Protein AF-A0A452YEU3-F1 (afdb_monomer_lite)

Radius of gyration: 34.48 Å; chains: 1; bounding box: 95×101×88 Å

Structure (mmCIF, N/CA/C/O backbone):
data_AF-A0A452YEU3-F1
#
_entry.id   AF-A0A452YEU3-F1
#
loop_
_atom_site.group_PDB
_atom_site.id
_atom_site.type_symbol
_atom_site.label_atom_id
_atom_site.label_alt_id
_atom_site.label_comp_id
_atom_site.label_asym_id
_atom_site.label_entity_id
_atom_site.label_seq_id
_atom_site.pdbx_PDB_ins_code
_atom_site.Cartn_x
_atom_site.Cartn_y
_atom_site.Cartn_z
_atom_site.occupancy
_atom_site.B_iso_or_equiv
_atom_site.auth_seq_id
_atom_site.auth_comp_id
_atom_site.auth_asym_id
_atom_site.auth_atom_id
_atom_site.pdbx_PDB_model_num
ATOM 1 N N . HIS A 1 1 ? 14.125 38.445 1.413 1.00 53.03 1 HIS A N 1
ATOM 2 C CA . HIS A 1 1 ? 13.675 37.470 0.400 1.00 53.03 1 HIS A CA 1
ATOM 3 C C . HIS A 1 1 ? 14.322 36.136 0.718 1.00 53.03 1 HIS A C 1
ATOM 5 O O . HIS A 1 1 ? 15.502 36.141 1.028 1.00 53.03 1 HIS A O 1
ATOM 11 N N . PHE A 1 2 ? 13.572 35.034 0.709 1.00 53.19 2 PHE A N 1
ATOM 12 C CA . PHE A 1 2 ? 14.141 33.696 0.893 1.00 53.19 2 PHE A CA 1
ATOM 13 C C . PHE A 1 2 ? 14.262 33.024 -0.472 1.00 53.19 2 PHE A C 1
ATOM 15 O O . PHE A 1 2 ? 13.335 33.096 -1.279 1.00 53.19 2 PHE A O 1
ATOM 22 N N . SER A 1 3 ? 15.411 32.411 -0.727 1.00 61.41 3 SER A N 1
ATOM 23 C CA . SER A 1 3 ? 15.682 31.605 -1.915 1.00 61.41 3 SER A CA 1
ATOM 24 C C . SER A 1 3 ? 15.672 30.135 -1.499 1.00 61.41 3 SER A C 1
ATOM 26 O O . SER A 1 3 ? 16.240 29.791 -0.464 1.00 61.41 3 SER A O 1
ATOM 28 N N . LEU A 1 4 ? 15.011 29.283 -2.285 1.00 70.69 4 LEU A N 1
ATOM 29 C CA . LEU A 1 4 ? 15.023 27.834 -2.099 1.00 70.69 4 LEU A CA 1
ATOM 30 C C . LEU A 1 4 ? 15.821 27.200 -3.233 1.00 70.69 4 LEU A C 1
ATOM 32 O O . LEU A 1 4 ? 15.446 27.319 -4.398 1.00 70.69 4 LEU A O 1
ATOM 36 N N . ALA A 1 5 ? 16.907 26.533 -2.861 1.00 74.69 5 ALA A N 1
ATOM 37 C CA . ALA A 1 5 ? 17.730 25.717 -3.736 1.00 74.69 5 ALA A CA 1
ATOM 38 C C . ALA A 1 5 ? 17.734 24.283 -3.198 1.00 74.69 5 ALA A C 1
ATOM 40 O O . ALA A 1 5 ? 17.730 24.075 -1.984 1.00 74.69 5 ALA A O 1
ATOM 41 N N . ASP A 1 6 ? 17.717 23.310 -4.102 1.00 79.56 6 ASP A N 1
ATOM 42 C CA . ASP A 1 6 ? 17.811 21.889 -3.779 1.00 79.56 6 ASP A CA 1
ATOM 43 C C . ASP A 1 6 ? 18.659 21.200 -4.849 1.00 79.56 6 ASP A C 1
ATOM 45 O O . ASP A 1 6 ? 18.725 21.666 -5.992 1.00 79.56 6 ASP A O 1
ATOM 49 N N . ILE A 1 7 ? 19.296 20.093 -4.487 1.00 75.38 7 ILE A N 1
ATOM 50 C CA . ILE A 1 7 ? 20.047 19.281 -5.442 1.00 75.38 7 ILE A CA 1
ATOM 51 C C . ILE A 1 7 ? 19.129 18.198 -5.975 1.00 75.38 7 ILE A C 1
ATOM 53 O O . ILE A 1 7 ? 18.423 17.520 -5.231 1.00 75.38 7 ILE A O 1
ATOM 57 N N . SER A 1 8 ? 19.176 17.999 -7.288 1.00 71.06 8 SER A N 1
ATOM 58 C CA . SER A 1 8 ? 18.501 16.883 -7.933 1.00 71.06 8 SER A CA 1
ATOM 59 C C . SER A 1 8 ? 19.501 16.060 -8.727 1.00 71.06 8 SER A C 1
ATOM 61 O O . SER A 1 8 ? 20.398 16.595 -9.376 1.00 71.06 8 SER A O 1
ATOM 63 N N . CYS A 1 9 ? 19.339 14.743 -8.671 1.00 63.69 9 CYS A N 1
ATOM 64 C CA . CYS A 1 9 ? 20.076 13.821 -9.516 1.00 63.69 9 CYS A CA 1
ATOM 65 C C . CYS A 1 9 ? 19.128 13.305 -10.591 1.00 63.69 9 CYS A C 1
ATOM 67 O O . CYS A 1 9 ? 18.026 12.835 -10.296 1.00 63.69 9 CYS A O 1
ATOM 69 N N . LYS A 1 10 ? 19.574 13.358 -11.840 1.00 62.25 10 LYS A N 1
ATOM 70 C CA . LYS A 1 10 ? 18.887 12.746 -12.970 1.00 62.25 10 LYS A CA 1
ATOM 71 C C . LYS A 1 10 ? 19.874 11.790 -13.641 1.00 62.25 10 LYS A C 1
ATOM 73 O O . LYS A 1 10 ? 21.039 12.153 -13.771 1.00 62.25 10 LYS A O 1
ATOM 78 N N . PRO A 1 11 ? 19.462 10.564 -14.000 1.00 56.72 11 PRO A N 1
ATOM 79 C CA . PRO A 1 11 ? 20.342 9.660 -14.721 1.00 56.72 11 PRO A CA 1
ATOM 80 C C . PRO A 1 11 ? 20.528 10.179 -16.152 1.00 56.72 11 PRO A C 1
ATOM 82 O O . PRO A 1 11 ? 19.540 10.496 -16.816 1.00 56.72 11 PRO A O 1
ATOM 85 N N . PHE A 1 12 ? 21.781 10.217 -16.592 1.00 54.34 12 PHE A N 1
ATOM 86 C CA . PHE A 1 12 ? 22.221 10.463 -17.968 1.00 54.34 12 PHE A CA 1
ATOM 87 C C . PHE A 1 12 ? 23.059 9.247 -18.407 1.00 54.34 12 PHE A C 1
ATOM 89 O O . PHE A 1 12 ? 23.631 8.580 -17.533 1.00 54.34 12 PHE A O 1
ATOM 96 N N . ILE A 1 13 ? 23.144 8.918 -19.705 1.00 55.84 13 ILE A N 1
ATOM 97 C CA . ILE A 1 13 ? 24.201 7.972 -20.133 1.00 55.84 13 ILE A CA 1
ATOM 98 C C . ILE A 1 13 ? 25.461 8.774 -20.329 1.00 55.84 13 ILE A C 1
ATOM 100 O O . ILE A 1 13 ? 25.432 9.911 -20.792 1.00 55.84 13 ILE A O 1
ATOM 104 N N . ASN A 1 14 ? 26.576 8.095 -20.139 1.00 51.72 14 ASN A N 1
ATOM 105 C CA . ASN A 1 14 ? 27.763 8.450 -20.884 1.00 51.72 14 ASN A CA 1
ATOM 106 C C . ASN A 1 14 ? 27.505 8.259 -22.392 1.00 51.72 14 ASN A C 1
ATOM 108 O O . ASN A 1 14 ? 26.907 7.245 -22.764 1.00 51.72 14 ASN A O 1
ATOM 112 N N . PRO A 1 15 ? 27.969 9.177 -23.252 1.00 63.06 15 PRO A N 1
ATOM 113 C CA . PRO A 1 15 ? 27.963 8.981 -24.696 1.00 63.06 15 PRO A CA 1
ATOM 114 C C . PRO A 1 15 ? 28.495 7.579 -25.035 1.00 63.06 15 PRO A C 1
ATOM 116 O O . PRO A 1 15 ? 29.583 7.188 -24.605 1.00 63.06 15 PRO A O 1
ATOM 119 N N . LEU A 1 16 ? 27.648 6.762 -25.667 1.00 70.44 16 LEU A N 1
ATOM 120 C CA . LEU A 1 16 ? 27.940 5.368 -26.000 1.00 70.44 16 LEU A CA 1
ATOM 121 C C . LEU A 1 16 ? 27.541 5.112 -27.455 1.00 70.44 16 LEU A C 1
ATOM 123 O O . LEU A 1 16 ? 26.416 5.456 -27.842 1.00 70.44 16 LEU A O 1
ATOM 127 N N . PRO A 1 17 ? 28.407 4.462 -28.256 1.00 82.31 17 PRO A N 1
ATOM 128 C CA . PRO A 1 17 ? 28.042 4.007 -29.589 1.00 82.31 17 PRO A CA 1
ATOM 129 C C . PRO A 1 17 ? 26.778 3.144 -29.536 1.00 82.31 17 PRO A C 1
ATOM 131 O O . PRO A 1 17 ? 26.684 2.228 -28.712 1.00 82.31 17 PRO A O 1
ATOM 134 N N . VAL A 1 18 ? 25.817 3.404 -30.426 1.00 82.38 18 VAL A N 1
ATOM 135 C CA . VAL A 1 18 ? 24.531 2.684 -30.466 1.00 82.38 18 VAL A CA 1
ATOM 136 C C . VAL A 1 18 ? 24.756 1.176 -30.559 1.00 82.38 18 VAL A C 1
ATOM 138 O O . VAL A 1 18 ? 24.079 0.416 -29.872 1.00 82.38 18 VAL A O 1
ATOM 141 N N . ILE A 1 19 ? 25.747 0.741 -31.342 1.00 84.06 19 ILE A N 1
ATOM 142 C CA . ILE A 1 19 ? 26.100 -0.676 -31.490 1.00 84.06 19 ILE A CA 1
ATOM 143 C C . ILE A 1 19 ? 26.448 -1.339 -30.141 1.00 84.06 19 ILE A C 1
ATOM 145 O O . ILE A 1 19 ? 25.968 -2.430 -29.840 1.00 84.06 19 ILE A O 1
ATOM 149 N N . ASN A 1 20 ? 27.166 -0.639 -29.260 1.00 77.38 20 ASN A N 1
ATOM 150 C CA . ASN A 1 20 ? 27.521 -1.159 -27.939 1.00 77.38 20 ASN A CA 1
ATOM 151 C C . ASN A 1 20 ? 26.295 -1.236 -27.022 1.00 77.38 20 ASN A C 1
ATOM 153 O O . ASN A 1 20 ? 26.144 -2.206 -26.280 1.00 77.38 20 ASN A O 1
ATOM 157 N N . LEU A 1 21 ? 25.389 -0.249 -27.086 1.00 76.75 21 LEU A N 1
ATOM 158 C CA . LEU A 1 21 ? 24.142 -0.322 -26.321 1.00 76.75 21 LEU A CA 1
ATOM 159 C C . LEU A 1 21 ? 23.282 -1.502 -26.785 1.00 76.75 21 LEU A C 1
ATOM 161 O O . LEU A 1 21 ? 22.717 -2.210 -25.954 1.00 76.75 21 LEU A O 1
ATOM 165 N N . VAL A 1 22 ? 23.177 -1.731 -28.092 1.00 79.06 22 VAL A N 1
ATOM 166 C CA . VAL A 1 22 ? 22.362 -2.828 -28.623 1.00 79.06 22 VAL A CA 1
ATOM 167 C C . VAL A 1 22 ? 22.943 -4.190 -28.236 1.00 79.06 22 VAL A C 1
ATOM 169 O O . VAL A 1 22 ? 22.181 -5.066 -27.824 1.00 79.06 22 VAL A O 1
ATOM 172 N N . ALA A 1 23 ? 24.270 -4.342 -28.247 1.00 77.88 23 ALA A N 1
ATOM 173 C CA . ALA A 1 23 ? 24.941 -5.533 -27.724 1.00 77.88 23 ALA A CA 1
ATOM 174 C C . ALA A 1 23 ? 24.610 -5.774 -26.237 1.00 77.88 23 ALA A C 1
ATOM 176 O O . ALA A 1 23 ? 24.282 -6.894 -25.843 1.00 77.88 23 ALA A O 1
ATOM 177 N N . LEU A 1 24 ? 24.595 -4.714 -25.415 1.00 73.06 24 LEU A N 1
ATOM 178 C CA . LEU A 1 24 ? 24.190 -4.788 -24.003 1.00 73.06 24 LEU A CA 1
ATOM 179 C C . LEU A 1 24 ? 22.703 -5.146 -23.826 1.00 73.06 24 LEU A C 1
ATOM 181 O O . LEU A 1 24 ? 22.364 -5.945 -22.954 1.00 73.06 24 LEU A O 1
ATOM 185 N N . LEU A 1 25 ? 21.805 -4.584 -24.643 1.00 73.31 25 LEU A N 1
ATOM 186 C CA . LEU A 1 25 ? 20.360 -4.858 -24.584 1.00 73.31 25 LEU A CA 1
ATOM 187 C C . LEU A 1 25 ? 20.018 -6.304 -24.975 1.00 73.31 25 LEU A C 1
ATOM 189 O O . LEU A 1 25 ? 19.072 -6.892 -24.430 1.00 73.31 25 LEU A O 1
ATOM 193 N N . LEU A 1 26 ? 20.764 -6.868 -25.925 1.00 75.12 26 LEU A N 1
ATOM 194 C CA . LEU A 1 26 ? 20.606 -8.247 -26.393 1.00 75.12 26 LEU A CA 1
ATOM 195 C C . LEU A 1 26 ? 21.458 -9.250 -25.602 1.00 75.12 26 LEU A C 1
ATOM 197 O O . LEU A 1 26 ? 21.183 -10.444 -25.662 1.00 75.12 26 LEU A O 1
ATOM 201 N N . ASN A 1 27 ? 22.421 -8.770 -24.808 1.00 76.00 27 ASN A N 1
ATOM 202 C CA . ASN A 1 27 ? 23.373 -9.582 -24.048 1.00 76.00 27 ASN A CA 1
ATOM 203 C C . ASN A 1 27 ? 24.136 -10.587 -24.937 1.00 76.00 27 ASN A C 1
ATOM 205 O O . ASN A 1 27 ? 24.348 -11.736 -24.546 1.00 76.00 27 ASN A O 1
ATOM 209 N N . ARG A 1 28 ? 24.513 -10.152 -26.145 1.00 77.75 28 ARG A N 1
ATOM 210 C CA . ARG A 1 28 ? 25.320 -10.908 -27.113 1.00 77.75 28 ARG A CA 1
ATOM 211 C C . ARG A 1 28 ? 26.141 -9.965 -27.986 1.00 77.75 28 ARG A C 1
ATOM 213 O O . ARG A 1 28 ? 25.798 -8.791 -28.113 1.00 77.75 28 ARG A O 1
ATOM 220 N N . ASP A 1 29 ? 27.190 -10.493 -28.606 1.00 73.00 29 ASP A N 1
ATOM 221 C CA . ASP A 1 29 ? 27.878 -9.789 -29.685 1.00 73.00 29 ASP A CA 1
ATOM 222 C C . ASP A 1 29 ? 26.963 -9.735 -30.921 1.00 73.00 29 ASP A C 1
ATOM 224 O O . ASP A 1 29 ? 26.294 -10.712 -31.272 1.00 73.00 29 ASP A O 1
ATOM 228 N N . ILE A 1 30 ? 26.880 -8.561 -31.538 1.00 73.94 30 ILE A N 1
ATOM 229 C CA . ILE A 1 30 ? 26.002 -8.272 -32.679 1.00 73.94 30 ILE A CA 1
ATOM 230 C C . ILE A 1 30 ? 26.789 -8.031 -33.970 1.00 73.94 30 ILE A C 1
ATOM 232 O O . ILE A 1 30 ? 26.214 -7.612 -34.973 1.00 73.94 30 ILE A O 1
ATOM 236 N N . SER A 1 31 ? 28.102 -8.263 -33.940 1.00 64.31 31 SER A N 1
ATOM 237 C CA . SER A 1 31 ? 29.005 -8.002 -35.062 1.00 64.31 31 SER A CA 1
ATOM 238 C C . SER A 1 31 ? 28.698 -8.870 -36.291 1.00 64.31 31 SER A C 1
ATOM 240 O O . SER A 1 31 ? 28.809 -8.369 -37.411 1.00 64.31 31 SER A O 1
ATOM 242 N N . ASP A 1 32 ? 28.223 -10.109 -36.095 1.00 58.00 32 ASP A N 1
ATOM 243 C CA . ASP A 1 32 ? 28.173 -11.115 -37.169 1.00 58.00 32 ASP A CA 1
ATOM 244 C C . ASP A 1 32 ? 26.767 -11.623 -37.554 1.00 58.00 32 ASP A C 1
ATOM 246 O O . ASP A 1 32 ? 26.547 -11.950 -38.724 1.00 58.00 32 ASP A O 1
ATOM 250 N N . ASP A 1 33 ? 25.787 -11.608 -36.639 1.00 66.88 33 ASP A N 1
ATOM 251 C CA . ASP A 1 33 ? 24.457 -12.200 -36.872 1.00 66.88 33 ASP A CA 1
ATOM 252 C C . ASP A 1 33 ? 23.332 -11.156 -37.031 1.00 66.88 33 ASP A C 1
ATOM 254 O O . ASP A 1 33 ? 23.208 -10.250 -36.196 1.00 66.88 33 ASP A O 1
ATOM 258 N N . PRO A 1 34 ? 22.443 -11.292 -38.041 1.00 71.19 34 PRO A N 1
ATOM 259 C CA . PRO A 1 34 ? 21.270 -10.432 -38.184 1.00 71.19 34 PRO A CA 1
ATOM 260 C C . PRO A 1 34 ? 20.310 -10.588 -36.995 1.00 71.19 34 PRO A C 1
ATOM 262 O O . PRO A 1 34 ? 20.288 -11.612 -36.314 1.00 71.19 34 PRO A O 1
ATOM 265 N N . PHE A 1 35 ? 19.496 -9.562 -36.739 1.00 79.50 35 PHE A N 1
ATOM 266 C CA . PHE A 1 35 ? 18.497 -9.620 -35.668 1.00 79.50 35 PHE A CA 1
ATOM 267 C C . PHE A 1 35 ? 17.328 -10.506 -36.073 1.00 79.50 35 PHE A C 1
ATOM 269 O O . PHE A 1 35 ? 16.772 -10.341 -37.165 1.00 79.50 35 PHE A O 1
ATOM 276 N N . ASP A 1 36 ? 16.896 -11.378 -35.165 1.00 81.12 36 ASP A N 1
ATOM 277 C CA . ASP A 1 36 ? 15.622 -12.064 -35.334 1.00 81.12 36 ASP A CA 1
ATOM 278 C C . ASP A 1 36 ? 14.433 -11.088 -35.168 1.00 81.12 36 ASP A C 1
ATOM 280 O O . ASP A 1 36 ? 14.569 -9.911 -34.802 1.00 81.12 36 ASP A O 1
ATOM 284 N N . PHE A 1 37 ? 13.222 -11.564 -35.470 1.00 77.25 37 PHE A N 1
ATOM 285 C CA . PHE A 1 37 ? 12.018 -10.736 -35.395 1.00 77.25 37 PHE A CA 1
ATOM 286 C C . PHE A 1 37 ? 11.761 -10.171 -33.983 1.00 77.25 37 PHE A C 1
ATOM 288 O O . PHE A 1 37 ? 11.363 -9.009 -33.850 1.00 77.25 37 PHE A O 1
ATOM 295 N N . CYS A 1 38 ? 12.001 -10.967 -32.941 1.00 77.31 38 CYS A N 1
ATOM 296 C CA . CYS A 1 38 ? 11.777 -10.609 -31.542 1.00 77.31 38 CYS A CA 1
ATOM 297 C C . CYS A 1 38 ? 12.837 -9.623 -31.033 1.00 77.31 38 CYS A C 1
ATOM 299 O O . CYS A 1 38 ? 12.494 -8.631 -30.384 1.00 77.31 38 CYS A O 1
ATOM 301 N N . GLU A 1 39 ? 14.105 -9.851 -31.365 1.00 81.31 39 GLU A N 1
ATOM 302 C CA . GLU A 1 39 ? 15.236 -8.976 -31.059 1.00 81.31 39 GLU A CA 1
ATOM 303 C C . GLU A 1 39 ? 15.044 -7.601 -31.690 1.00 81.31 39 GLU A C 1
ATOM 305 O O . GLU A 1 39 ? 15.139 -6.583 -31.002 1.00 81.31 39 GLU A O 1
ATOM 310 N N . ARG A 1 40 ? 14.665 -7.553 -32.973 1.00 83.56 40 ARG A N 1
ATOM 311 C CA . ARG A 1 40 ? 14.383 -6.293 -33.667 1.00 83.56 40 ARG A CA 1
ATOM 312 C C . ARG A 1 40 ? 13.240 -5.524 -33.007 1.00 83.56 40 ARG A C 1
ATOM 314 O O . ARG A 1 40 ? 13.344 -4.308 -32.860 1.00 83.56 40 ARG A O 1
ATOM 321 N N . LEU A 1 41 ? 12.158 -6.194 -32.599 1.00 78.75 41 LEU A N 1
ATOM 322 C CA . LEU A 1 41 ? 11.049 -5.536 -31.896 1.00 78.75 41 LEU A CA 1
ATOM 323 C C . LEU A 1 41 ? 11.473 -4.998 -30.526 1.00 78.75 41 LEU A C 1
ATOM 325 O O . LEU A 1 41 ? 11.094 -3.882 -30.171 1.00 78.75 41 LEU A O 1
ATOM 329 N N . LYS A 1 42 ? 12.274 -5.763 -29.778 1.00 76.25 42 LYS A N 1
ATOM 330 C CA . LYS A 1 42 ? 12.808 -5.352 -28.476 1.00 76.25 42 LYS A CA 1
ATOM 331 C C . LYS A 1 42 ? 13.702 -4.118 -28.614 1.00 76.25 42 LYS A C 1
ATOM 333 O O . LYS A 1 42 ? 13.419 -3.097 -27.997 1.00 76.25 42 LYS A O 1
ATOM 338 N N . VAL A 1 43 ? 14.700 -4.168 -29.499 1.00 80.12 43 VAL A N 1
ATOM 339 C CA . VAL A 1 43 ? 15.624 -3.046 -29.736 1.00 80.12 43 VAL A CA 1
ATOM 340 C C . VAL A 1 43 ? 14.888 -1.837 -30.314 1.00 80.12 43 VAL A C 1
ATOM 342 O O . VAL A 1 43 ? 15.116 -0.714 -29.876 1.00 80.12 43 VAL A O 1
ATOM 345 N N . SER A 1 44 ? 13.950 -2.040 -31.246 1.00 81.25 44 SER A N 1
ATOM 346 C CA . SER A 1 44 ? 13.150 -0.941 -31.797 1.00 81.25 44 SER A CA 1
ATOM 347 C C . SER A 1 44 ? 12.277 -0.272 -30.740 1.00 81.25 44 SER A C 1
ATOM 349 O O . SER A 1 44 ? 12.055 0.929 -30.842 1.00 81.25 44 SER A O 1
ATOM 351 N N . LYS A 1 45 ? 11.761 -1.019 -29.757 1.00 75.50 45 LYS A N 1
ATOM 352 C CA . LYS A 1 45 ? 10.983 -0.462 -28.645 1.00 75.50 45 LYS A CA 1
ATOM 353 C C . LYS A 1 45 ? 11.874 0.314 -27.676 1.00 75.50 45 LYS A C 1
ATOM 355 O O . LYS A 1 45 ? 11.483 1.395 -27.251 1.00 75.50 45 LYS A O 1
ATOM 360 N N . ASP A 1 46 ? 13.048 -0.227 -27.360 1.00 72.06 46 ASP A N 1
ATOM 361 C CA . ASP A 1 46 ? 13.970 0.351 -26.377 1.00 72.06 46 ASP A CA 1
ATOM 362 C C . ASP A 1 46 ? 14.708 1.592 -26.913 1.00 72.06 46 ASP A C 1
ATOM 364 O O . ASP A 1 46 ? 15.015 2.498 -26.140 1.00 72.06 46 ASP A O 1
ATOM 368 N N . LEU A 1 47 ? 14.953 1.666 -28.227 1.00 76.81 47 LEU A N 1
ATOM 369 C CA . LEU A 1 47 ? 15.589 2.815 -28.888 1.00 76.81 47 LEU A CA 1
ATOM 370 C C . LEU A 1 47 ? 14.597 3.840 -29.457 1.00 76.81 47 LEU A C 1
ATOM 372 O O . LEU A 1 47 ? 15.022 4.895 -29.926 1.00 76.81 47 LEU A O 1
ATOM 376 N N . CYS A 1 48 ? 13.291 3.559 -29.463 1.00 77.69 48 CYS A N 1
ATOM 377 C CA . CYS A 1 48 ? 12.302 4.513 -29.965 1.00 77.69 48 CYS A CA 1
ATOM 378 C C . CYS A 1 48 ? 12.349 5.809 -29.144 1.00 77.69 48 CYS A C 1
ATOM 380 O O . CYS A 1 48 ? 12.384 5.768 -27.917 1.00 77.69 48 CYS A O 1
ATOM 382 N N . ASP A 1 49 ? 12.304 6.956 -29.823 1.00 71.81 49 ASP A N 1
ATOM 383 C CA . ASP A 1 49 ? 12.384 8.298 -29.237 1.00 71.81 49 ASP A CA 1
ATOM 384 C C . ASP A 1 49 ? 13.714 8.660 -28.553 1.00 71.81 49 ASP A C 1
ATOM 386 O O . ASP A 1 49 ? 13.815 9.737 -27.965 1.00 71.81 49 ASP A O 1
ATOM 390 N N . VAL A 1 50 ? 14.746 7.822 -28.675 1.00 77.50 50 VAL A N 1
ATOM 391 C CA . VAL A 1 50 ? 16.108 8.165 -28.247 1.00 77.50 50 VAL A CA 1
ATOM 392 C C . VAL A 1 50 ? 16.742 9.118 -29.266 1.00 77.50 50 VAL A C 1
ATOM 394 O O . VAL A 1 50 ? 16.604 8.932 -30.480 1.00 77.50 50 VAL A O 1
ATOM 397 N N . GLU A 1 51 ? 17.423 10.152 -28.772 1.00 81.38 51 GLU A N 1
ATOM 398 C CA . GLU A 1 51 ? 18.227 11.062 -29.590 1.00 81.38 51 GLU A CA 1
ATOM 399 C C . GLU A 1 51 ? 19.640 10.507 -29.768 1.00 81.38 51 GLU A C 1
ATOM 401 O O . GLU A 1 51 ? 20.265 10.027 -28.816 1.00 81.38 51 GLU A O 1
ATOM 406 N N . VAL A 1 52 ? 20.132 10.571 -31.002 1.00 81.00 52 VAL A N 1
ATOM 407 C CA . VAL A 1 52 ? 21.483 10.159 -31.368 1.00 81.00 52 VAL A CA 1
ATOM 408 C C . VAL A 1 52 ? 22.205 11.261 -32.126 1.00 81.00 52 VAL A C 1
ATOM 410 O O . VAL A 1 52 ? 21.614 11.965 -32.948 1.00 81.00 52 VAL A O 1
ATOM 413 N N . ASN A 1 53 ? 23.506 11.352 -31.886 1.00 83.44 53 ASN A N 1
ATOM 414 C CA . ASN A 1 53 ? 24.430 12.155 -32.667 1.00 83.44 53 ASN A CA 1
ATOM 415 C C . ASN A 1 53 ? 24.982 11.309 -33.815 1.00 83.44 53 ASN A C 1
ATOM 417 O O . ASN A 1 53 ? 25.326 10.137 -33.629 1.00 83.44 53 ASN A O 1
ATOM 421 N N . PHE A 1 54 ? 25.087 11.907 -34.999 1.00 83.81 54 PHE A N 1
ATOM 422 C CA . PHE A 1 54 ? 25.752 11.290 -36.141 1.00 83.81 54 PHE A CA 1
ATOM 423 C C . PHE A 1 54 ? 27.235 11.678 -36.137 1.00 83.81 54 PHE A C 1
ATOM 425 O O . PHE A 1 54 ? 27.586 12.842 -36.304 1.00 83.81 54 PHE A O 1
ATOM 432 N N . THR A 1 55 ? 28.119 10.702 -35.936 1.00 77.75 55 THR A N 1
ATOM 433 C CA . THR A 1 55 ? 29.530 10.962 -35.596 1.00 77.75 55 THR A CA 1
ATOM 434 C C . THR A 1 55 ? 30.400 11.408 -36.774 1.00 77.75 55 THR A C 1
ATOM 436 O O . THR A 1 55 ? 31.538 11.818 -36.567 1.00 77.75 55 THR A O 1
ATOM 439 N N . LEU A 1 56 ? 29.894 11.334 -38.011 1.00 75.25 56 LEU A N 1
ATOM 440 C CA . LEU A 1 56 ? 30.635 11.701 -39.227 1.00 75.25 56 LEU A CA 1
ATOM 441 C C . 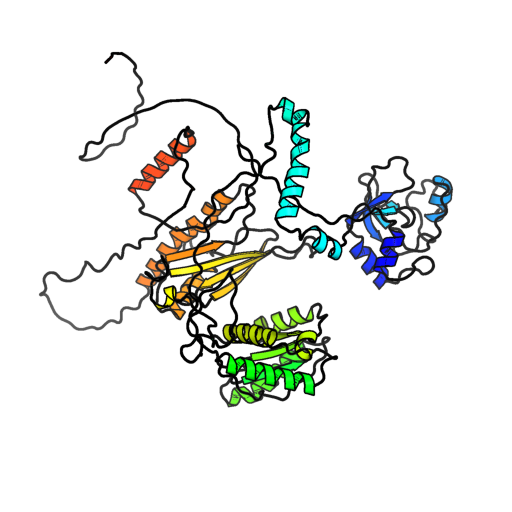LEU A 1 56 ? 30.240 13.076 -39.797 1.00 75.25 56 LEU A C 1
ATOM 443 O O . LEU A 1 56 ? 30.811 13.504 -40.802 1.00 75.25 56 LEU A O 1
ATOM 447 N N . GLU A 1 57 ? 29.270 13.772 -39.197 1.00 69.31 57 GLU A N 1
ATOM 448 C CA . GLU A 1 57 ? 28.860 15.113 -39.628 1.00 69.31 57 GLU A CA 1
ATOM 449 C C . GLU A 1 57 ? 29.784 16.182 -39.027 1.00 69.31 57 GLU A C 1
ATOM 451 O O . GLU A 1 57 ? 30.164 16.113 -37.862 1.00 69.31 57 GLU A O 1
ATOM 456 N N . LYS A 1 58 ? 30.143 17.209 -39.811 1.00 57.97 58 LYS A N 1
ATOM 457 C CA . LYS A 1 58 ? 31.010 18.310 -39.339 1.00 57.97 58 LYS A CA 1
ATOM 458 C C . LYS A 1 58 ? 30.332 19.215 -38.299 1.00 57.97 58 LYS A C 1
ATOM 460 O O . LYS A 1 58 ? 31.015 20.010 -37.661 1.00 57.97 58 LYS A O 1
ATOM 465 N N . ASN A 1 59 ? 29.009 19.119 -38.154 1.00 58.28 59 ASN A N 1
ATOM 466 C CA . ASN A 1 59 ? 28.226 19.890 -37.198 1.00 58.28 59 ASN A CA 1
ATOM 467 C C . ASN A 1 59 ? 27.881 19.010 -35.986 1.00 58.28 59 ASN A C 1
ATOM 469 O O . ASN A 1 59 ? 26.928 18.234 -36.032 1.00 58.28 59 ASN A O 1
ATOM 473 N N . ALA A 1 60 ? 28.676 19.124 -34.920 1.00 56.41 60 ALA A N 1
ATOM 474 C CA . ALA A 1 60 ? 28.591 18.268 -33.733 1.00 56.41 60 ALA A CA 1
ATOM 475 C C . ALA A 1 60 ? 27.272 18.406 -32.939 1.00 56.41 60 ALA A C 1
ATOM 477 O O . ALA A 1 60 ? 26.973 17.549 -32.110 1.00 56.41 60 ALA A O 1
ATOM 478 N N . ASP A 1 61 ? 26.472 19.442 -33.214 1.00 60.00 61 ASP A N 1
ATOM 479 C CA . ASP A 1 61 ? 25.231 19.737 -32.487 1.00 60.00 61 ASP A CA 1
ATOM 480 C C . ASP A 1 61 ? 23.962 19.163 -33.144 1.00 60.00 61 ASP A C 1
ATOM 482 O O . ASP A 1 61 ? 22.869 19.263 -32.574 1.00 60.00 61 ASP A O 1
ATOM 486 N N . LYS A 1 62 ? 24.056 18.550 -34.336 1.00 72.12 62 LYS A N 1
ATOM 487 C CA . LYS A 1 62 ? 22.873 18.011 -35.026 1.00 72.12 62 LYS A CA 1
ATOM 488 C C . LYS A 1 62 ? 22.456 16.656 -34.436 1.00 72.12 62 LYS A C 1
ATOM 490 O O . LYS A 1 62 ? 23.145 15.647 -34.587 1.00 72.12 62 LYS A O 1
ATOM 495 N N . LYS A 1 63 ? 21.283 16.639 -33.794 1.00 78.81 63 LYS A N 1
ATOM 496 C CA . LYS A 1 63 ? 20.676 15.458 -33.159 1.00 78.81 63 LYS A CA 1
ATOM 497 C C . LYS A 1 63 ? 19.566 14.864 -34.016 1.00 78.81 63 LYS A C 1
ATOM 499 O O . LYS A 1 63 ? 18.714 15.585 -34.531 1.00 78.81 63 LYS A O 1
ATOM 504 N N . TYR A 1 64 ? 19.528 13.540 -34.092 1.00 81.88 64 TYR A N 1
ATOM 505 C CA . TYR A 1 64 ? 18.506 12.788 -34.812 1.00 81.88 64 TYR A CA 1
ATOM 506 C C . TYR A 1 64 ? 17.680 11.950 -33.840 1.00 81.88 64 TYR A C 1
ATOM 508 O O . TYR A 1 64 ? 18.226 11.229 -33.008 1.00 81.88 64 TYR A O 1
ATOM 516 N N . ARG A 1 65 ? 16.350 12.000 -33.956 1.00 82.88 65 ARG A N 1
ATOM 517 C CA . ARG A 1 65 ? 15.452 11.187 -33.122 1.00 82.88 65 ARG A CA 1
ATOM 518 C C . ARG A 1 65 ? 15.102 9.877 -33.816 1.00 82.88 65 ARG A C 1
ATOM 520 O O . ARG A 1 65 ? 14.586 9.882 -34.940 1.00 82.88 65 ARG A O 1
ATOM 527 N N . ILE A 1 66 ? 15.345 8.760 -33.134 1.00 83.62 66 ILE A N 1
ATOM 528 C CA . ILE A 1 66 ? 15.047 7.418 -33.638 1.00 83.62 66 ILE A CA 1
ATOM 529 C C . ILE A 1 66 ? 13.534 7.179 -33.616 1.00 83.62 66 ILE A C 1
ATOM 531 O O . ILE A 1 66 ? 12.859 7.364 -32.606 1.00 83.62 66 ILE A O 1
ATOM 535 N N . THR A 1 67 ? 13.002 6.716 -34.741 1.00 82.81 67 THR A N 1
ATOM 536 C CA . THR A 1 67 ? 11.586 6.350 -34.921 1.00 82.81 67 THR A CA 1
ATOM 537 C C . THR A 1 67 ? 11.367 4.845 -35.049 1.00 82.81 67 THR A C 1
ATOM 539 O O . THR A 1 67 ? 10.241 4.373 -34.917 1.00 82.81 67 THR A O 1
ATOM 542 N N . GLY A 1 68 ? 12.430 4.079 -35.298 1.00 84.12 68 GLY A N 1
ATOM 543 C CA . GLY A 1 68 ? 12.383 2.623 -35.364 1.00 84.12 68 GLY A CA 1
ATOM 544 C C . GLY A 1 68 ? 13.598 2.036 -36.069 1.00 84.12 68 GLY A C 1
ATOM 545 O O . GLY A 1 68 ? 14.583 2.730 -36.319 1.00 84.12 68 GLY A O 1
ATOM 546 N N . LEU A 1 69 ? 13.510 0.754 -36.418 1.00 86.44 69 LEU A N 1
ATOM 547 C CA . LEU A 1 69 ? 14.549 0.025 -37.145 1.00 86.44 69 LEU A CA 1
ATOM 548 C C . LEU A 1 69 ? 14.091 -0.376 -38.552 1.00 86.44 69 LEU A C 1
ATOM 550 O O . LEU A 1 69 ? 12.897 -0.475 -38.861 1.00 86.44 69 LEU A O 1
ATOM 554 N N . THR A 1 70 ? 15.060 -0.609 -39.426 1.00 84.25 70 THR A N 1
ATOM 555 C CA . THR A 1 70 ? 14.844 -1.207 -40.751 1.00 84.25 70 THR A CA 1
ATOM 556 C C . THR A 1 70 ? 14.574 -2.711 -40.647 1.00 84.25 70 THR A C 1
ATOM 558 O O . THR A 1 70 ? 14.825 -3.346 -39.624 1.00 84.25 70 THR A O 1
ATOM 561 N N . SER A 1 71 ? 13.917 -3.278 -41.662 1.00 78.19 71 SER A N 1
ATOM 562 C CA . SER A 1 71 ? 13.603 -4.715 -41.729 1.00 78.19 71 SER A CA 1
ATOM 563 C C . SER A 1 71 ? 14.742 -5.552 -42.292 1.00 78.19 71 SER A C 1
ATOM 565 O O . SER A 1 71 ? 14.790 -6.744 -42.019 1.00 78.19 71 SER A O 1
ATOM 567 N N . GLN A 1 72 ? 15.630 -4.929 -43.059 1.00 77.62 72 GLN A N 1
ATOM 568 C CA . GLN A 1 72 ? 16.805 -5.538 -43.667 1.00 77.62 72 GLN A CA 1
ATOM 569 C C . GLN A 1 72 ? 18.069 -4.979 -43.007 1.00 77.62 72 GLN A C 1
ATOM 571 O O . GLN A 1 72 ? 18.050 -3.876 -42.458 1.00 77.62 72 GLN A O 1
ATOM 576 N N . GLY A 1 73 ? 19.156 -5.747 -43.056 1.00 77.56 73 GLY A N 1
ATOM 577 C CA . GLY A 1 73 ? 20.472 -5.290 -42.616 1.00 77.56 73 GLY A CA 1
ATOM 578 C C . GLY A 1 73 ? 21.023 -4.173 -43.504 1.00 77.56 73 GLY A C 1
ATOM 579 O O . GLY A 1 73 ? 20.633 -4.043 -44.666 1.00 77.56 73 GLY A O 1
ATOM 580 N N . SER A 1 74 ? 21.962 -3.396 -42.966 1.00 74.69 74 SER A N 1
ATOM 581 C CA . SER A 1 74 ? 22.632 -2.279 -43.654 1.00 74.69 74 SER A CA 1
ATOM 582 C C . SER A 1 74 ? 23.136 -2.631 -45.066 1.00 74.69 74 SER A C 1
ATOM 584 O O . SER A 1 74 ? 23.026 -1.815 -45.979 1.00 74.69 74 SER A O 1
ATOM 586 N N . SER A 1 75 ? 23.636 -3.857 -45.260 1.00 71.31 75 SER A N 1
ATOM 587 C CA . SER A 1 75 ? 24.253 -4.343 -46.502 1.00 71.31 75 SER A CA 1
ATOM 588 C C . SER A 1 75 ? 23.265 -4.593 -47.642 1.00 71.31 75 SER A C 1
ATOM 590 O O . SER A 1 75 ? 23.673 -4.626 -48.795 1.00 71.31 75 SER A O 1
ATOM 592 N N . GLN A 1 76 ? 21.984 -4.798 -47.329 1.00 71.12 76 GLN A N 1
ATOM 593 C CA . GLN A 1 76 ? 20.931 -5.111 -48.306 1.00 71.12 76 GLN A CA 1
ATOM 594 C C . GLN A 1 76 ? 19.915 -3.971 -48.447 1.00 71.12 76 GLN A C 1
ATOM 596 O O . GLN A 1 76 ? 18.928 -4.110 -49.164 1.00 71.12 76 GLN A O 1
ATOM 601 N N . LEU A 1 77 ? 20.127 -2.859 -47.736 1.00 75.00 77 LEU A N 1
ATOM 602 C CA . LEU A 1 77 ? 19.183 -1.755 -47.673 1.00 75.00 77 LEU A CA 1
ATOM 603 C C . LEU A 1 77 ? 19.464 -0.744 -48.801 1.00 75.00 77 LEU A C 1
ATOM 605 O O . LEU A 1 77 ? 20.547 -0.149 -48.804 1.00 75.00 77 LEU A O 1
ATOM 609 N N . PRO A 1 78 ? 18.520 -0.506 -49.731 1.00 74.56 78 PRO A N 1
ATOM 610 C CA . PRO A 1 78 ? 18.665 0.533 -50.748 1.00 74.56 78 PRO A CA 1
ATOM 611 C C . PRO A 1 78 ? 18.619 1.933 -50.117 1.00 74.56 78 PRO A C 1
ATOM 613 O O . PRO A 1 78 ? 17.840 2.193 -49.195 1.00 74.56 78 PRO A O 1
ATOM 616 N N . CYS A 1 79 ? 19.471 2.838 -50.601 1.00 67.94 79 CYS A N 1
ATOM 617 C CA . CYS A 1 79 ? 19.558 4.215 -50.132 1.00 67.94 79 CYS A CA 1
ATOM 618 C C . CYS A 1 79 ? 18.437 5.066 -50.765 1.00 67.94 79 CYS A C 1
ATOM 620 O O . CYS A 1 79 ? 18.388 5.178 -51.988 1.00 67.94 79 CYS A O 1
ATOM 622 N N . PRO A 1 80 ? 17.553 5.710 -49.976 1.00 60.25 80 PRO A N 1
ATOM 623 C CA . PRO A 1 80 ? 16.458 6.529 -50.512 1.00 60.25 80 PRO A CA 1
ATOM 624 C C . PRO A 1 80 ? 16.904 7.802 -51.240 1.00 60.25 80 PRO A C 1
ATOM 626 O O . PRO A 1 80 ? 16.097 8.414 -51.928 1.00 60.25 80 PRO A O 1
ATOM 629 N N . CYS A 1 81 ? 18.154 8.228 -51.044 1.00 56.50 81 CYS A N 1
ATOM 630 C CA . CYS A 1 81 ? 18.687 9.506 -51.518 1.00 56.50 81 CYS A CA 1
ATOM 631 C C . CYS A 1 81 ? 19.497 9.376 -52.820 1.00 56.50 81 CYS A C 1
ATOM 633 O O . CYS A 1 81 ? 20.341 10.226 -53.097 1.00 56.50 81 CYS A O 1
ATOM 635 N N . ASP A 1 82 ? 19.327 8.287 -53.574 1.00 56.56 82 ASP A N 1
ATOM 636 C CA . ASP A 1 82 ? 20.057 8.076 -54.825 1.00 56.56 82 ASP A CA 1
ATOM 637 C C . ASP A 1 82 ? 19.425 8.896 -55.965 1.00 56.56 82 ASP A C 1
ATOM 639 O O . ASP A 1 82 ? 18.641 8.379 -56.762 1.00 56.56 82 ASP A O 1
ATOM 643 N N . ASP A 1 83 ? 19.780 10.183 -56.048 1.00 53.06 83 ASP A N 1
ATOM 644 C CA . ASP A 1 83 ? 19.362 11.090 -57.132 1.00 53.06 83 ASP A CA 1
ATOM 645 C C . ASP A 1 83 ? 19.832 10.600 -58.524 1.00 53.06 83 ASP A C 1
ATOM 647 O O . ASP A 1 83 ? 19.312 11.040 -59.549 1.00 53.06 83 ASP A O 1
ATOM 651 N N . SER A 1 84 ? 20.790 9.660 -58.577 1.00 54.81 84 SER A N 1
ATOM 652 C CA . SER A 1 84 ? 21.298 9.030 -59.807 1.00 54.81 84 SER A CA 1
ATOM 653 C C . SER A 1 84 ? 20.471 7.844 -60.327 1.00 54.81 84 SER A C 1
ATOM 655 O O . SER A 1 84 ? 20.775 7.334 -61.405 1.00 54.81 84 SER A O 1
ATOM 657 N N . GLY A 1 85 ? 19.443 7.377 -59.604 1.00 54.81 85 GLY A N 1
ATOM 658 C CA . GLY A 1 85 ? 18.607 6.242 -60.035 1.00 54.81 85 GLY A CA 1
ATOM 659 C C . GLY A 1 85 ? 19.335 4.888 -60.103 1.00 54.81 85 GLY A C 1
ATOM 660 O O . GLY A 1 85 ? 18.803 3.926 -60.653 1.00 54.81 85 GLY A O 1
ATOM 661 N N . THR A 1 86 ? 20.544 4.798 -59.546 1.00 57.50 86 THR A N 1
ATOM 662 C CA . THR A 1 86 ? 21.453 3.640 -59.625 1.00 57.50 86 THR A CA 1
ATOM 663 C C . THR A 1 86 ? 21.151 2.505 -58.643 1.00 57.50 86 THR A C 1
ATOM 665 O O . THR A 1 86 ? 21.776 1.451 -58.734 1.00 57.50 86 THR A O 1
ATOM 668 N N . GLY A 1 87 ? 20.201 2.671 -57.720 1.00 63.03 87 GLY A N 1
ATOM 669 C CA . GLY A 1 87 ? 19.840 1.633 -56.750 1.00 63.03 87 GLY A CA 1
ATOM 670 C C . GLY A 1 87 ? 20.945 1.332 -55.731 1.00 63.03 87 GLY A C 1
ATOM 671 O O . GLY A 1 87 ? 21.050 0.196 -55.270 1.00 63.03 87 GLY A O 1
ATOM 672 N N . LYS A 1 88 ? 21.772 2.327 -55.383 1.00 73.38 88 LYS A N 1
ATOM 673 C CA . LYS A 1 88 ? 22.888 2.161 -54.437 1.00 73.38 88 LYS A CA 1
ATOM 674 C C . LYS A 1 88 ? 22.411 1.730 -53.051 1.00 73.38 88 LYS A C 1
ATOM 676 O O . LYS A 1 88 ? 21.399 2.214 -52.539 1.00 73.38 88 LYS A O 1
ATOM 681 N N . THR A 1 89 ? 23.177 0.864 -52.399 1.00 79.62 89 THR A N 1
ATOM 682 C CA . THR A 1 89 ? 22.933 0.458 -51.009 1.00 79.62 89 THR A CA 1
ATOM 683 C C . THR A 1 89 ? 23.445 1.502 -50.013 1.00 79.62 89 THR A C 1
ATOM 685 O O . THR A 1 89 ? 24.306 2.331 -50.319 1.00 79.62 89 THR A O 1
ATOM 688 N N . VAL A 1 90 ? 22.953 1.452 -48.771 1.00 79.75 90 VAL A N 1
ATOM 689 C CA . VAL A 1 90 ? 23.440 2.325 -47.689 1.00 79.75 90 VAL A CA 1
ATOM 690 C C . VAL A 1 90 ? 24.946 2.139 -47.449 1.00 79.75 90 VAL A C 1
ATOM 692 O O . VAL A 1 90 ? 25.650 3.116 -47.211 1.00 79.75 90 VAL A O 1
ATOM 695 N N . VAL A 1 91 ? 25.480 0.919 -47.555 1.00 81.75 91 VAL A N 1
ATOM 696 C CA . VAL A 1 91 ? 26.923 0.669 -47.370 1.00 81.75 91 VAL A CA 1
ATOM 697 C C . VAL A 1 91 ? 27.762 1.347 -48.458 1.00 81.75 91 VAL A C 1
ATOM 699 O O . VAL A 1 91 ? 28.786 1.959 -48.144 1.00 81.75 91 VAL A O 1
ATOM 702 N N . GLU A 1 92 ? 27.329 1.274 -49.717 1.00 82.00 92 GLU A N 1
ATOM 703 C CA . GLU A 1 92 ? 28.015 1.913 -50.849 1.00 82.00 92 GLU A CA 1
ATOM 704 C C . GLU A 1 92 ? 28.001 3.435 -50.717 1.00 82.00 92 GLU A C 1
ATOM 706 O O . GLU A 1 92 ? 29.050 4.069 -50.835 1.00 82.00 92 GLU A O 1
ATOM 711 N N . TYR A 1 93 ? 26.852 4.009 -50.348 1.00 83.44 93 TYR A N 1
ATOM 712 C CA . TYR A 1 93 ? 26.720 5.443 -50.097 1.00 83.44 93 TYR A CA 1
ATOM 713 C C . TYR A 1 93 ? 27.707 5.939 -49.026 1.00 83.44 93 TYR A C 1
ATOM 715 O O . TYR A 1 93 ? 28.447 6.897 -49.245 1.00 83.44 93 TYR A O 1
ATOM 723 N N . PHE A 1 94 ? 27.799 5.258 -47.878 1.00 84.31 94 PHE A N 1
ATOM 724 C CA . PHE A 1 94 ? 28.717 5.668 -46.806 1.00 84.31 94 PHE A CA 1
ATOM 725 C C . PHE A 1 94 ? 30.200 5.505 -47.178 1.00 84.31 94 PHE A C 1
ATOM 727 O O . PHE A 1 94 ? 31.042 6.302 -46.740 1.00 84.31 94 PHE A O 1
ATOM 734 N N . LYS A 1 95 ? 30.525 4.517 -48.018 1.00 84.19 95 LYS A N 1
ATOM 735 C CA . LYS A 1 95 ? 31.883 4.308 -48.530 1.00 84.19 95 LYS A CA 1
ATOM 736 C C . LYS A 1 95 ? 32.288 5.394 -49.528 1.00 84.19 95 LYS A C 1
ATOM 738 O O . LYS A 1 95 ? 33.412 5.881 -49.445 1.00 84.19 95 LYS A O 1
ATOM 743 N N . GLU A 1 96 ? 31.394 5.790 -50.430 1.00 82.75 96 GLU A N 1
ATOM 744 C CA . GLU A 1 96 ? 31.655 6.825 -51.440 1.00 82.75 96 GLU A CA 1
ATOM 745 C C . GLU A 1 96 ? 31.652 8.238 -50.838 1.00 82.75 96 GLU A C 1
ATOM 747 O O . GLU A 1 96 ? 32.602 8.996 -51.036 1.00 82.75 96 GLU A O 1
ATOM 752 N N . THR A 1 97 ? 30.619 8.589 -50.066 1.00 81.50 97 THR A N 1
ATOM 753 C CA . THR A 1 97 ? 30.408 9.957 -49.563 1.00 81.50 97 THR A CA 1
ATOM 754 C C . THR A 1 97 ? 31.271 10.281 -48.345 1.00 81.50 97 THR A C 1
ATOM 756 O O . THR A 1 97 ? 31.882 11.348 -48.288 1.00 81.50 97 THR A O 1
ATOM 759 N N . TYR A 1 98 ? 31.357 9.367 -47.373 1.00 79.69 98 TYR A N 1
ATOM 760 C CA . TYR A 1 98 ? 32.044 9.609 -46.095 1.00 79.69 98 TYR A CA 1
ATOM 761 C C . TYR A 1 98 ? 33.381 8.871 -45.967 1.00 79.69 98 TYR A C 1
ATOM 763 O O . TYR A 1 98 ? 34.041 8.980 -44.933 1.00 79.69 98 TYR A O 1
ATOM 771 N N . ARG A 1 99 ? 33.790 8.098 -46.987 1.00 82.44 99 ARG A N 1
ATOM 772 C CA . ARG A 1 99 ? 34.981 7.224 -46.947 1.00 82.44 99 ARG A CA 1
ATOM 773 C C . ARG A 1 99 ? 34.981 6.273 -45.741 1.00 82.44 99 ARG A C 1
ATOM 775 O O . ARG A 1 99 ? 36.040 5.870 -45.258 1.00 82.44 99 ARG A O 1
ATOM 782 N N . ARG A 1 100 ? 33.795 5.893 -45.244 1.00 82.19 100 ARG A N 1
ATOM 783 C CA . ARG A 1 100 ? 33.625 5.005 -44.086 1.00 82.19 100 ARG A CA 1
ATOM 784 C C . ARG A 1 100 ? 33.092 3.652 -44.538 1.00 82.19 100 ARG A C 1
ATOM 786 O O . ARG A 1 100 ? 32.028 3.562 -45.135 1.00 82.19 100 ARG A O 1
ATOM 793 N N . THR A 1 101 ? 33.822 2.587 -44.209 1.00 83.38 101 THR A N 1
ATOM 794 C CA . THR A 1 101 ? 33.347 1.213 -44.433 1.00 83.38 101 THR A CA 1
ATOM 795 C C . THR A 1 101 ? 32.498 0.775 -43.245 1.00 83.38 101 THR A C 1
ATOM 797 O O . THR A 1 101 ? 33.032 0.632 -42.146 1.00 83.38 101 THR A O 1
ATOM 800 N N . ILE A 1 102 ? 31.200 0.579 -43.473 1.00 82.25 102 ILE A N 1
ATOM 801 C CA . ILE A 1 102 ? 30.272 0.006 -42.491 1.00 82.25 102 ILE A CA 1
ATOM 802 C C . ILE A 1 102 ? 30.469 -1.513 -42.480 1.00 82.25 102 ILE A C 1
ATOM 804 O O . ILE A 1 102 ? 30.378 -2.142 -43.536 1.00 82.25 102 ILE A O 1
ATOM 808 N N . ARG A 1 103 ? 30.791 -2.096 -41.323 1.00 74.94 103 ARG A N 1
ATOM 809 C CA . ARG A 1 103 ? 31.127 -3.532 -41.206 1.00 74.94 103 ARG A CA 1
ATOM 810 C C . ARG A 1 103 ? 29.934 -4.372 -40.764 1.00 74.94 103 ARG A C 1
ATOM 812 O O . ARG A 1 103 ? 29.764 -5.497 -41.225 1.00 74.94 103 ARG A O 1
ATOM 819 N N . SER A 1 104 ? 29.107 -3.812 -39.895 1.00 71.06 104 SER A N 1
ATOM 820 C CA . SER A 1 104 ? 27.992 -4.490 -39.258 1.00 71.06 104 SER A CA 1
ATOM 821 C C . SER A 1 104 ? 26.853 -4.737 -40.237 1.00 71.06 104 SER A C 1
ATOM 823 O O . SER A 1 104 ? 26.426 -3.833 -40.957 1.00 71.06 104 SER A O 1
ATOM 825 N N . ARG A 1 105 ? 26.322 -5.963 -40.204 1.00 76.12 105 ARG A N 1
ATOM 826 C CA . ARG A 1 105 ? 25.170 -6.423 -40.998 1.00 76.12 105 ARG A CA 1
ATOM 827 C C . ARG A 1 105 ? 23.825 -6.183 -40.304 1.00 76.12 105 ARG A C 1
ATOM 829 O O . ARG A 1 105 ? 22.787 -6.619 -40.800 1.00 76.12 105 ARG A O 1
ATOM 836 N N . VAL A 1 106 ? 23.827 -5.502 -39.158 1.00 82.88 106 VAL A N 1
ATOM 837 C CA . VAL A 1 106 ? 22.617 -5.217 -38.375 1.00 82.88 106 VAL A CA 1
ATOM 838 C C . VAL A 1 106 ? 21.714 -4.185 -39.071 1.00 82.88 106 VAL A C 1
ATOM 840 O O . VAL A 1 106 ? 22.164 -3.466 -39.972 1.00 82.88 106 VAL A O 1
ATOM 843 N N . PRO A 1 107 ? 20.429 -4.088 -38.683 1.00 86.81 107 PRO A N 1
ATOM 844 C CA . PRO A 1 107 ? 19.521 -3.077 -39.217 1.00 86.81 107 PRO A CA 1
ATOM 845 C C . PRO A 1 107 ? 20.018 -1.642 -38.992 1.00 86.81 107 PRO A C 1
ATOM 847 O O . PRO A 1 107 ? 20.563 -1.310 -37.942 1.00 86.81 107 PRO A O 1
ATOM 850 N N . CYS A 1 108 ? 19.750 -0.749 -39.943 1.00 88.25 108 CYS A N 1
ATOM 851 C CA . CYS A 1 108 ? 19.920 0.694 -39.758 1.00 88.25 108 CYS A CA 1
ATOM 852 C C . CYS A 1 108 ? 18.803 1.300 -38.890 1.00 88.25 108 CYS A C 1
ATOM 854 O O . CYS A 1 108 ? 17.658 0.821 -38.892 1.00 88.25 108 CYS A O 1
ATOM 856 N N . LEU A 1 109 ? 19.128 2.400 -38.207 1.00 87.88 109 LEU A N 1
ATOM 857 C CA . LEU A 1 109 ? 18.190 3.265 -37.496 1.00 87.88 109 LEU A CA 1
ATOM 858 C C . LEU A 1 109 ? 17.354 4.061 -38.499 1.00 87.88 109 LEU A C 1
ATOM 860 O O . LEU A 1 109 ? 17.897 4.676 -39.414 1.00 87.88 109 LEU A O 1
ATOM 864 N N . LYS A 1 110 ? 16.037 4.098 -38.296 1.00 86.56 110 LYS A N 1
ATOM 865 C CA . LYS A 1 110 ? 15.142 5.039 -38.974 1.00 86.56 110 LYS A CA 1
ATOM 866 C C . LYS A 1 110 ? 15.057 6.299 -38.139 1.00 86.56 110 LYS A C 1
ATOM 868 O O . LYS A 1 110 ? 14.514 6.257 -37.031 1.00 86.56 110 LYS A O 1
ATOM 873 N N . VAL A 1 111 ? 15.540 7.415 -38.662 1.00 83.69 111 VAL A N 1
ATOM 874 C CA . VAL A 1 111 ? 15.505 8.696 -37.956 1.00 83.69 111 VAL A CA 1
ATOM 875 C C . VAL A 1 111 ? 14.604 9.696 -38.668 1.00 83.69 111 VAL A C 1
ATOM 877 O O . VAL A 1 111 ? 14.400 9.634 -39.883 1.00 83.69 111 VAL A O 1
ATOM 880 N N . ARG A 1 112 ? 14.020 10.602 -37.885 1.00 74.12 112 ARG A N 1
ATOM 881 C CA . ARG A 1 112 ? 13.244 11.729 -38.405 1.00 74.12 112 ARG A CA 1
ATOM 882 C C . ARG A 1 112 ? 14.165 12.936 -38.542 1.00 74.12 112 ARG A C 1
ATOM 884 O O . ARG A 1 112 ? 14.691 13.396 -37.532 1.00 74.12 112 ARG A O 1
ATOM 891 N N . ASP A 1 113 ? 14.315 13.439 -39.762 1.00 65.31 113 ASP A N 1
ATOM 892 C CA . ASP A 1 113 ? 14.823 14.789 -40.012 1.00 65.31 113 ASP A CA 1
ATOM 893 C C . ASP A 1 113 ? 13.615 15.746 -40.101 1.00 65.31 113 ASP A C 1
ATOM 895 O O . ASP A 1 113 ? 12.529 15.330 -40.512 1.00 65.31 113 ASP A O 1
ATOM 899 N N . GLN A 1 114 ? 13.756 16.996 -39.656 1.00 56.41 114 GLN A N 1
ATOM 900 C CA . GLN A 1 114 ? 12.664 17.980 -39.698 1.00 56.41 114 GLN A CA 1
ATOM 901 C C . GLN A 1 114 ? 12.351 18.426 -41.136 1.00 56.41 114 GLN A C 1
ATOM 903 O O . GLN A 1 114 ? 11.236 18.872 -41.400 1.00 56.41 114 GLN A O 1
ATOM 908 N N . GLU A 1 115 ? 13.301 18.254 -42.062 1.00 56.28 115 GLU A N 1
ATOM 909 C CA . GLU A 1 115 ? 13.229 18.797 -43.424 1.00 56.28 115 GLU A CA 1
ATOM 910 C C . GLU A 1 115 ? 13.081 17.737 -44.535 1.00 56.28 115 GLU A C 1
ATOM 912 O O . GLU A 1 115 ? 12.727 18.085 -45.660 1.00 56.28 115 GLU A O 1
ATOM 917 N N . LYS A 1 116 ? 13.329 16.445 -44.262 1.00 57.69 116 LYS A N 1
ATOM 918 C CA . LYS A 1 116 ? 13.356 15.377 -45.288 1.00 57.69 116 LYS A CA 1
ATOM 919 C C . LYS A 1 116 ? 12.597 14.107 -44.870 1.00 57.69 116 LYS A C 1
ATOM 921 O O . LYS A 1 116 ? 12.512 13.810 -43.675 1.00 57.69 116 LYS A O 1
ATOM 926 N N . PRO A 1 117 ? 12.054 13.326 -45.832 1.00 56.38 117 PRO A N 1
ATOM 927 C CA . PRO A 1 117 ? 11.480 12.013 -45.546 1.00 56.38 117 PRO A CA 1
ATOM 928 C C . PRO A 1 117 ? 12.539 11.054 -44.975 1.00 56.38 117 PRO A C 1
ATOM 930 O O . PRO A 1 117 ? 13.733 11.230 -45.182 1.00 56.38 117 PRO A O 1
ATOM 933 N N . THR A 1 118 ? 12.066 10.064 -44.211 1.00 63.97 118 THR A N 1
ATOM 934 C CA . THR A 1 118 ? 12.819 9.151 -43.329 1.00 63.97 118 THR A CA 1
ATOM 935 C C . THR A 1 118 ? 14.262 8.846 -43.758 1.00 63.97 118 THR A C 1
ATOM 937 O O . THR A 1 118 ? 14.487 8.133 -44.732 1.00 63.97 118 THR A O 1
ATOM 940 N N . THR A 1 119 ? 15.229 9.287 -42.949 1.00 78.50 119 THR A N 1
ATOM 941 C CA . THR A 1 119 ? 16.665 9.020 -43.138 1.00 78.50 119 THR A CA 1
ATOM 942 C C . THR A 1 119 ? 17.063 7.704 -42.464 1.00 78.50 119 THR A C 1
ATOM 944 O O . THR A 1 119 ? 16.571 7.376 -41.377 1.00 78.50 119 THR A O 1
ATOM 947 N N . TYR A 1 120 ? 17.976 6.949 -43.082 1.00 86.00 120 TYR A N 1
ATOM 948 C CA . TYR A 1 120 ? 18.541 5.725 -42.509 1.00 86.00 120 TYR A CA 1
ATOM 949 C C . TYR A 1 120 ? 19.991 5.938 -42.077 1.00 86.00 120 TYR A C 1
ATOM 951 O O . TYR A 1 120 ? 20.828 6.314 -42.893 1.00 86.00 120 TYR A O 1
ATOM 959 N N . LEU A 1 121 ? 20.295 5.660 -40.808 1.00 87.56 121 LEU A N 1
ATOM 960 C CA . LEU A 1 121 ? 21.647 5.770 -40.256 1.00 87.56 121 LEU A CA 1
ATOM 961 C C . LEU A 1 121 ? 22.148 4.398 -39.774 1.00 87.56 121 LEU A C 1
ATOM 963 O O . LEU A 1 121 ? 21.454 3.743 -38.989 1.00 87.56 121 LEU A O 1
ATOM 967 N N . PRO A 1 122 ? 23.328 3.925 -40.213 1.00 89.06 122 PRO A N 1
ATOM 968 C CA . PRO A 1 122 ? 23.943 2.730 -39.643 1.00 89.06 122 PRO A CA 1
ATOM 969 C C . PRO A 1 122 ? 24.245 2.911 -38.146 1.00 89.06 122 PRO A C 1
ATOM 971 O O . PRO A 1 122 ? 24.736 3.955 -37.728 1.00 89.06 122 PRO A O 1
ATOM 974 N N . MET A 1 123 ? 24.005 1.882 -37.327 1.00 86.81 123 MET A N 1
ATOM 975 C CA . MET A 1 123 ? 24.237 1.958 -35.872 1.00 86.81 123 MET A CA 1
ATOM 976 C C . MET A 1 123 ? 25.709 2.211 -35.498 1.00 86.81 123 MET A C 1
ATOM 978 O O . MET A 1 123 ? 25.983 2.769 -34.440 1.00 86.81 123 MET A O 1
ATOM 982 N N . GLU A 1 124 ? 26.657 1.824 -36.359 1.00 86.81 124 GLU A N 1
ATOM 983 C CA . GLU A 1 124 ? 28.105 2.013 -36.152 1.00 86.81 124 GLU A CA 1
ATOM 984 C C . GLU A 1 124 ? 28.557 3.476 -36.127 1.00 86.81 124 GLU A C 1
ATOM 986 O O . GLU A 1 124 ? 29.648 3.778 -35.647 1.00 86.81 124 GLU A O 1
ATOM 991 N N . VAL A 1 125 ? 27.751 4.376 -36.687 1.00 85.56 125 VAL A N 1
ATOM 992 C CA . VAL A 1 125 ? 28.084 5.799 -36.853 1.00 85.56 125 VAL A CA 1
ATOM 993 C C . VAL A 1 125 ? 27.166 6.696 -36.023 1.00 85.56 125 VAL A C 1
ATOM 995 O O . VAL A 1 125 ? 27.111 7.905 -36.234 1.00 85.56 125 VAL A O 1
ATOM 998 N N . CYS A 1 126 ? 26.444 6.107 -35.070 1.00 86.06 126 CYS A N 1
ATOM 999 C CA . CYS A 1 126 ? 25.557 6.820 -34.165 1.00 86.06 126 CYS A CA 1
ATOM 1000 C C . CYS A 1 126 ? 26.012 6.649 -32.719 1.00 86.06 126 CYS A C 1
ATOM 1002 O O . CYS A 1 126 ? 26.336 5.545 -32.275 1.00 86.06 126 CYS A O 1
ATOM 1004 N N . GLU A 1 127 ? 25.971 7.743 -31.972 1.00 84.25 127 GLU A N 1
ATOM 1005 C CA . GLU A 1 127 ? 26.244 7.780 -30.540 1.00 84.25 127 GLU A CA 1
ATOM 1006 C C . GLU A 1 127 ? 25.016 8.298 -29.800 1.00 84.25 127 GLU A C 1
ATOM 1008 O O . GLU A 1 127 ? 24.346 9.221 -30.260 1.00 84.25 127 GLU A O 1
ATOM 1013 N N . ILE A 1 128 ? 24.682 7.676 -28.675 1.00 75.38 128 ILE A N 1
ATOM 1014 C CA . ILE A 1 128 ? 23.468 8.008 -27.936 1.00 75.38 128 ILE A CA 1
ATOM 1015 C C . ILE A 1 128 ? 23.697 9.236 -27.075 1.00 75.38 128 ILE A C 1
ATOM 1017 O O . ILE A 1 128 ? 24.658 9.298 -26.310 1.00 75.38 128 ILE A O 1
ATOM 1021 N N . SER A 1 129 ? 22.768 10.183 -27.171 1.00 63.16 129 SER A N 1
ATOM 1022 C CA . SER A 1 129 ? 22.835 11.440 -26.438 1.00 63.16 129 SER A CA 1
ATOM 1023 C C . SER A 1 129 ? 22.222 11.362 -25.032 1.00 63.16 129 SER A C 1
ATOM 1025 O O . SER A 1 129 ? 22.459 12.282 -24.261 1.00 63.16 129 SER A O 1
ATOM 1027 N N . ASP A 1 130 ? 21.443 10.316 -24.688 1.00 55.38 130 ASP A N 1
ATOM 1028 C CA . ASP A 1 130 ? 20.908 10.064 -23.331 1.00 55.38 130 ASP A CA 1
ATOM 1029 C C . ASP A 1 130 ? 20.116 8.730 -23.184 1.00 55.38 130 ASP A C 1
ATOM 1031 O O . ASP A 1 130 ? 19.607 8.199 -24.162 1.00 55.38 130 ASP A O 1
ATOM 1035 N N . ALA A 1 131 ? 19.953 8.190 -21.960 1.00 52.88 131 ALA A N 1
ATOM 1036 C CA . ALA A 1 131 ? 19.719 6.758 -21.614 1.00 52.88 131 ALA A CA 1
ATOM 1037 C C . ALA A 1 131 ? 20.013 6.514 -20.112 1.00 52.88 131 ALA A C 1
ATOM 1039 O O . ALA A 1 131 ? 20.681 7.306 -19.455 1.00 52.88 131 ALA A O 1
ATOM 1040 N N . LYS A 1 132 ? 19.517 5.425 -19.521 1.00 46.41 132 LYS A N 1
ATOM 1041 C CA . LYS A 1 132 ? 19.286 5.355 -18.070 1.00 46.41 132 LYS A CA 1
ATOM 1042 C C . LYS A 1 132 ? 20.026 4.193 -17.407 1.00 46.41 132 LYS A C 1
ATOM 1044 O O . LYS A 1 132 ? 19.743 3.041 -17.717 1.00 46.41 132 LYS A O 1
ATOM 1049 N N . GLN A 1 133 ? 20.840 4.479 -16.388 1.00 49.19 133 GLN A N 1
ATOM 1050 C CA . GLN A 1 133 ? 21.205 3.509 -15.345 1.00 49.19 133 GLN A CA 1
ATOM 1051 C C . GLN A 1 133 ? 20.559 3.905 -14.009 1.00 49.19 133 GLN A C 1
ATOM 1053 O O . GLN A 1 133 ? 20.829 4.962 -13.446 1.00 49.19 133 GLN A O 1
ATOM 1058 N N . ILE A 1 134 ? 19.663 3.049 -13.511 1.00 45.53 134 ILE A N 1
ATOM 1059 C CA . ILE A 1 134 ? 18.796 3.319 -12.348 1.00 45.53 134 ILE A CA 1
ATOM 1060 C C . ILE A 1 134 ? 19.460 2.903 -11.020 1.00 45.53 134 ILE A C 1
ATOM 1062 O O . ILE A 1 134 ? 19.171 3.487 -9.979 1.00 45.53 134 ILE A O 1
ATOM 1066 N N . SER A 1 135 ? 20.372 1.926 -11.028 1.00 42.31 135 SER A N 1
ATOM 1067 C CA . SER A 1 135 ? 20.992 1.395 -9.803 1.00 42.31 135 SER A CA 1
ATOM 1068 C C . SER A 1 135 ? 22.053 2.325 -9.202 1.00 42.31 135 SER A C 1
ATOM 1070 O O . SER A 1 135 ? 22.067 2.503 -7.987 1.00 42.31 135 SER A O 1
ATOM 1072 N N . TYR A 1 136 ? 22.879 2.974 -10.031 1.00 52.00 136 TYR A N 1
ATOM 1073 C CA . TYR A 1 136 ? 23.863 3.978 -9.592 1.00 52.00 136 TYR A CA 1
ATOM 1074 C C . TYR A 1 136 ? 23.197 5.260 -9.057 1.00 52.00 136 TYR A C 1
ATOM 1076 O O . TYR A 1 136 ? 23.680 5.885 -8.114 1.00 52.00 136 TYR A O 1
ATOM 1084 N N . LEU A 1 137 ? 22.030 5.619 -9.604 1.00 52.31 137 LEU A N 1
ATOM 1085 C CA . LEU A 1 137 ? 21.278 6.803 -9.189 1.00 52.31 137 LEU A CA 1
ATOM 1086 C C . LEU A 1 137 ? 20.872 6.747 -7.710 1.00 52.31 137 LEU A C 1
ATOM 1088 O O . LEU A 1 137 ? 20.934 7.763 -7.027 1.00 52.31 137 LEU A O 1
ATOM 1092 N N . LEU A 1 138 ? 20.489 5.569 -7.204 1.00 48.97 138 LEU A N 1
ATOM 1093 C CA . LEU A 1 138 ? 20.091 5.410 -5.803 1.00 48.97 138 LEU A CA 1
ATOM 1094 C C . LEU A 1 138 ? 21.264 5.640 -4.845 1.00 48.97 138 LEU A C 1
ATOM 1096 O O . LEU A 1 138 ? 21.080 6.284 -3.818 1.00 48.97 138 LEU A O 1
ATOM 1100 N N . SER A 1 139 ? 22.472 5.182 -5.185 1.00 56.00 139 SER A N 1
ATOM 1101 C CA . SER A 1 139 ? 23.656 5.434 -4.353 1.00 56.00 139 SER A CA 1
ATOM 1102 C C . SER A 1 139 ? 24.095 6.899 -4.359 1.00 56.00 139 SER A C 1
ATOM 1104 O O . SER A 1 139 ? 24.599 7.374 -3.349 1.00 56.00 139 SER A O 1
ATOM 1106 N N . VAL A 1 140 ? 23.882 7.625 -5.462 1.00 57.59 140 VAL A N 1
ATOM 1107 C CA . VAL A 1 140 ? 24.260 9.047 -5.577 1.00 57.59 140 VAL A CA 1
ATOM 1108 C C . VAL A 1 140 ? 23.204 9.973 -4.967 1.00 57.59 140 VAL A C 1
ATOM 1110 O O . VAL A 1 140 ? 23.553 10.978 -4.354 1.00 57.59 140 VAL A O 1
ATOM 1113 N N . ALA A 1 141 ? 21.919 9.636 -5.098 1.00 60.12 141 ALA A N 1
ATOM 1114 C CA . ALA A 1 141 ? 20.817 10.446 -4.580 1.00 60.12 141 ALA A CA 1
ATOM 1115 C C . ALA A 1 141 ? 20.591 10.272 -3.065 1.00 60.12 141 ALA A C 1
ATOM 1117 O O . ALA A 1 141 ? 20.047 11.166 -2.417 1.00 60.12 141 ALA A O 1
ATOM 1118 N N . CYS A 1 142 ? 20.992 9.141 -2.476 1.00 64.25 142 CYS A N 1
ATOM 1119 C CA . CYS A 1 142 ? 20.853 8.885 -1.04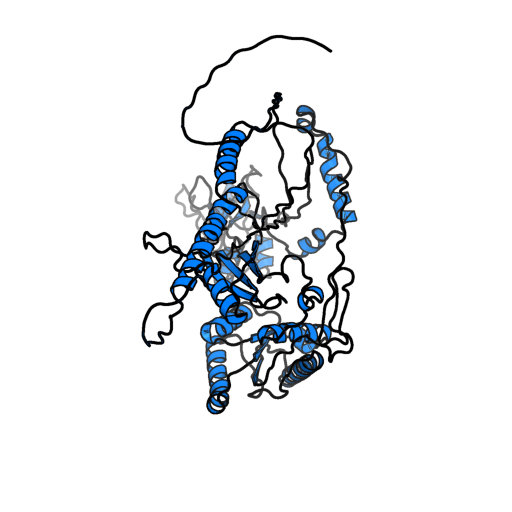1 1.00 64.25 142 CYS A CA 1
ATOM 1120 C C . CYS A 1 142 ? 22.053 9.426 -0.246 1.00 64.25 142 CYS A C 1
ATOM 1122 O O . CYS A 1 142 ? 22.876 8.662 0.252 1.00 64.25 142 CYS A O 1
ATOM 1124 N N . GLN A 1 143 ? 22.133 10.750 -0.109 1.00 69.94 143 GLN A N 1
ATOM 1125 C CA . GLN A 1 143 ? 23.163 11.423 0.690 1.00 69.94 143 GLN A CA 1
ATOM 1126 C C . GLN A 1 143 ? 22.739 11.594 2.155 1.00 69.94 143 GLN A C 1
ATOM 1128 O O . GLN A 1 143 ? 21.558 11.779 2.462 1.00 69.94 143 GLN A O 1
ATOM 1133 N N . HIS A 1 144 ? 23.708 11.565 3.076 1.00 79.88 144 HIS A N 1
ATOM 1134 C CA . HIS A 1 144 ? 23.466 11.939 4.468 1.00 79.88 144 HIS A CA 1
ATOM 1135 C C . HIS A 1 144 ? 23.162 13.451 4.555 1.00 79.88 144 HIS A C 1
ATOM 1137 O O . HIS A 1 144 ? 23.776 14.221 3.816 1.00 79.88 144 HIS A O 1
ATOM 1143 N N . PRO A 1 145 ? 22.268 13.921 5.454 1.00 84.81 145 PRO A N 1
ATOM 1144 C CA . PRO A 1 145 ? 21.857 15.328 5.496 1.00 84.81 145 PRO A CA 1
ATOM 1145 C C . PRO A 1 145 ? 23.004 16.347 5.564 1.00 84.81 145 PRO A C 1
ATOM 1147 O O . PRO A 1 145 ? 22.931 17.373 4.900 1.00 84.81 145 PRO A O 1
ATOM 1150 N N . MET A 1 146 ? 24.075 16.047 6.311 1.00 85.88 146 MET A N 1
ATOM 1151 C CA . MET A 1 146 ? 25.253 16.929 6.412 1.00 85.88 146 MET A CA 1
ATOM 1152 C C . MET A 1 146 ? 26.021 17.044 5.086 1.00 85.88 146 MET A C 1
ATOM 1154 O O . MET A 1 146 ? 26.442 18.135 4.706 1.00 85.88 146 MET A O 1
ATOM 1158 N N . ASP A 1 147 ? 26.171 15.935 4.356 1.00 85.50 147 ASP A N 1
ATOM 1159 C CA . ASP A 1 147 ? 26.835 15.931 3.047 1.00 85.50 147 ASP A CA 1
ATOM 1160 C C . ASP A 1 147 ? 25.980 16.659 2.007 1.00 85.50 147 ASP A C 1
ATOM 1162 O O . ASP A 1 147 ? 26.489 17.422 1.183 1.00 85.50 147 ASP A O 1
ATOM 1166 N N . HIS A 1 148 ? 24.663 16.476 2.092 1.00 84.12 148 HIS A N 1
ATOM 1167 C CA . HIS A 1 148 ? 23.704 17.148 1.230 1.00 84.12 148 HIS A CA 1
ATOM 1168 C C . HIS A 1 148 ? 23.715 18.671 1.438 1.00 84.12 148 HIS A C 1
ATOM 1170 O O . HIS A 1 148 ? 23.831 19.420 0.471 1.00 84.12 148 HIS A O 1
ATOM 1176 N N . GLU A 1 149 ? 23.692 19.139 2.692 1.00 86.69 149 GLU A N 1
ATOM 1177 C CA . GLU A 1 149 ? 23.816 20.562 3.042 1.00 86.69 149 GLU A CA 1
ATOM 1178 C C . GLU A 1 149 ? 25.105 21.179 2.486 1.00 86.69 149 GLU A C 1
ATOM 1180 O O . GLU A 1 149 ? 25.065 22.228 1.836 1.00 86.69 149 GLU A O 1
ATOM 1185 N N . LYS A 1 150 ? 26.243 20.502 2.678 1.00 87.25 150 LYS A N 1
ATOM 1186 C CA . LYS A 1 150 ? 27.531 20.956 2.144 1.00 87.25 150 LYS A CA 1
ATOM 1187 C C . LYS A 1 150 ? 27.493 21.083 0.623 1.00 87.25 150 LYS A C 1
ATOM 1189 O O . LYS A 1 150 ? 27.967 22.082 0.081 1.00 87.25 150 LYS A O 1
ATOM 1194 N N . THR A 1 151 ? 26.906 20.100 -0.056 1.00 85.31 151 THR A N 1
ATOM 1195 C CA . THR A 1 151 ? 26.809 20.098 -1.519 1.00 85.31 151 THR A CA 1
ATOM 1196 C C . THR A 1 151 ? 25.919 21.247 -2.011 1.00 85.31 151 THR A C 1
ATOM 1198 O O . THR A 1 151 ? 26.258 21.901 -2.999 1.00 85.31 151 THR A O 1
ATOM 1201 N N . ILE A 1 152 ? 24.814 21.555 -1.312 1.00 86.56 152 ILE A N 1
ATOM 1202 C CA . ILE A 1 152 ? 23.932 22.685 -1.660 1.00 86.56 152 ILE A CA 1
ATOM 1203 C C . ILE A 1 152 ? 24.720 23.993 -1.595 1.00 86.56 152 ILE A C 1
ATOM 1205 O O . ILE A 1 152 ? 24.723 24.756 -2.560 1.00 86.56 152 ILE A O 1
ATOM 1209 N N . LEU A 1 153 ? 25.432 24.238 -0.492 1.00 86.88 153 LEU A N 1
ATOM 1210 C CA . LEU A 1 153 ? 26.216 25.463 -0.316 1.00 86.88 153 LEU A CA 1
ATOM 1211 C C . LEU A 1 153 ? 27.320 25.588 -1.374 1.00 86.88 153 LEU A C 1
ATOM 1213 O O . LEU A 1 153 ? 27.465 26.643 -1.986 1.00 86.88 153 LEU A O 1
ATOM 1217 N N . GLN A 1 154 ? 28.044 24.502 -1.661 1.00 86.38 154 GLN A N 1
ATOM 1218 C CA . GLN A 1 154 ? 29.054 24.476 -2.728 1.00 86.38 154 GLN A CA 1
ATOM 1219 C C . GLN A 1 154 ? 28.472 24.805 -4.110 1.00 86.38 154 GLN A C 1
ATOM 1221 O O . GLN A 1 154 ? 29.146 25.444 -4.910 1.00 86.38 154 GLN A O 1
ATOM 1226 N N . THR A 1 155 ? 27.225 24.409 -4.375 1.00 83.56 155 THR A N 1
ATOM 1227 C CA . THR A 1 155 ? 26.545 24.660 -5.656 1.00 83.56 155 THR A CA 1
ATOM 1228 C C . THR A 1 155 ? 26.013 26.092 -5.764 1.00 83.56 155 THR A C 1
ATOM 1230 O O . THR A 1 155 ? 26.006 26.665 -6.849 1.00 83.56 155 THR A O 1
ATOM 1233 N N . VAL A 1 156 ? 25.556 26.685 -4.656 1.00 83.94 156 VAL A N 1
ATOM 1234 C CA . VAL A 1 156 ? 24.942 28.026 -4.645 1.00 83.94 156 VAL A CA 1
ATOM 1235 C C . VAL A 1 156 ? 25.985 29.145 -4.566 1.00 83.94 156 VAL A C 1
ATOM 1237 O O . VAL A 1 156 ? 25.792 30.195 -5.171 1.00 83.94 156 VAL A O 1
ATOM 1240 N N . ASN A 1 157 ? 27.105 28.939 -3.868 1.00 82.31 157 ASN A N 1
ATOM 1241 C CA . ASN A 1 157 ? 28.115 29.984 -3.653 1.00 82.31 157 ASN A CA 1
ATOM 1242 C C . ASN A 1 157 ? 28.671 30.643 -4.932 1.00 82.31 157 ASN A C 1
ATOM 1244 O O . ASN A 1 157 ? 28.799 31.870 -4.928 1.00 82.31 157 ASN A O 1
ATOM 1248 N N . PRO A 1 158 ? 28.951 29.907 -6.028 1.00 85.12 158 PRO A N 1
ATOM 1249 C CA . PRO A 1 158 ? 29.446 30.506 -7.270 1.00 85.12 158 PRO A CA 1
ATOM 1250 C C . PRO A 1 158 ? 28.481 31.515 -7.914 1.00 85.12 158 PRO A C 1
ATOM 1252 O O . PRO A 1 158 ? 28.923 32.400 -8.638 1.00 85.12 158 PRO A O 1
ATOM 1255 N N . TYR A 1 159 ? 27.174 31.461 -7.617 1.00 82.12 159 TYR A N 1
ATOM 1256 C CA . TYR A 1 159 ? 26.201 32.423 -8.157 1.00 82.12 159 TYR A CA 1
ATOM 1257 C C . TYR A 1 159 ? 26.409 33.856 -7.646 1.00 82.12 159 TYR A C 1
ATOM 1259 O O . TYR A 1 159 ? 25.877 34.791 -8.235 1.00 82.12 159 TYR A O 1
ATOM 1267 N N . ASN A 1 160 ? 27.195 34.058 -6.582 1.00 82.69 160 ASN A N 1
ATOM 1268 C CA . ASN A 1 160 ? 27.612 35.399 -6.159 1.00 82.69 160 ASN A CA 1
ATOM 1269 C C . ASN A 1 160 ? 28.593 36.057 -7.134 1.00 82.69 160 ASN A C 1
ATOM 1271 O O . ASN A 1 160 ? 28.748 37.279 -7.126 1.00 82.69 160 ASN A O 1
ATOM 1275 N N . GLU A 1 161 ? 29.278 35.264 -7.954 1.00 86.75 161 GLU A N 1
ATOM 1276 C CA . GLU A 1 161 ? 30.222 35.767 -8.945 1.00 86.75 161 GLU A CA 1
ATOM 1277 C C . GLU A 1 161 ? 29.549 36.073 -10.289 1.00 86.75 161 GLU A C 1
ATOM 1279 O O . GLU A 1 161 ? 30.128 36.823 -11.080 1.00 86.75 161 GLU A O 1
ATOM 1284 N N . ASP A 1 162 ? 28.321 35.582 -10.491 1.00 87.12 162 ASP A N 1
ATOM 1285 C CA . ASP A 1 162 ? 27.540 35.698 -11.722 1.00 87.12 162 ASP A CA 1
ATOM 1286 C C . ASP A 1 162 ? 27.295 37.173 -12.125 1.00 87.12 162 ASP A C 1
ATOM 1288 O O . ASP A 1 162 ? 26.788 37.965 -11.316 1.00 87.12 162 ASP A O 1
ATOM 1292 N N . PRO A 1 163 ? 27.643 37.573 -13.367 1.00 90.44 163 PRO A N 1
ATOM 1293 C CA . PRO A 1 163 ? 27.480 38.947 -13.839 1.00 90.44 163 PRO A CA 1
ATOM 1294 C C . PRO A 1 163 ? 26.033 39.444 -13.794 1.00 90.44 163 PRO A C 1
ATOM 1296 O O . PRO A 1 163 ? 25.805 40.602 -13.445 1.00 90.44 163 PRO A O 1
ATOM 1299 N N . HIS A 1 164 ? 25.056 38.578 -14.082 1.00 90.69 164 HIS A N 1
ATOM 1300 C CA . HIS A 1 164 ? 23.644 38.951 -14.060 1.00 90.69 164 HIS A CA 1
ATOM 1301 C C . HIS A 1 164 ? 23.148 39.112 -12.622 1.00 90.69 164 HIS A C 1
ATOM 1303 O O . HIS A 1 164 ? 22.473 40.089 -12.307 1.00 90.69 164 HIS A O 1
ATOM 1309 N N . ALA A 1 165 ? 23.513 38.213 -11.706 1.00 86.12 165 ALA A N 1
ATOM 1310 C CA . ALA A 1 165 ? 23.180 38.375 -10.292 1.00 86.12 165 ALA A CA 1
ATOM 1311 C C . ALA A 1 165 ? 23.700 39.717 -9.745 1.00 86.12 165 ALA A C 1
ATOM 1313 O O . ALA A 1 165 ? 22.949 40.432 -9.078 1.00 86.12 165 ALA A O 1
ATOM 1314 N N . LYS A 1 166 ? 24.933 40.102 -10.103 1.00 87.50 166 LYS A N 1
ATOM 1315 C CA . LYS A 1 166 ? 25.526 41.400 -9.743 1.00 87.50 166 LYS A CA 1
ATOM 1316 C C . LYS A 1 166 ? 24.792 42.585 -10.369 1.00 87.50 166 LYS A C 1
ATOM 1318 O O . LYS A 1 166 ? 24.522 43.551 -9.660 1.00 87.50 166 LYS A O 1
ATOM 1323 N N . GLU A 1 167 ? 24.434 42.503 -11.650 1.00 92.69 167 GLU A N 1
ATOM 1324 C CA . GLU A 1 167 ? 23.664 43.537 -12.360 1.00 92.69 167 GLU A CA 1
ATOM 1325 C C . GLU A 1 167 ? 22.317 43.817 -11.674 1.00 92.69 167 GLU A C 1
ATOM 1327 O O . GLU A 1 167 ? 21.941 44.970 -11.468 1.00 92.69 167 GLU A O 1
ATOM 1332 N N . PHE A 1 168 ? 21.623 42.765 -11.231 1.00 90.25 168 PHE A N 1
ATOM 1333 C CA . PHE A 1 168 ? 20.357 42.876 -10.499 1.00 90.25 168 PHE A CA 1
ATOM 1334 C C . PHE A 1 168 ? 20.528 43.138 -8.988 1.00 90.25 168 PHE A C 1
ATOM 1336 O O . PHE A 1 168 ? 19.532 43.172 -8.260 1.00 90.25 168 PHE A O 1
ATOM 1343 N N . GLY A 1 169 ? 21.760 43.312 -8.492 1.00 87.62 169 GLY A N 1
ATOM 1344 C CA . GLY A 1 169 ? 22.050 43.550 -7.072 1.00 87.62 169 GLY A CA 1
ATOM 1345 C C . GLY A 1 169 ? 21.669 42.381 -6.152 1.00 87.62 169 GLY A C 1
ATOM 1346 O O . GLY A 1 169 ? 21.334 42.593 -4.985 1.00 87.62 169 GLY A O 1
ATOM 1347 N N . ILE A 1 170 ? 21.669 41.153 -6.673 1.00 85.00 170 ILE A N 1
ATOM 1348 C CA . ILE A 1 170 ? 21.324 39.929 -5.946 1.00 85.00 170 ILE A CA 1
ATOM 1349 C C . ILE A 1 170 ? 22.594 39.332 -5.340 1.00 85.00 170 ILE A C 1
ATOM 1351 O O . ILE A 1 170 ? 23.554 39.039 -6.046 1.00 85.00 170 ILE A O 1
ATOM 1355 N N . THR A 1 17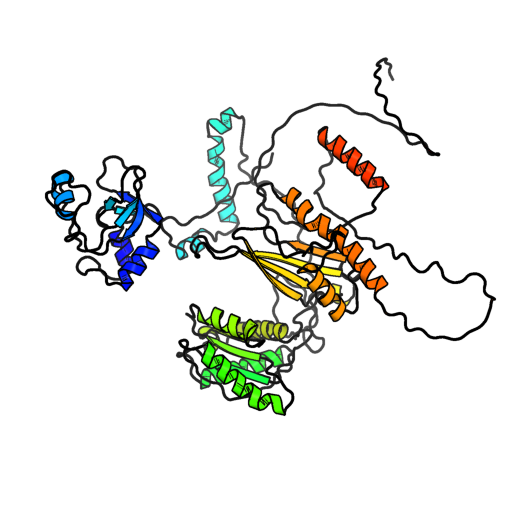1 ? 22.567 39.089 -4.032 1.00 80.75 171 THR A N 1
ATOM 1356 C CA . THR A 1 171 ? 23.625 38.378 -3.306 1.00 80.75 171 THR A CA 1
ATOM 1357 C C . THR A 1 171 ? 23.035 37.217 -2.506 1.00 80.75 171 THR A C 1
ATOM 1359 O O . THR A 1 171 ? 21.919 37.290 -1.983 1.00 80.75 171 THR A O 1
ATOM 1362 N N . PHE A 1 172 ? 23.783 36.121 -2.429 1.00 81.94 172 PHE A N 1
ATOM 1363 C CA . PHE A 1 172 ? 23.444 34.898 -1.714 1.00 81.94 172 PHE A CA 1
ATOM 1364 C C . PHE A 1 172 ? 24.316 34.768 -0.466 1.00 81.94 172 PHE A C 1
ATOM 1366 O O . PHE A 1 172 ? 25.544 34.851 -0.527 1.00 81.94 172 PHE A O 1
ATOM 1373 N N . GLU A 1 173 ? 23.684 34.529 0.678 1.00 82.50 173 GLU A N 1
ATOM 1374 C CA . GLU A 1 173 ? 24.398 34.221 1.914 1.00 82.50 173 GLU A CA 1
ATOM 1375 C C . GLU A 1 173 ? 24.915 32.774 1.876 1.00 82.50 173 GLU A C 1
ATOM 1377 O O . GLU A 1 173 ? 24.167 31.852 1.555 1.00 82.50 173 GLU A O 1
ATOM 1382 N N . ASN A 1 174 ? 26.178 32.552 2.254 1.00 83.00 174 ASN A N 1
ATOM 1383 C CA . ASN A 1 174 ? 26.784 31.213 2.346 1.00 83.00 174 ASN A CA 1
ATOM 1384 C C . ASN A 1 174 ? 26.369 30.478 3.639 1.00 83.00 174 ASN A C 1
ATOM 1386 O O . ASN A 1 174 ? 27.198 29.931 4.369 1.00 83.00 174 ASN A O 1
ATOM 1390 N N . LYS A 1 175 ? 25.084 30.557 3.991 1.00 85.81 175 LYS A N 1
ATOM 1391 C CA . LYS A 1 175 ? 24.487 29.906 5.161 1.00 85.81 175 LYS A CA 1
ATOM 1392 C C . LYS A 1 175 ? 23.043 29.547 4.853 1.00 85.81 175 LYS A C 1
ATOM 1394 O O . LYS A 1 175 ? 22.304 30.336 4.266 1.00 85.81 175 LYS A O 1
ATOM 1399 N N . LEU A 1 176 ? 22.620 28.366 5.292 1.00 86.81 176 LEU A N 1
ATOM 1400 C CA . LEU A 1 176 ? 21.211 28.002 5.235 1.00 86.81 176 LEU A CA 1
ATOM 1401 C C . LEU A 1 176 ? 20.403 28.850 6.221 1.00 86.81 176 LEU A C 1
ATOM 1403 O O . LEU A 1 176 ? 20.851 29.179 7.321 1.00 86.81 176 LEU A O 1
ATOM 1407 N N . THR A 1 177 ? 19.174 29.184 5.832 1.00 88.69 177 THR A N 1
ATOM 1408 C CA . THR A 1 177 ? 18.250 29.903 6.712 1.00 88.69 177 THR A CA 1
ATOM 1409 C C . THR A 1 177 ? 17.903 29.037 7.922 1.00 88.69 177 THR A C 1
ATOM 1411 O O . THR A 1 177 ? 17.301 27.972 7.785 1.00 88.69 177 THR A O 1
ATOM 1414 N N . ILE A 1 178 ? 18.231 29.521 9.122 1.00 89.12 178 ILE A N 1
ATOM 1415 C CA . ILE A 1 178 ? 17.897 28.840 10.374 1.00 89.12 178 ILE A CA 1
ATOM 1416 C C . ILE A 1 178 ? 16.415 29.050 10.684 1.00 89.12 178 ILE A C 1
ATOM 1418 O O . ILE A 1 178 ? 15.946 30.176 10.860 1.00 89.12 178 ILE A O 1
ATOM 1422 N N . VAL A 1 179 ? 15.679 27.947 10.808 1.00 91.00 179 VAL A N 1
ATOM 1423 C CA . VAL A 1 179 ? 14.256 27.950 11.158 1.00 91.00 179 VAL A CA 1
ATOM 1424 C C . VAL A 1 179 ? 14.056 27.210 12.476 1.00 91.00 179 VAL A C 1
ATOM 1426 O O . VAL A 1 179 ? 14.572 26.112 12.678 1.00 91.00 179 VAL A O 1
ATOM 1429 N N . LYS A 1 180 ? 13.270 27.796 13.385 1.00 93.94 180 LYS A N 1
ATOM 1430 C CA . LYS A 1 180 ? 12.891 27.133 14.638 1.00 93.94 180 LYS A CA 1
ATOM 1431 C C . LYS A 1 180 ? 11.829 26.068 14.361 1.00 93.94 180 LYS A C 1
ATOM 1433 O O . LYS A 1 180 ? 10.658 26.385 14.159 1.00 93.94 180 LYS A O 1
ATOM 1438 N N . GLY A 1 181 ? 12.248 24.806 14.361 1.00 93.75 181 GLY A N 1
ATOM 1439 C CA . GLY A 1 181 ? 11.351 23.652 14.323 1.00 93.75 181 GLY A CA 1
ATOM 1440 C C . GLY A 1 181 ? 10.758 23.321 15.696 1.00 93.75 181 GLY A C 1
ATOM 1441 O O . GLY A 1 181 ? 11.262 23.751 16.733 1.00 93.75 181 GLY A O 1
ATOM 1442 N N . ARG A 1 182 ? 9.685 22.524 15.709 1.00 94.81 182 ARG A N 1
ATOM 1443 C CA . ARG A 1 182 ? 9.132 21.907 16.925 1.00 94.81 182 ARG A CA 1
ATOM 1444 C C . ARG A 1 182 ? 9.023 20.404 16.714 1.00 94.81 182 ARG A C 1
ATOM 1446 O O . ARG A 1 182 ? 8.492 19.973 15.694 1.00 94.81 182 ARG A O 1
ATOM 1453 N N . VAL A 1 183 ? 9.480 19.626 17.692 1.00 92.69 183 VAL A N 1
ATOM 1454 C CA . VAL A 1 183 ? 9.276 18.174 17.729 1.00 92.69 183 VAL A CA 1
ATOM 1455 C C . VAL A 1 183 ? 8.011 17.910 18.532 1.00 92.69 183 VAL A C 1
ATOM 1457 O O . VAL A 1 183 ? 7.961 18.197 19.726 1.00 92.69 183 VAL A O 1
ATOM 1460 N N . LEU A 1 184 ? 6.962 17.428 17.866 1.00 92.19 184 LEU A N 1
ATOM 1461 C CA . LEU A 1 184 ? 5.714 17.080 18.540 1.00 92.19 184 LEU A CA 1
ATOM 1462 C C . LEU A 1 184 ? 5.890 15.773 19.329 1.00 92.19 184 LEU A C 1
ATOM 1464 O O . LEU A 1 184 ? 6.575 14.869 18.839 1.00 92.19 184 LEU A O 1
ATOM 1468 N N . PRO A 1 185 ? 5.277 15.647 20.522 1.00 92.12 185 PRO A N 1
ATOM 1469 C CA . PRO A 1 185 ? 5.278 14.383 21.242 1.00 92.12 185 PRO A CA 1
ATOM 1470 C C . PRO A 1 185 ? 4.561 13.308 20.405 1.00 92.12 185 PRO A C 1
ATOM 1472 O O . PRO A 1 185 ? 3.533 13.602 19.786 1.00 92.12 185 PRO A O 1
ATOM 1475 N N . PRO A 1 186 ? 5.089 12.074 20.346 1.00 94.38 186 PRO A N 1
ATOM 1476 C CA . PRO A 1 186 ? 4.419 10.991 19.642 1.00 94.38 186 PRO A CA 1
ATOM 1477 C C . PRO A 1 186 ? 3.151 10.570 20.403 1.00 94.38 186 PRO A C 1
ATOM 1479 O O . PRO A 1 186 ? 3.144 10.613 21.635 1.00 94.38 186 PRO A O 1
ATOM 1482 N N . PRO A 1 187 ? 2.091 10.128 19.706 1.00 93.94 187 PRO A N 1
ATOM 1483 C CA . PRO A 1 187 ? 0.894 9.636 20.371 1.00 93.94 187 PRO A CA 1
ATOM 1484 C C . PRO A 1 187 ? 1.152 8.270 21.018 1.00 93.94 187 PRO A C 1
ATOM 1486 O O . PRO A 1 187 ? 1.941 7.466 20.509 1.00 93.94 187 PRO A O 1
ATOM 1489 N N . VAL A 1 188 ? 0.456 7.983 22.118 1.00 95.75 188 VAL A N 1
ATOM 1490 C CA . VAL A 1 188 ? 0.496 6.663 22.759 1.00 95.75 188 VAL A CA 1
ATOM 1491 C C . VAL A 1 188 ? -0.341 5.680 21.943 1.00 95.75 188 VAL A C 1
ATOM 1493 O O . VAL A 1 188 ? -1.504 5.938 21.625 1.00 95.75 188 VAL A O 1
ATOM 1496 N N . LEU A 1 189 ? 0.255 4.538 21.607 1.00 96.00 189 LEU A N 1
ATOM 1497 C CA . LEU A 1 189 ? -0.424 3.441 20.928 1.00 96.00 189 LEU A CA 1
ATOM 1498 C C . LEU A 1 189 ? -1.019 2.489 21.961 1.00 96.00 189 LEU A C 1
ATOM 1500 O O . LEU A 1 189 ? -0.301 2.024 22.847 1.00 96.00 189 LEU A O 1
ATOM 1504 N N . LYS A 1 190 ? -2.298 2.155 21.805 1.00 95.56 190 LYS A N 1
ATOM 1505 C CA . LYS A 1 190 ? -2.993 1.136 22.591 1.00 95.56 190 LYS A CA 1
ATOM 1506 C C . LYS A 1 190 ? -3.089 -0.166 21.789 1.00 95.56 190 LYS A C 1
ATOM 1508 O O . LYS A 1 190 ? -3.356 -0.160 20.585 1.00 95.56 190 LYS A O 1
ATOM 1513 N N . PHE A 1 191 ? -2.858 -1.267 22.492 1.00 96.06 191 PHE A N 1
ATOM 1514 C CA . PHE A 1 191 ? -2.895 -2.664 22.057 1.00 96.06 191 PHE A CA 1
ATOM 1515 C C . PHE A 1 191 ? -3.947 -3.437 22.870 1.00 96.06 191 PHE A C 1
ATOM 1517 O O . PHE A 1 191 ? -4.608 -2.867 23.743 1.00 96.06 191 PHE A O 1
ATOM 1524 N N . ASN A 1 192 ? -4.118 -4.727 22.587 1.00 94.88 192 ASN A N 1
ATOM 1525 C CA . ASN A 1 192 ? -5.052 -5.583 23.323 1.00 94.88 192 ASN A CA 1
ATOM 1526 C C . ASN A 1 192 ? -4.674 -5.701 24.811 1.00 94.88 192 ASN A C 1
ATOM 1528 O O . ASN A 1 192 ? -3.494 -5.796 25.152 1.00 94.88 192 ASN A O 1
ATOM 1532 N N . ASP A 1 193 ? -5.676 -5.740 25.689 1.00 91.75 193 ASP A N 1
ATOM 1533 C CA . ASP A 1 193 ? -5.501 -5.907 27.136 1.00 91.75 193 ASP A CA 1
ATOM 1534 C C . ASP A 1 193 ? -5.046 -7.306 27.557 1.00 91.75 193 ASP A C 1
ATOM 1536 O O . ASP A 1 193 ? -4.492 -7.454 28.648 1.00 91.75 193 ASP A O 1
ATOM 1540 N N . GLN A 1 194 ? -5.235 -8.307 26.695 1.00 87.69 194 GLN A N 1
ATOM 1541 C CA . GLN A 1 194 ? -4.721 -9.667 26.881 1.00 87.69 194 GLN A CA 1
ATOM 1542 C C . GLN A 1 194 ? -3.212 -9.769 26.598 1.00 87.69 194 GLN A C 1
ATOM 1544 O O . GLN A 1 194 ? -2.542 -10.683 27.080 1.00 87.69 194 GLN A O 1
ATOM 1549 N N . GLY A 1 195 ? -2.653 -8.816 25.843 1.00 86.56 195 GLY A N 1
ATOM 1550 C CA . GLY A 1 195 ? -1.224 -8.758 25.560 1.00 86.56 195 GLY A CA 1
ATOM 1551 C C . GLY A 1 195 ? -0.403 -8.324 26.779 1.00 86.56 195 GLY A C 1
ATOM 1552 O O . GLY A 1 195 ? -0.870 -7.576 27.637 1.00 86.56 195 GLY A O 1
ATOM 1553 N N . LYS A 1 196 ? 0.875 -8.732 26.831 1.00 90.88 196 LYS A N 1
ATOM 1554 C CA . LYS A 1 196 ? 1.789 -8.320 27.916 1.00 90.88 196 LYS A CA 1
ATOM 1555 C C . LYS A 1 196 ? 2.059 -6.814 27.908 1.00 90.88 196 LYS A C 1
ATOM 1557 O O . LYS A 1 196 ? 2.218 -6.212 28.964 1.00 90.88 196 LYS A O 1
ATOM 1562 N N . VAL A 1 197 ? 2.132 -6.208 26.723 1.00 94.06 197 VAL A N 1
ATOM 1563 C CA . VAL A 1 197 ? 2.294 -4.760 26.551 1.00 94.06 197 VAL A CA 1
ATOM 1564 C C . VAL A 1 197 ? 1.013 -4.181 25.962 1.00 94.06 197 VAL A C 1
ATOM 1566 O O . VAL A 1 197 ? 0.676 -4.456 24.810 1.00 94.06 197 VAL A O 1
ATOM 1569 N N . LYS A 1 198 ? 0.326 -3.365 26.764 1.00 94.62 198 LYS A N 1
ATOM 1570 C CA . LYS A 1 198 ? -0.987 -2.783 26.443 1.00 94.62 198 LYS A CA 1
ATOM 1571 C C . LYS A 1 198 ? -0.879 -1.397 25.833 1.00 94.62 198 LYS A C 1
ATOM 1573 O O . LYS A 1 198 ? -1.676 -1.040 24.977 1.00 94.62 198 LYS A O 1
ATOM 1578 N N . GLU A 1 199 ? 0.114 -0.630 26.257 1.00 95.69 199 GLU A N 1
ATOM 1579 C CA . GLU A 1 199 ? 0.354 0.734 25.805 1.00 95.69 199 GLU A CA 1
ATOM 1580 C C . GLU A 1 199 ? 1.824 0.894 25.441 1.00 95.69 199 GLU A C 1
ATOM 1582 O O . GLU A 1 199 ? 2.708 0.292 26.058 1.00 95.69 199 GLU A O 1
ATOM 1587 N N . PHE A 1 200 ? 2.097 1.675 24.402 1.00 95.44 200 PHE A N 1
ATOM 1588 C CA . PHE A 1 200 ? 3.456 1.907 23.941 1.00 95.44 200 PHE A CA 1
ATOM 1589 C C . PHE A 1 200 ? 3.616 3.329 23.421 1.00 95.44 200 PHE A C 1
ATOM 1591 O O . PHE A 1 200 ? 2.889 3.751 22.523 1.00 95.44 200 PHE A O 1
ATOM 1598 N N . LEU A 1 201 ? 4.617 4.040 23.940 1.00 95.88 201 LEU A N 1
ATOM 1599 C CA . LEU A 1 201 ? 5.037 5.339 23.427 1.00 95.88 201 LEU A CA 1
ATOM 1600 C C . LEU A 1 201 ? 6.131 5.136 22.358 1.00 95.88 201 LEU A C 1
ATOM 1602 O O . LEU A 1 201 ? 7.230 4.680 22.699 1.00 95.88 201 LEU A O 1
ATOM 1606 N N . PRO A 1 202 ? 5.869 5.442 21.072 1.00 94.44 202 PRO A N 1
ATOM 1607 C CA . PRO A 1 202 ? 6.854 5.288 20.007 1.00 94.44 202 PRO A CA 1
ATOM 1608 C C . PRO A 1 202 ? 8.115 6.121 20.244 1.00 94.44 202 PRO A C 1
ATOM 1610 O O . PRO A 1 202 ? 8.051 7.252 20.721 1.00 94.44 202 PRO A O 1
ATOM 1613 N N . LYS A 1 203 ? 9.270 5.590 19.833 1.00 90.00 203 LYS A N 1
ATOM 1614 C CA . LYS A 1 203 ? 10.551 6.309 19.880 1.00 90.00 203 LYS A CA 1
ATOM 1615 C C . LYS A 1 203 ? 11.034 6.560 18.463 1.00 90.00 203 LYS A C 1
ATOM 1617 O O . LYS A 1 203 ? 11.120 5.627 17.668 1.00 90.00 203 LYS A O 1
ATOM 1622 N N . VAL A 1 204 ? 11.330 7.821 18.140 1.00 89.31 204 VAL A N 1
ATOM 1623 C CA . VAL A 1 204 ? 11.826 8.234 16.811 1.00 89.31 204 VAL A CA 1
ATOM 1624 C C . VAL A 1 204 ? 10.921 7.716 15.673 1.00 89.31 204 VAL A C 1
ATOM 1626 O O . VAL A 1 204 ? 11.386 7.225 14.648 1.00 89.31 204 VAL A O 1
ATOM 1629 N N . GLY A 1 205 ? 9.601 7.741 15.899 1.00 88.12 205 GLY A N 1
ATOM 1630 C CA . GLY A 1 205 ? 8.598 7.279 14.932 1.00 88.12 205 GLY A CA 1
ATOM 1631 C C . GLY A 1 205 ? 8.561 5.764 14.682 1.00 88.12 205 GLY A C 1
ATOM 1632 O O . GLY A 1 205 ? 7.940 5.336 13.713 1.00 88.12 205 GLY A O 1
ATOM 1633 N N . LYS A 1 206 ? 9.212 4.940 15.517 1.00 90.69 206 LYS A N 1
ATOM 1634 C CA . LYS A 1 206 ? 9.300 3.480 15.334 1.00 90.69 206 LYS A CA 1
ATOM 1635 C C . LYS A 1 206 ? 8.744 2.708 16.531 1.00 90.69 206 LYS A C 1
ATOM 1637 O O . LYS A 1 206 ? 8.851 3.135 17.683 1.00 90.69 206 LYS A O 1
ATOM 1642 N N . TRP A 1 207 ? 8.176 1.539 16.241 1.00 92.94 207 TRP A N 1
ATOM 1643 C CA . TRP A 1 207 ? 7.672 0.569 17.217 1.00 92.94 207 TRP A CA 1
ATOM 1644 C C . TRP A 1 207 ? 7.629 -0.846 16.600 1.00 92.94 207 TRP A C 1
ATOM 1646 O O . TRP A 1 207 ? 7.857 -1.009 15.402 1.00 92.94 207 TRP A O 1
ATOM 1656 N N . ASN A 1 208 ? 7.386 -1.880 17.416 1.00 92.12 208 ASN A N 1
ATOM 1657 C CA . ASN A 1 208 ? 7.232 -3.272 16.965 1.00 92.12 208 ASN A CA 1
ATOM 1658 C C . ASN A 1 208 ? 6.150 -4.024 17.767 1.00 92.12 208 ASN A C 1
ATOM 1660 O O . ASN A 1 208 ? 5.772 -3.592 18.858 1.00 92.12 208 ASN A O 1
ATOM 1664 N N . MET A 1 209 ? 5.708 -5.181 17.264 1.00 93.50 209 MET A N 1
ATOM 1665 C CA . MET A 1 209 ? 4.686 -6.039 17.894 1.00 93.50 209 MET A CA 1
ATOM 1666 C C . MET A 1 209 ? 5.229 -6.987 18.976 1.00 93.50 209 MET A C 1
ATOM 1668 O O . MET A 1 209 ? 4.498 -7.836 19.477 1.00 93.50 209 MET A O 1
ATOM 1672 N N . ARG A 1 210 ? 6.505 -6.884 19.372 1.00 90.75 210 ARG A N 1
ATOM 1673 C CA . ARG A 1 210 ? 7.067 -7.794 20.379 1.00 90.75 210 ARG A CA 1
ATOM 1674 C C . ARG A 1 210 ? 6.295 -7.646 21.696 1.00 90.75 210 ARG A C 1
ATOM 1676 O O . ARG A 1 210 ? 6.168 -6.525 22.200 1.00 90.75 210 ARG A O 1
ATOM 1683 N N . LEU A 1 211 ? 5.824 -8.779 22.231 1.00 90.56 211 LEU A N 1
ATOM 1684 C CA . LEU A 1 211 ? 5.004 -8.891 23.449 1.00 90.56 211 LEU A CA 1
ATOM 1685 C C . LEU A 1 211 ? 3.647 -8.155 23.390 1.00 90.56 211 LEU A C 1
ATOM 1687 O O . LEU A 1 211 ? 3.033 -7.918 24.431 1.00 90.56 211 LEU A O 1
ATOM 1691 N N . LYS A 1 212 ? 3.183 -7.787 22.192 1.00 94.62 212 LYS A N 1
ATOM 1692 C CA . LYS A 1 212 ? 1.928 -7.064 21.959 1.00 94.62 212 LYS A CA 1
ATOM 1693 C C . LYS A 1 212 ? 0.977 -7.925 21.146 1.00 94.62 212 LYS A C 1
ATOM 1695 O O . LYS A 1 212 ? 1.414 -8.714 20.314 1.00 94.62 212 LYS A O 1
ATOM 1700 N N . GLN A 1 213 ? -0.311 -7.700 21.346 1.00 96.31 213 GLN A N 1
ATOM 1701 C CA . GLN A 1 213 ? -1.373 -8.281 20.536 1.00 96.31 213 GLN A CA 1
ATOM 1702 C C . GLN A 1 213 ? -2.200 -7.171 19.898 1.00 96.31 213 GLN A C 1
ATOM 1704 O O . GLN A 1 213 ? -2.338 -6.078 20.454 1.00 96.31 213 GLN A O 1
ATOM 1709 N N . MET A 1 214 ? -2.722 -7.451 18.711 1.00 95.50 214 MET A N 1
ATOM 1710 C CA . MET A 1 214 ? -3.547 -6.524 17.949 1.00 95.50 214 MET A CA 1
ATOM 1711 C C . MET A 1 214 ? -4.824 -6.202 18.722 1.00 95.50 214 MET A C 1
ATOM 1713 O O . MET A 1 214 ? -5.446 -7.106 19.276 1.00 95.50 214 MET A O 1
ATOM 1717 N N . VAL A 1 215 ? -5.217 -4.924 18.752 1.00 95.62 215 VAL A N 1
ATOM 1718 C CA . VAL A 1 215 ? -6.374 -4.437 19.535 1.00 95.62 215 VAL A CA 1
ATOM 1719 C C . VAL A 1 215 ? -7.636 -5.247 19.255 1.00 95.62 215 VAL A C 1
ATOM 1721 O O . VAL A 1 215 ? -8.363 -5.594 20.179 1.00 95.62 215 VAL A O 1
ATOM 1724 N N . LYS A 1 216 ? -7.879 -5.563 17.981 1.00 95.31 216 LYS A N 1
ATOM 1725 C CA . LYS A 1 216 ? -8.929 -6.482 17.555 1.00 95.31 216 LYS A CA 1
ATOM 1726 C C . LYS A 1 216 ? -8.333 -7.472 16.560 1.00 95.31 216 LYS A C 1
ATOM 1728 O O . LYS A 1 216 ? -8.017 -7.089 15.432 1.00 95.31 216 LYS A O 1
ATOM 1733 N N . GLY A 1 217 ? -8.196 -8.725 16.973 1.00 95.88 217 GLY A N 1
ATOM 1734 C CA . GLY A 1 217 ? -7.897 -9.819 16.059 1.00 95.88 217 GLY A CA 1
ATOM 1735 C C . GLY A 1 217 ? -9.070 -10.083 15.123 1.00 95.88 217 GLY A C 1
ATOM 1736 O O . GLY A 1 217 ? -10.217 -10.135 15.560 1.00 95.88 217 GLY A O 1
ATOM 1737 N N . GLY A 1 218 ? -8.783 -10.213 13.837 1.00 95.88 218 GLY A N 1
ATOM 1738 C CA . GLY A 1 218 ? -9.701 -10.743 12.848 1.00 95.88 218 GLY A CA 1
ATOM 1739 C C . GLY A 1 218 ? -9.803 -12.259 12.957 1.00 95.88 218 GLY A C 1
ATOM 1740 O O . GLY A 1 218 ? -8.974 -12.913 13.599 1.00 95.88 218 GLY A O 1
ATOM 1741 N N . GLU A 1 219 ? -10.829 -12.798 12.315 1.00 96.81 219 GLU A N 1
ATOM 1742 C CA . GLU A 1 219 ? -11.141 -14.218 12.320 1.00 96.81 219 GLU A CA 1
ATOM 1743 C C . GLU A 1 219 ? -10.917 -14.802 10.924 1.00 96.81 219 GLU A C 1
ATOM 1745 O O . GLU A 1 219 ? -11.378 -14.249 9.928 1.00 96.81 219 GLU A O 1
ATOM 1750 N N . VAL A 1 220 ? -10.160 -15.895 10.856 1.00 97.44 220 VAL A N 1
ATOM 1751 C CA . VAL A 1 220 ? -9.866 -16.644 9.632 1.00 97.44 220 VAL A CA 1
ATOM 1752 C C . VAL A 1 220 ? -10.180 -18.106 9.912 1.00 97.44 220 VAL A C 1
ATOM 1754 O O . VAL A 1 220 ? -9.338 -18.863 10.396 1.00 97.44 220 VAL A O 1
ATOM 1757 N N . ASN A 1 221 ? -11.417 -18.496 9.631 1.00 95.00 221 ASN A N 1
ATOM 1758 C CA . ASN A 1 221 ? -11.914 -19.852 9.853 1.00 95.00 221 ASN A CA 1
ATOM 1759 C C . ASN A 1 221 ? -11.742 -20.739 8.625 1.00 95.00 221 ASN A C 1
ATOM 1761 O O . ASN A 1 221 ? -11.679 -21.965 8.736 1.00 95.00 221 ASN A O 1
ATOM 1765 N N . THR A 1 222 ? -11.721 -20.122 7.451 1.00 96.31 222 THR A N 1
ATOM 1766 C CA . THR A 1 222 ? -11.685 -20.785 6.156 1.00 96.31 222 THR A CA 1
ATOM 1767 C C . THR A 1 222 ? -10.626 -20.114 5.297 1.00 96.31 222 THR A C 1
ATOM 1769 O O . THR A 1 222 ? -10.725 -18.953 4.907 1.00 96.31 222 THR A O 1
ATOM 1772 N N . TRP A 1 223 ? -9.561 -20.843 4.996 1.00 97.31 223 TRP A N 1
ATOM 1773 C CA . TRP A 1 223 ? -8.494 -20.317 4.161 1.00 97.31 223 TRP A CA 1
ATOM 1774 C C . TRP A 1 223 ? -7.916 -21.395 3.257 1.00 97.31 223 TRP A C 1
ATOM 1776 O O . TRP A 1 223 ? -8.117 -22.591 3.466 1.00 97.31 223 TRP A O 1
ATOM 1786 N N . ALA A 1 224 ? -7.220 -20.962 2.215 1.00 96.69 224 ALA A N 1
ATOM 1787 C CA . ALA A 1 224 ? -6.531 -21.846 1.288 1.00 96.69 224 ALA A CA 1
ATOM 1788 C C . ALA A 1 224 ? -5.193 -21.241 0.862 1.00 96.69 224 ALA A C 1
ATOM 1790 O O . ALA A 1 224 ? -4.982 -20.028 0.971 1.00 96.69 224 ALA A O 1
ATOM 1791 N N . CYS A 1 225 ? -4.301 -22.081 0.335 1.00 97.25 225 CYS A N 1
ATOM 1792 C CA . CYS A 1 225 ? -3.022 -21.647 -0.214 1.00 97.25 225 CYS A CA 1
ATOM 1793 C C . CYS A 1 225 ? -2.797 -22.182 -1.630 1.00 97.25 225 CYS A C 1
ATOM 1795 O O . CYS A 1 225 ? -3.006 -23.366 -1.906 1.00 97.25 225 CYS A O 1
ATOM 1797 N N . ILE A 1 226 ? -2.348 -21.299 -2.523 1.00 96.38 226 ILE A N 1
ATOM 1798 C CA . ILE A 1 226 ? -1.924 -21.646 -3.882 1.00 96.38 226 ILE A CA 1
ATOM 1799 C C . ILE A 1 226 ? -0.476 -21.205 -4.076 1.00 96.38 226 ILE A C 1
ATOM 1801 O O . ILE A 1 226 ? -0.137 -20.035 -3.886 1.00 96.38 226 ILE A O 1
ATOM 1805 N N . ASN A 1 227 ? 0.373 -22.132 -4.508 1.00 96.25 227 ASN A N 1
ATOM 1806 C CA . ASN A 1 227 ? 1.778 -21.873 -4.779 1.00 96.25 227 ASN A CA 1
ATOM 1807 C C . ASN A 1 227 ? 2.057 -21.775 -6.285 1.00 96.25 227 ASN A C 1
ATOM 1809 O O . ASN A 1 227 ? 1.948 -22.765 -7.003 1.00 96.25 227 ASN A O 1
ATOM 1813 N N . PHE A 1 228 ? 2.451 -20.592 -6.760 1.00 95.00 228 PHE A N 1
ATOM 1814 C CA . PHE A 1 228 ? 2.901 -20.356 -8.140 1.00 95.00 228 PHE A CA 1
ATOM 1815 C C . PHE A 1 228 ? 4.431 -20.380 -8.297 1.00 95.00 228 PHE A C 1
ATOM 1817 O O . PHE A 1 228 ? 4.937 -20.173 -9.402 1.00 95.00 228 PHE A O 1
ATOM 1824 N N . ALA A 1 229 ? 5.174 -20.578 -7.207 1.00 94.38 229 ALA A N 1
ATOM 1825 C CA . ALA A 1 229 ? 6.629 -20.572 -7.192 1.00 94.38 229 ALA A CA 1
ATOM 1826 C C . ALA A 1 229 ? 7.168 -22.005 -7.331 1.00 94.38 229 ALA A C 1
ATOM 1828 O O . ALA A 1 229 ? 6.967 -22.849 -6.458 1.00 94.38 229 ALA A O 1
ATOM 1829 N N . SER A 1 230 ? 7.843 -22.291 -8.448 1.00 90.94 230 SER A N 1
ATOM 1830 C CA . SER A 1 230 ? 8.387 -23.625 -8.749 1.00 90.94 230 SER A CA 1
ATOM 1831 C C . SER A 1 230 ? 9.580 -24.014 -7.874 1.00 90.94 230 SER A C 1
ATOM 1833 O O . SER A 1 230 ? 9.879 -25.194 -7.740 1.00 90.94 230 SER A O 1
ATOM 1835 N N . ASP A 1 231 ? 10.269 -23.028 -7.307 1.00 91.06 231 ASP A N 1
ATOM 1836 C CA . ASP A 1 231 ? 11.401 -23.169 -6.389 1.00 91.06 231 ASP A CA 1
ATOM 1837 C C . ASP A 1 231 ? 10.975 -23.472 -4.943 1.00 91.06 231 ASP A C 1
ATOM 1839 O O . ASP A 1 231 ? 11.812 -23.802 -4.104 1.00 91.06 231 ASP A O 1
ATOM 1843 N N . ILE A 1 232 ? 9.676 -23.396 -4.644 1.00 94.88 232 ILE A N 1
ATOM 1844 C CA . ILE A 1 232 ? 9.124 -23.721 -3.332 1.00 94.88 232 ILE A CA 1
ATOM 1845 C C . ILE A 1 232 ? 8.556 -25.139 -3.355 1.00 94.88 232 ILE A C 1
ATOM 1847 O O . ILE A 1 232 ? 7.610 -25.440 -4.085 1.00 94.88 232 ILE A O 1
ATOM 1851 N N . THR A 1 233 ? 9.115 -26.013 -2.517 1.00 94.88 233 THR A N 1
ATOM 1852 C CA . THR A 1 233 ? 8.599 -27.374 -2.334 1.00 94.88 233 THR A CA 1
ATOM 1853 C C . THR A 1 233 ? 7.261 -27.354 -1.597 1.00 94.88 233 THR A C 1
ATOM 1855 O O . THR A 1 233 ? 6.980 -26.450 -0.808 1.00 94.88 233 THR A O 1
ATOM 1858 N N . HIS A 1 234 ? 6.437 -28.386 -1.804 1.00 93.25 234 HIS A N 1
ATOM 1859 C CA . HIS A 1 234 ? 5.157 -28.510 -1.101 1.00 93.25 234 HIS A CA 1
ATOM 1860 C C . HIS A 1 234 ? 5.338 -28.473 0.428 1.00 93.25 234 HIS A C 1
ATOM 1862 O O . HIS A 1 234 ? 4.627 -27.746 1.111 1.00 93.25 234 HIS A O 1
ATOM 1868 N N . ALA A 1 235 ? 6.339 -29.186 0.958 1.00 94.69 235 ALA A N 1
ATOM 1869 C CA . ALA A 1 235 ? 6.643 -29.196 2.390 1.00 94.69 235 ALA A CA 1
ATOM 1870 C C . ALA A 1 235 ? 7.040 -27.809 2.926 1.00 94.69 235 ALA A C 1
ATOM 1872 O O . ALA A 1 235 ? 6.556 -27.402 3.977 1.00 94.69 235 ALA A O 1
ATOM 1873 N N . ALA A 1 236 ? 7.865 -27.052 2.191 1.00 96.38 236 ALA A N 1
ATOM 1874 C CA . ALA A 1 236 ? 8.244 -25.696 2.590 1.00 96.38 236 ALA A CA 1
ATOM 1875 C C . ALA A 1 236 ? 7.047 -24.732 2.575 1.00 96.38 236 ALA A C 1
ATOM 1877 O O . ALA A 1 236 ? 6.927 -23.874 3.447 1.00 96.38 236 ALA A O 1
ATOM 1878 N N . ALA A 1 237 ? 6.146 -24.880 1.600 1.00 96.62 237 ALA A N 1
ATOM 1879 C CA . ALA A 1 237 ? 4.936 -24.073 1.516 1.00 96.62 237 ALA A CA 1
ATOM 1880 C C . ALA A 1 237 ? 3.957 -24.360 2.669 1.00 96.62 237 ALA A C 1
ATOM 1882 O O . ALA A 1 237 ? 3.378 -23.418 3.209 1.00 96.62 237 ALA A O 1
ATOM 1883 N N . VAL A 1 238 ? 3.802 -25.632 3.056 1.00 95.94 238 VAL A N 1
ATOM 1884 C CA . VAL A 1 238 ? 2.998 -26.044 4.221 1.00 95.94 238 VAL A CA 1
ATOM 1885 C C . VAL A 1 238 ? 3.600 -25.481 5.507 1.00 95.94 238 VAL A C 1
ATOM 1887 O O . VAL A 1 238 ? 2.927 -24.713 6.186 1.00 95.94 238 VAL A O 1
ATOM 1890 N N . ALA A 1 239 ? 4.893 -25.722 5.758 1.00 96.44 239 ALA A N 1
ATOM 1891 C CA . ALA A 1 239 ? 5.585 -25.206 6.941 1.00 96.44 239 ALA A CA 1
ATOM 1892 C C . ALA A 1 239 ? 5.475 -23.676 7.066 1.00 96.44 239 ALA A C 1
ATOM 1894 O O . ALA A 1 239 ? 5.251 -23.144 8.150 1.00 96.44 239 ALA A O 1
ATOM 1895 N N . PHE A 1 240 ? 5.569 -22.952 5.947 1.00 97.81 240 PHE A N 1
ATOM 1896 C CA . PHE A 1 240 ? 5.359 -21.507 5.938 1.00 97.81 240 PHE A CA 1
ATOM 1897 C C . PHE A 1 240 ? 3.937 -21.102 6.343 1.00 97.81 240 PHE A C 1
ATOM 1899 O O . PHE A 1 240 ? 3.771 -20.109 7.053 1.00 97.81 240 PHE A O 1
ATOM 1906 N N . CYS A 1 241 ? 2.915 -21.816 5.866 1.00 97.19 241 CYS A N 1
ATOM 1907 C CA . CYS A 1 241 ? 1.534 -21.510 6.226 1.00 97.19 241 CYS A CA 1
ATOM 1908 C C . CYS A 1 241 ? 1.271 -21.792 7.709 1.00 97.19 241 CYS A C 1
ATOM 1910 O O . CYS A 1 241 ? 0.632 -20.965 8.356 1.00 97.19 241 CYS A O 1
ATOM 1912 N N . ASP A 1 242 ? 1.826 -22.878 8.248 1.00 96.44 242 ASP A N 1
ATOM 1913 C CA . ASP A 1 242 ? 1.708 -23.237 9.665 1.00 96.44 242 ASP A CA 1
ATOM 1914 C C . ASP A 1 242 ? 2.367 -22.177 10.559 1.00 96.44 242 ASP A C 1
ATOM 1916 O O . ASP A 1 242 ? 1.734 -21.630 11.463 1.00 96.44 242 ASP A O 1
ATOM 1920 N N . GLU A 1 243 ? 3.608 -21.787 10.251 1.00 97.38 243 GLU A N 1
ATOM 1921 C CA . GLU A 1 243 ? 4.324 -20.725 10.973 1.00 97.38 243 GLU A CA 1
ATOM 1922 C C . GLU A 1 243 ? 3.607 -19.371 10.878 1.00 97.38 243 GLU A C 1
ATOM 1924 O O . GLU A 1 243 ? 3.559 -18.591 11.837 1.00 97.38 243 GLU A O 1
ATOM 1929 N N . LEU A 1 244 ? 3.011 -19.068 9.722 1.00 97.88 244 LEU A N 1
ATOM 1930 C CA . LEU A 1 244 ? 2.217 -17.857 9.552 1.00 97.88 244 LEU A CA 1
ATOM 1931 C C . LEU A 1 244 ? 0.922 -17.905 10.376 1.00 97.88 244 LEU A C 1
ATOM 1933 O O . LEU A 1 244 ? 0.576 -16.894 10.992 1.00 97.88 244 LEU A O 1
ATOM 1937 N N . ALA A 1 245 ? 0.231 -19.045 10.414 1.00 97.31 245 ALA A N 1
ATOM 1938 C CA . ALA A 1 245 ? -0.962 -19.250 11.232 1.00 97.31 245 ALA A CA 1
ATOM 1939 C C . ALA A 1 245 ? -0.634 -19.074 12.722 1.00 97.31 245 ALA A C 1
ATOM 1941 O O . ALA A 1 245 ? -1.286 -18.282 13.407 1.00 97.31 245 ALA A O 1
ATOM 1942 N N . VAL A 1 246 ? 0.451 -19.697 13.196 1.00 97.00 246 VAL A N 1
ATOM 1943 C CA . VAL A 1 246 ? 0.970 -19.526 14.564 1.00 97.00 246 VAL A CA 1
ATOM 1944 C C . VAL A 1 246 ? 1.266 -18.055 14.855 1.00 97.00 246 VAL A C 1
ATOM 1946 O O . VAL A 1 246 ? 0.834 -17.526 15.880 1.00 97.00 246 VAL A O 1
ATOM 1949 N N . MET A 1 247 ? 1.938 -17.346 13.945 1.00 96.94 247 MET A N 1
ATOM 1950 C CA . MET A 1 247 ? 2.216 -15.917 14.116 1.00 96.94 247 MET A CA 1
ATOM 1951 C C . MET A 1 247 ? 0.936 -15.066 14.180 1.00 96.94 247 MET A C 1
ATOM 1953 O O . MET A 1 247 ? 0.888 -14.094 14.943 1.00 96.94 247 MET A O 1
ATOM 1957 N N . CYS A 1 248 ? -0.102 -15.409 13.411 1.00 97.56 248 CYS A N 1
ATOM 1958 C CA . CYS A 1 248 ? -1.404 -14.739 13.477 1.00 97.56 248 CYS A CA 1
ATOM 1959 C C . CYS A 1 248 ? -2.053 -14.940 14.855 1.00 97.56 248 CYS A C 1
ATOM 1961 O O . CYS A 1 248 ? -2.475 -13.957 15.470 1.00 97.56 248 CYS A O 1
ATOM 1963 N N . VAL A 1 249 ? -2.036 -16.169 15.382 1.00 96.50 249 VAL A N 1
ATOM 1964 C CA . VAL A 1 249 ? -2.553 -16.496 16.724 1.00 96.50 249 VAL A CA 1
ATOM 1965 C C . VAL A 1 249 ? -1.770 -15.768 17.819 1.00 96.50 249 VAL A C 1
ATOM 1967 O O . VAL A 1 249 ? -2.366 -15.095 18.659 1.00 96.50 249 VAL A O 1
ATOM 1970 N N . ILE A 1 250 ? -0.432 -15.799 17.778 1.00 94.81 250 ILE A N 1
ATOM 1971 C CA . ILE A 1 250 ? 0.428 -15.073 18.734 1.00 94.81 250 ILE A CA 1
ATOM 1972 C C . ILE A 1 250 ? 0.116 -13.574 18.725 1.00 94.81 250 ILE A C 1
ATOM 1974 O O . ILE A 1 250 ? 0.109 -12.928 19.776 1.00 94.81 250 ILE A O 1
ATOM 1978 N N . SER A 1 251 ? -0.171 -13.022 17.545 1.00 95.88 251 SER A N 1
ATOM 1979 C CA . SER A 1 251 ? -0.515 -11.611 17.373 1.00 95.88 251 SER A CA 1
ATOM 1980 C C . SER A 1 251 ? -1.948 -11.267 17.805 1.00 95.88 251 SER A C 1
ATOM 1982 O O . SER A 1 251 ? -2.303 -10.089 17.784 1.00 95.88 251 SER A O 1
ATOM 1984 N N . GLY A 1 252 ? -2.748 -12.246 18.237 1.00 95.56 252 GLY A N 1
ATOM 1985 C CA . GLY A 1 252 ? -4.093 -12.057 18.786 1.00 95.56 252 GLY A CA 1
ATOM 1986 C C . GLY A 1 252 ? -5.240 -12.290 17.801 1.00 95.56 252 GLY A C 1
ATOM 1987 O O . GLY A 1 252 ? -6.352 -11.865 18.094 1.00 95.56 252 GLY A O 1
ATOM 1988 N N . MET A 1 253 ? -4.996 -12.910 16.641 1.00 97.38 253 MET A N 1
ATOM 1989 C CA . MET A 1 253 ? -6.046 -13.297 15.685 1.00 97.38 253 MET A CA 1
ATOM 1990 C C . MET A 1 253 ? -6.641 -14.668 16.025 1.00 97.38 253 MET A C 1
ATOM 1992 O O . MET A 1 253 ? -5.936 -15.533 16.543 1.00 97.38 253 MET A O 1
ATOM 1996 N N . ASN A 1 254 ? -7.903 -14.900 15.655 1.00 96.75 254 ASN A N 1
ATOM 1997 C CA . ASN A 1 254 ? -8.454 -16.255 15.602 1.00 96.75 254 ASN A CA 1
ATOM 1998 C C . ASN A 1 254 ? -8.158 -16.835 14.214 1.00 96.75 254 ASN A C 1
ATOM 2000 O O . ASN A 1 254 ? -8.765 -16.414 13.232 1.00 96.75 254 ASN A O 1
ATOM 2004 N N . PHE A 1 255 ? -7.191 -17.744 14.113 1.00 97.25 255 PHE A N 1
ATOM 2005 C CA . PHE A 1 255 ? -6.765 -18.314 12.837 1.00 97.25 255 PHE A CA 1
ATOM 2006 C C . PHE A 1 255 ? -6.819 -19.837 12.916 1.00 97.25 255 PHE A C 1
ATOM 2008 O O . PHE A 1 255 ? -6.106 -20.447 13.715 1.00 97.25 255 PHE A O 1
ATOM 2015 N N . LYS A 1 256 ? -7.658 -20.457 12.085 1.00 94.25 256 LYS A N 1
ATOM 2016 C CA . LYS A 1 256 ? -7.780 -21.913 12.033 1.00 94.25 256 LYS A CA 1
ATOM 2017 C C . LYS A 1 256 ? -6.530 -22.528 11.401 1.00 94.25 256 LYS A C 1
ATOM 2019 O O . LYS A 1 256 ? -6.116 -22.101 10.330 1.00 94.25 256 LYS A O 1
ATOM 2024 N N . GLY A 1 257 ? -5.961 -23.544 12.051 1.00 87.25 257 GLY A N 1
ATOM 2025 C CA . GLY A 1 257 ? -4.724 -24.192 11.600 1.00 87.25 257 GLY A CA 1
ATOM 2026 C C . GLY A 1 257 ? -4.846 -24.878 10.240 1.00 87.25 257 GLY A C 1
ATOM 2027 O O . GLY A 1 257 ? -3.970 -24.706 9.407 1.00 87.25 257 GLY A O 1
ATOM 2028 N N . ASP A 1 258 ? -5.945 -25.588 9.979 1.00 91.69 258 ASP A N 1
ATOM 2029 C CA . ASP A 1 258 ? -6.080 -26.373 8.747 1.00 91.69 258 ASP A CA 1
ATOM 2030 C C . ASP A 1 258 ? -6.723 -25.578 7.596 1.00 91.69 258 ASP A C 1
ATOM 2032 O O . ASP A 1 258 ? -7.771 -24.945 7.800 1.00 91.69 258 ASP A O 1
ATOM 2036 N N . PRO A 1 259 ? -6.168 -25.646 6.369 1.00 94.56 259 PRO A N 1
ATOM 2037 C CA . PRO A 1 259 ? -6.798 -25.070 5.188 1.00 94.56 259 PRO A CA 1
ATOM 2038 C C . PRO A 1 259 ? -8.020 -25.889 4.737 1.00 94.56 259 PRO A C 1
ATOM 2040 O O . PRO A 1 259 ? -8.145 -27.079 5.018 1.00 94.56 259 PRO A O 1
ATOM 2043 N N . VAL A 1 260 ? -8.918 -25.261 3.970 1.00 92.94 260 VAL A N 1
ATOM 2044 C CA . VAL A 1 260 ? -10.148 -25.889 3.435 1.00 92.94 260 VAL A CA 1
ATOM 2045 C C . VAL A 1 260 ? -9.835 -27.074 2.519 1.00 92.94 260 VAL A C 1
ATOM 2047 O O . VAL A 1 260 ? -10.567 -28.059 2.490 1.00 92.94 260 VAL A O 1
ATOM 2050 N N . LEU A 1 261 ? -8.748 -26.970 1.762 1.00 89.81 261 LEU A N 1
ATOM 2051 C CA . LEU A 1 261 ? -8.205 -28.034 0.931 1.00 89.81 261 LEU A CA 1
ATOM 2052 C C . LEU A 1 261 ? -6.683 -28.053 1.077 1.00 89.81 261 LEU A C 1
ATOM 2054 O O . LEU A 1 261 ? -6.091 -27.006 1.362 1.00 89.81 261 LEU A O 1
ATOM 2058 N N . PRO A 1 262 ? -6.040 -29.203 0.804 1.00 89.25 262 PRO A N 1
ATOM 2059 C CA . PRO A 1 262 ? -4.594 -29.267 0.686 1.00 89.25 262 PRO A CA 1
ATOM 2060 C C . PRO A 1 262 ? -4.057 -28.207 -0.279 1.00 89.25 262 PRO A C 1
ATOM 2062 O O . PRO A 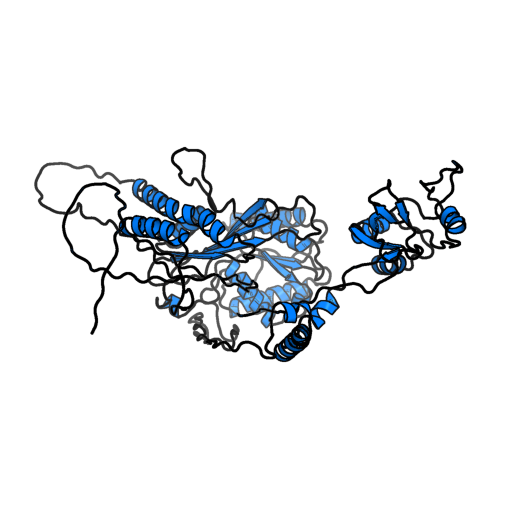1 262 ? -4.693 -27.868 -1.283 1.00 89.25 262 PRO A O 1
ATOM 2065 N N . LEU A 1 263 ? -2.868 -27.696 0.035 1.00 91.56 263 LEU A N 1
ATOM 2066 C CA . LEU A 1 263 ? -2.172 -26.707 -0.777 1.00 91.56 263 LEU A CA 1
ATOM 2067 C C . LEU A 1 263 ? -1.999 -27.201 -2.217 1.00 91.56 263 LEU A C 1
ATOM 2069 O O . LEU A 1 263 ? -1.666 -28.360 -2.461 1.00 91.56 263 LEU A O 1
ATOM 2073 N N . VAL A 1 264 ? -2.181 -26.300 -3.185 1.00 90.56 264 VAL A N 1
ATOM 2074 C CA . VAL A 1 264 ? -2.070 -26.648 -4.608 1.00 90.56 264 VAL A CA 1
ATOM 2075 C C . VAL A 1 264 ? -0.949 -25.869 -5.284 1.00 90.56 264 VAL A C 1
ATOM 2077 O O . VAL A 1 264 ? -0.851 -24.649 -5.151 1.00 90.56 264 VAL A O 1
ATOM 2080 N N . ASN A 1 265 ? -0.133 -26.575 -6.069 1.00 91.25 265 ASN A N 1
ATOM 2081 C CA . ASN A 1 265 ? 0.866 -25.970 -6.946 1.00 91.25 265 ASN A CA 1
ATOM 2082 C C . ASN A 1 265 ? 0.246 -25.583 -8.297 1.00 91.25 265 ASN A C 1
ATOM 2084 O O . ASN A 1 265 ? -0.515 -26.345 -8.897 1.00 91.25 265 ASN A O 1
ATOM 2088 N N . ALA A 1 266 ? 0.605 -24.407 -8.801 1.00 89.44 266 ALA A N 1
ATOM 2089 C CA . ALA A 1 266 ? 0.056 -23.814 -10.010 1.00 89.44 266 ALA A CA 1
ATOM 2090 C C . ALA A 1 266 ? 1.167 -23.273 -10.917 1.00 89.44 266 ALA A C 1
ATOM 2092 O O . ALA A 1 266 ? 2.205 -22.812 -10.451 1.00 89.44 266 ALA A O 1
ATOM 2093 N N . LYS A 1 267 ? 0.937 -23.289 -12.235 1.00 85.56 267 LYS A N 1
ATOM 2094 C CA . LYS A 1 267 ? 1.847 -22.666 -13.209 1.00 85.56 267 LYS A CA 1
ATOM 2095 C C . LYS A 1 267 ? 1.377 -21.240 -13.550 1.00 85.56 267 LYS A C 1
ATOM 2097 O O . LYS A 1 267 ? 0.175 -21.049 -13.749 1.00 85.56 267 LYS A O 1
ATOM 2102 N N . PRO A 1 268 ? 2.287 -20.259 -13.712 1.00 80.81 268 PRO A N 1
ATOM 2103 C CA . PRO A 1 268 ? 1.931 -18.871 -14.041 1.00 80.81 268 PRO A CA 1
ATOM 2104 C C . PRO A 1 268 ? 1.193 -18.659 -15.375 1.00 80.81 268 PRO A C 1
ATOM 2106 O O . PRO A 1 268 ? 0.578 -17.619 -15.566 1.00 80.81 268 PRO A O 1
ATOM 2109 N N . ASN A 1 269 ? 1.221 -19.618 -16.304 1.00 77.19 269 ASN A N 1
ATOM 2110 C CA . ASN A 1 269 ? 0.753 -19.390 -17.680 1.00 77.19 269 ASN A CA 1
ATOM 2111 C C . ASN A 1 269 ? -0.786 -19.394 -17.830 1.00 77.19 269 ASN A C 1
ATOM 2113 O O . ASN A 1 269 ? -1.292 -18.963 -18.860 1.00 77.19 269 ASN A O 1
ATOM 2117 N N . HIS A 1 270 ? -1.544 -19.851 -16.819 1.00 78.25 270 HIS A N 1
ATOM 2118 C CA . HIS A 1 270 ? -3.015 -19.969 -16.880 1.00 78.25 270 HIS A CA 1
ATOM 2119 C C . HIS A 1 270 ? -3.713 -19.566 -15.568 1.00 78.25 270 HIS A C 1
ATOM 2121 O O . HIS A 1 270 ? -4.581 -20.276 -15.059 1.00 78.25 270 HIS A O 1
ATOM 2127 N N . VAL A 1 271 ? -3.350 -18.408 -15.014 1.00 88.75 271 VAL A N 1
ATOM 2128 C CA . VAL A 1 271 ? -3.814 -17.938 -13.692 1.00 88.75 271 VAL A CA 1
ATOM 2129 C C . VAL A 1 271 ? -5.336 -17.843 -13.595 1.00 88.75 271 VAL A C 1
ATOM 2131 O O . VAL A 1 271 ? -5.917 -18.340 -12.635 1.00 88.75 271 VAL A O 1
ATOM 2134 N N . ARG A 1 272 ? -6.005 -17.225 -14.580 1.00 89.75 272 ARG A N 1
ATOM 2135 C CA . ARG A 1 272 ? -7.450 -16.947 -14.495 1.00 89.75 272 ARG A CA 1
ATOM 2136 C C . ARG A 1 272 ? -8.313 -18.210 -14.499 1.00 89.75 272 ARG A C 1
ATOM 2138 O O . ARG A 1 272 ? -9.106 -18.350 -13.567 1.00 89.75 272 ARG A O 1
ATOM 2145 N N . PRO A 1 273 ? -8.181 -19.138 -15.468 1.00 90.56 273 PRO A N 1
ATOM 2146 C CA . PRO A 1 273 ? -8.928 -20.394 -15.420 1.00 90.56 273 PRO A CA 1
ATOM 2147 C C . PRO A 1 273 ? -8.600 -21.207 -14.165 1.00 90.56 273 PRO A C 1
ATOM 2149 O O . PRO A 1 273 ? -9.499 -21.766 -13.540 1.00 90.56 273 PRO A O 1
ATOM 2152 N N . PHE A 1 274 ? -7.325 -21.226 -13.759 1.00 91.44 274 PHE A N 1
ATOM 2153 C CA . PHE A 1 274 ? -6.883 -21.965 -12.583 1.00 91.44 274 PHE A CA 1
ATOM 2154 C C . PHE A 1 274 ? -7.517 -21.435 -11.291 1.00 91.44 274 PHE A C 1
ATOM 2156 O O . PHE A 1 274 ? -8.086 -22.227 -10.538 1.00 91.44 274 PHE A O 1
ATOM 2163 N N . LEU A 1 275 ? -7.464 -20.119 -11.050 1.00 92.62 275 LEU A N 1
ATOM 2164 C CA . LEU A 1 275 ? -8.060 -19.487 -9.869 1.00 92.62 275 LEU A CA 1
ATOM 2165 C C . LEU A 1 275 ? -9.573 -19.690 -9.828 1.00 92.62 275 LEU A C 1
ATOM 2167 O O . LEU A 1 275 ? -10.092 -20.081 -8.789 1.00 92.62 275 LEU A O 1
ATOM 2171 N N . LYS A 1 276 ? -10.278 -19.491 -10.952 1.00 92.62 276 LYS A N 1
ATOM 2172 C CA . LYS A 1 276 ? -11.736 -19.691 -11.012 1.00 92.62 276 LYS A CA 1
ATOM 2173 C C . LYS A 1 276 ? -12.126 -21.134 -10.694 1.00 92.62 276 LYS A C 1
ATOM 2175 O O . LYS A 1 276 ? -13.015 -21.353 -9.878 1.00 92.62 276 LYS A O 1
ATOM 2180 N N . LYS A 1 277 ? -11.421 -22.109 -11.275 1.00 92.44 277 LYS A N 1
ATOM 2181 C CA . LYS A 1 277 ? -11.651 -23.537 -11.014 1.00 92.44 277 LYS A CA 1
ATOM 2182 C C . LYS A 1 277 ? -11.400 -23.907 -9.549 1.00 92.44 277 LYS A C 1
ATOM 2184 O O . LYS A 1 277 ? -12.182 -24.645 -8.963 1.00 92.44 277 LYS A O 1
ATOM 2189 N N . HIS A 1 278 ? -10.314 -23.418 -8.950 1.00 91.56 278 HIS A N 1
ATOM 2190 C CA . HIS A 1 278 ? -10.007 -23.723 -7.547 1.00 91.56 278 HIS A CA 1
ATOM 2191 C C . HIS A 1 278 ? -10.957 -23.016 -6.587 1.00 91.56 278 HIS A C 1
ATOM 2193 O O . HIS A 1 278 ? -11.395 -23.628 -5.621 1.00 91.56 278 HIS A O 1
ATOM 2199 N N . TYR A 1 279 ? -11.349 -21.780 -6.894 1.00 92.31 279 TYR A N 1
ATOM 2200 C CA . TYR A 1 279 ? -12.384 -21.082 -6.145 1.00 92.31 279 TYR A CA 1
ATOM 2201 C C . TYR A 1 279 ? -13.708 -21.852 -6.147 1.00 92.31 279 TYR A C 1
ATOM 2203 O O . TYR A 1 279 ? -14.290 -22.046 -5.086 1.00 92.31 279 TYR A O 1
ATOM 2211 N N . GLN A 1 280 ? -14.143 -22.369 -7.302 1.00 92.81 280 GLN A N 1
ATOM 2212 C CA . GLN A 1 280 ? -15.333 -23.224 -7.382 1.00 92.81 280 GLN A CA 1
ATOM 2213 C C . GLN A 1 280 ? -15.222 -24.446 -6.465 1.00 92.81 280 GLN A C 1
ATOM 2215 O O . GLN A 1 280 ? -16.135 -24.683 -5.685 1.00 92.81 280 GLN A O 1
ATOM 2220 N N . ARG A 1 281 ? -14.076 -25.140 -6.464 1.00 93.44 281 ARG A N 1
ATOM 2221 C CA . ARG A 1 281 ? -13.827 -26.282 -5.565 1.00 93.44 281 ARG A CA 1
ATOM 2222 C C . ARG A 1 281 ? -13.884 -25.913 -4.083 1.00 93.44 281 ARG A C 1
ATOM 2224 O O . ARG A 1 281 ? -14.460 -26.655 -3.297 1.00 93.44 281 ARG A O 1
ATOM 2231 N N . PHE A 1 282 ? -13.307 -24.775 -3.685 1.00 92.38 282 PHE A N 1
ATOM 2232 C CA . PHE A 1 282 ? -13.428 -24.303 -2.300 1.00 92.38 282 PHE A CA 1
ATOM 2233 C C . PHE A 1 282 ? -14.899 -24.040 -1.954 1.00 92.38 282 PHE A C 1
ATOM 2235 O O . PHE A 1 282 ? -15.385 -24.483 -0.917 1.00 92.38 282 PHE A O 1
ATOM 2242 N N . MET A 1 283 ? -15.633 -23.375 -2.847 1.00 92.56 283 MET A N 1
ATOM 2243 C CA . MET A 1 283 ? -17.037 -23.034 -2.620 1.00 92.56 283 MET A CA 1
ATOM 2244 C C . MET A 1 283 ? -17.977 -24.246 -2.667 1.00 92.56 283 MET A C 1
ATOM 2246 O O . MET A 1 283 ? -18.996 -24.220 -1.988 1.00 92.56 283 MET A O 1
ATOM 2250 N N . GLU A 1 284 ? -17.659 -25.317 -3.395 1.00 94.31 284 GLU A N 1
ATOM 2251 C CA . GLU A 1 284 ? -18.411 -26.585 -3.358 1.00 94.31 284 GLU A CA 1
ATOM 2252 C C . GLU A 1 284 ? -18.432 -27.197 -1.950 1.00 94.31 284 GLU A C 1
ATOM 2254 O O . GLU A 1 284 ? -19.451 -27.742 -1.534 1.00 94.31 284 GLU A O 1
ATOM 2259 N N . ILE A 1 285 ? -17.343 -27.045 -1.191 1.00 92.94 285 ILE A N 1
ATOM 2260 C CA . ILE A 1 285 ? -17.230 -27.520 0.196 1.00 92.94 285 ILE A CA 1
ATOM 2261 C C . ILE A 1 285 ? -17.883 -26.536 1.173 1.00 92.94 285 ILE A C 1
ATOM 2263 O O . ILE A 1 285 ? -18.526 -26.942 2.140 1.00 92.94 285 ILE A O 1
ATOM 2267 N N . LEU A 1 286 ? -17.715 -25.233 0.936 1.00 93.50 286 LEU A N 1
ATOM 2268 C CA . LEU A 1 286 ? -18.122 -24.194 1.884 1.00 93.50 286 LEU A CA 1
ATOM 2269 C C . LEU A 1 286 ? -19.605 -23.803 1.772 1.00 93.50 286 LEU A C 1
ATOM 2271 O O . LEU A 1 286 ? -20.230 -23.516 2.794 1.00 93.50 286 LEU A O 1
ATOM 2275 N N . ARG A 1 287 ? -20.203 -23.848 0.573 1.00 93.50 287 ARG A N 1
ATOM 2276 C CA . ARG A 1 287 ? -21.617 -23.485 0.356 1.00 93.50 287 ARG A CA 1
ATOM 2277 C C . ARG A 1 287 ? -22.599 -24.346 1.156 1.00 93.50 287 ARG A C 1
ATOM 2279 O O . ARG A 1 287 ? -23.468 -23.750 1.787 1.00 93.50 287 ARG A O 1
ATOM 2286 N N . PRO A 1 288 ? -22.478 -25.691 1.209 1.00 94.81 288 PRO A N 1
ATOM 2287 C CA . PRO A 1 288 ? -23.349 -26.515 2.055 1.00 94.81 288 PRO A CA 1
ATOM 2288 C C . PRO A 1 288 ? -23.264 -26.149 3.543 1.00 94.81 288 PRO A C 1
ATOM 2290 O O . PRO A 1 288 ? -24.229 -26.305 4.286 1.00 94.81 288 PRO A O 1
ATOM 2293 N N . LEU A 1 289 ? -22.116 -25.621 3.975 1.00 92.12 289 LEU A N 1
ATOM 2294 C CA . LEU A 1 289 ? -21.870 -25.174 5.345 1.00 92.12 289 LEU A CA 1
ATOM 2295 C C . LEU A 1 289 ? -22.304 -23.721 5.591 1.00 92.12 289 LEU A C 1
ATOM 2297 O O . LEU A 1 289 ? -22.097 -23.224 6.695 1.00 92.12 289 LEU A O 1
ATOM 2301 N N . HIS A 1 290 ? -22.882 -23.045 4.591 1.00 91.38 290 HIS A N 1
ATOM 2302 C CA . HIS A 1 290 ? -23.218 -21.617 4.622 1.00 91.38 290 HIS A CA 1
ATOM 2303 C C . HIS A 1 290 ? -22.008 -20.731 4.968 1.00 91.38 290 HIS A C 1
ATOM 2305 O O . HIS A 1 290 ? -22.130 -19.742 5.690 1.00 91.38 290 HIS A O 1
ATOM 2311 N N . LYS A 1 291 ? -20.824 -21.107 4.469 1.00 91.88 291 LYS A N 1
ATOM 2312 C CA . LYS A 1 291 ? -19.565 -20.377 4.660 1.00 91.88 291 LYS A CA 1
ATOM 2313 C C . LYS A 1 291 ? -19.018 -19.868 3.329 1.00 91.88 291 LYS A C 1
ATOM 2315 O O . LYS A 1 291 ? -19.286 -20.436 2.269 1.00 91.88 291 LYS A O 1
ATOM 2320 N N . GLU A 1 292 ? -18.212 -18.818 3.406 1.00 92.69 292 GLU A N 1
ATOM 2321 C CA . GLU A 1 292 ? -17.373 -18.327 2.309 1.00 92.69 292 GLU A CA 1
ATOM 2322 C C . GLU A 1 292 ? -15.899 -18.551 2.647 1.00 92.69 292 GLU A C 1
ATOM 2324 O O . GLU A 1 292 ? -15.607 -19.071 3.716 1.00 92.69 292 GLU A O 1
ATOM 2329 N N . LEU A 1 293 ? -14.983 -18.232 1.726 1.00 94.88 293 LEU A N 1
ATOM 2330 C CA . LEU A 1 293 ? -13.541 -18.330 1.963 1.00 94.88 293 LEU A CA 1
ATOM 2331 C C . LEU A 1 293 ? -13.002 -16.996 2.502 1.00 94.88 293 LEU A C 1
ATOM 2333 O O . LEU A 1 293 ? -12.961 -16.013 1.760 1.00 94.88 293 LEU A O 1
ATOM 2337 N N . ASP A 1 294 ? -12.522 -16.983 3.746 1.00 96.19 294 ASP A N 1
ATOM 2338 C CA . ASP A 1 294 ? -12.045 -15.767 4.425 1.00 96.19 294 ASP A CA 1
ATOM 2339 C C . ASP A 1 294 ? -10.717 -15.247 3.852 1.00 96.19 294 ASP A C 1
ATOM 2341 O O . ASP A 1 294 ? -10.478 -14.039 3.801 1.00 96.19 294 ASP A O 1
ATOM 2345 N N . LEU A 1 295 ? -9.814 -16.151 3.448 1.00 97.62 295 LEU A N 1
ATOM 2346 C CA . LEU A 1 295 ? -8.471 -15.782 2.999 1.00 97.62 295 LEU A CA 1
ATOM 2347 C C . LEU A 1 295 ? -7.885 -16.752 1.967 1.00 97.62 295 LEU A C 1
ATOM 2349 O O . LEU A 1 295 ? -7.792 -17.958 2.187 1.00 97.62 295 LEU A O 1
ATOM 2353 N N . LEU A 1 296 ? -7.346 -16.196 0.881 1.00 97.56 296 LEU A N 1
ATOM 2354 C CA . LEU A 1 296 ? -6.455 -16.907 -0.034 1.00 97.56 296 LEU A CA 1
ATOM 2355 C C . LEU A 1 296 ? -5.003 -16.441 0.140 1.00 97.56 296 LEU A C 1
ATOM 2357 O O . LEU A 1 296 ? -4.647 -15.308 -0.205 1.00 97.56 296 LEU A O 1
ATOM 2361 N N . ILE A 1 297 ? -4.141 -17.331 0.622 1.00 98.06 297 ILE A N 1
ATOM 2362 C CA . ILE A 1 297 ? -2.689 -17.135 0.622 1.00 98.06 297 ILE A CA 1
ATOM 2363 C C . ILE A 1 297 ? -2.151 -17.532 -0.755 1.00 98.06 297 ILE A C 1
ATOM 2365 O O . ILE A 1 297 ? -2.502 -18.577 -1.301 1.00 98.06 297 ILE A O 1
ATOM 2369 N N . VAL A 1 298 ? -1.301 -16.689 -1.340 1.00 97.56 298 VAL A N 1
ATOM 2370 C CA . VAL A 1 298 ? -0.709 -16.963 -2.654 1.00 97.56 298 VAL A CA 1
ATOM 2371 C C . VAL A 1 298 ? 0.801 -16.810 -2.604 1.00 97.56 298 VAL A C 1
ATOM 2373 O O . VAL A 1 298 ? 1.308 -15.715 -2.357 1.00 97.56 298 VAL A O 1
ATOM 2376 N N . ILE A 1 299 ? 1.533 -17.887 -2.870 1.00 97.62 299 ILE A N 1
ATOM 2377 C CA . ILE A 1 299 ? 2.995 -17.854 -2.954 1.00 97.62 299 ILE A CA 1
ATOM 2378 C C . ILE A 1 299 ? 3.394 -17.537 -4.396 1.00 97.62 299 ILE A C 1
ATOM 2380 O O . ILE A 1 299 ? 2.922 -18.172 -5.338 1.00 97.62 299 ILE A O 1
ATOM 2384 N N . LEU A 1 300 ? 4.241 -16.525 -4.566 1.00 96.44 300 LEU A N 1
ATOM 2385 C CA . LEU A 1 300 ? 4.684 -16.006 -5.855 1.00 96.44 300 LEU A CA 1
ATOM 2386 C C . LEU A 1 300 ? 6.195 -16.179 -6.030 1.00 96.44 300 LEU A C 1
ATOM 2388 O O . LEU A 1 300 ? 6.933 -15.992 -5.060 1.00 96.44 300 LEU A O 1
ATOM 2392 N N . PRO A 1 301 ? 6.676 -16.420 -7.260 1.00 93.94 301 PRO A N 1
ATOM 2393 C CA . PRO A 1 301 ? 8.100 -16.318 -7.558 1.00 93.94 301 PRO A CA 1
ATOM 2394 C C . PRO A 1 301 ? 8.600 -14.883 -7.323 1.00 93.94 301 PRO A C 1
ATOM 2396 O O . PRO A 1 301 ? 7.841 -13.917 -7.442 1.00 93.94 301 PRO A O 1
ATOM 2399 N N . ASP A 1 302 ? 9.891 -14.721 -7.023 1.00 89.00 302 ASP A N 1
ATOM 2400 C CA . ASP A 1 302 ? 10.482 -13.396 -6.773 1.00 89.00 302 ASP A CA 1
ATOM 2401 C C . ASP A 1 302 ? 10.405 -12.468 -7.992 1.00 89.00 302 ASP A C 1
ATOM 2403 O O . ASP A 1 302 ? 10.183 -11.263 -7.853 1.00 89.00 302 ASP A O 1
ATOM 2407 N N . LYS A 1 303 ? 10.564 -13.037 -9.191 1.00 86.12 303 LYS A N 1
ATOM 2408 C CA . LYS A 1 303 ? 10.310 -12.366 -10.468 1.00 86.12 303 LYS A CA 1
ATOM 2409 C C . LYS A 1 303 ? 8.924 -12.779 -10.947 1.00 86.12 303 LYS A C 1
ATOM 2411 O O . LYS A 1 303 ? 8.762 -13.844 -11.532 1.00 86.12 303 LYS A O 1
ATOM 2416 N N . ASN A 1 304 ? 7.924 -11.948 -10.674 1.00 83.12 304 ASN A N 1
ATOM 2417 C CA . ASN A 1 304 ? 6.520 -12.282 -10.924 1.00 83.12 304 ASN A CA 1
ATOM 2418 C C . ASN A 1 304 ? 5.878 -11.519 -12.095 1.00 83.12 304 ASN A C 1
ATOM 2420 O O . ASN A 1 304 ? 4.761 -11.856 -12.465 1.00 83.12 304 ASN A O 1
ATOM 2424 N N . GLY A 1 305 ? 6.552 -10.551 -12.727 1.00 82.75 305 GLY A N 1
ATOM 2425 C CA . GLY A 1 305 ? 6.028 -9.870 -13.921 1.00 82.75 305 GLY A CA 1
ATOM 2426 C C . GLY A 1 305 ? 4.591 -9.361 -13.727 1.00 82.75 305 GLY A C 1
ATOM 2427 O O . GLY A 1 305 ? 4.316 -8.617 -12.789 1.00 82.75 305 GLY A O 1
ATOM 2428 N N . THR A 1 306 ? 3.660 -9.791 -14.585 1.00 86.75 306 THR A N 1
ATOM 2429 C CA . THR A 1 306 ? 2.232 -9.425 -14.492 1.00 86.75 306 THR A CA 1
ATOM 2430 C C . THR A 1 306 ? 1.429 -10.275 -13.502 1.00 86.75 306 THR A C 1
ATOM 2432 O O . THR A 1 306 ? 0.325 -9.880 -13.131 1.00 86.75 306 THR A O 1
ATOM 2435 N N . LEU A 1 307 ? 1.975 -11.400 -13.020 1.00 92.06 307 LEU A N 1
ATOM 2436 C CA . LEU A 1 307 ? 1.270 -12.405 -12.212 1.00 92.06 307 LEU A CA 1
ATOM 2437 C C . LEU A 1 307 ? 0.618 -11.803 -10.964 1.00 92.06 307 LEU A C 1
ATOM 2439 O O . LEU A 1 307 ? -0.540 -12.093 -10.671 1.00 92.06 307 LEU A O 1
ATOM 2443 N N . TYR A 1 308 ? 1.343 -10.944 -10.239 1.00 94.25 308 TYR A N 1
ATOM 2444 C CA . TYR A 1 308 ? 0.805 -10.264 -9.058 1.00 94.25 308 TYR A CA 1
ATOM 2445 C C . TYR A 1 308 ? -0.424 -9.415 -9.409 1.00 94.25 308 TYR A C 1
ATOM 2447 O O . TYR A 1 308 ? -1.446 -9.503 -8.729 1.00 94.25 308 TYR A O 1
ATOM 2455 N N . GLY A 1 309 ? -0.332 -8.627 -10.486 1.00 92.56 309 GLY A N 1
ATOM 2456 C CA . GLY A 1 309 ? -1.422 -7.776 -10.960 1.00 92.56 309 GLY A CA 1
ATOM 2457 C C . GLY A 1 309 ? -2.629 -8.586 -11.427 1.00 92.56 309 GLY A C 1
ATOM 2458 O O . GLY A 1 309 ? -3.759 -8.256 -11.073 1.00 92.56 309 GLY A O 1
ATOM 2459 N N . ASP A 1 310 ? -2.398 -9.684 -12.149 1.00 93.25 310 ASP A N 1
ATOM 2460 C CA . ASP A 1 310 ? -3.461 -10.577 -12.612 1.00 93.25 310 ASP A CA 1
ATOM 2461 C C . ASP A 1 310 ? -4.196 -11.240 -11.442 1.00 93.25 310 ASP A C 1
ATOM 2463 O O . ASP A 1 310 ? -5.426 -11.195 -11.402 1.00 93.25 310 ASP A O 1
ATOM 2467 N N . ILE A 1 311 ? -3.470 -11.797 -10.464 1.00 95.50 311 ILE A N 1
ATOM 2468 C CA . ILE A 1 311 ? -4.062 -12.398 -9.256 1.00 95.50 311 ILE A CA 1
ATOM 2469 C C . ILE A 1 311 ? -4.878 -11.359 -8.496 1.00 95.50 311 ILE A C 1
ATOM 2471 O O . ILE A 1 311 ? -6.018 -11.629 -8.125 1.00 95.50 311 ILE A O 1
ATOM 2475 N N . LYS A 1 312 ? -4.311 -10.167 -8.285 1.00 95.06 312 LYS A N 1
ATOM 2476 C CA . LYS A 1 312 ? -4.978 -9.089 -7.556 1.00 95.06 312 LYS A CA 1
ATOM 2477 C C . LYS A 1 312 ? -6.271 -8.665 -8.231 1.00 95.06 312 LYS A C 1
ATOM 2479 O O . LYS A 1 312 ? -7.311 -8.688 -7.582 1.00 95.06 312 LYS A O 1
ATOM 2484 N N . ARG A 1 313 ? -6.223 -8.399 -9.539 1.00 93.88 313 ARG A N 1
ATOM 2485 C CA . ARG A 1 313 ? -7.407 -8.076 -10.341 1.00 93.88 313 ARG A CA 1
ATOM 2486 C C . ARG A 1 313 ? -8.456 -9.179 -10.227 1.00 93.88 313 ARG A C 1
ATOM 2488 O O . ARG A 1 313 ? -9.578 -8.899 -9.848 1.00 93.88 313 ARG A O 1
ATOM 2495 N N . ILE A 1 314 ? -8.100 -10.434 -10.506 1.00 94.69 314 ILE A N 1
ATOM 2496 C CA . ILE A 1 314 ? -9.069 -11.543 -10.526 1.00 94.69 314 ILE A CA 1
ATOM 2497 C C . ILE A 1 314 ? -9.707 -11.749 -9.148 1.00 94.69 314 ILE A C 1
ATOM 2499 O O . ILE A 1 314 ? -10.924 -11.889 -9.063 1.00 94.69 314 ILE A O 1
ATOM 2503 N N . CYS A 1 315 ? -8.915 -11.757 -8.075 1.00 95.88 315 CYS A N 1
ATOM 2504 C CA . CYS A 1 315 ? -9.447 -11.930 -6.728 1.00 95.88 315 CYS A CA 1
ATOM 2505 C C . CYS A 1 315 ? -10.350 -10.758 -6.322 1.00 95.88 315 CYS A C 1
ATOM 2507 O O . CYS A 1 315 ? -11.441 -10.998 -5.825 1.00 95.88 315 CYS A O 1
ATOM 2509 N N . GLU A 1 316 ? -9.934 -9.512 -6.557 1.00 92.88 316 GLU A N 1
ATOM 2510 C CA . GLU A 1 316 ? -10.640 -8.325 -6.052 1.00 92.88 316 GLU A CA 1
ATOM 2511 C C . GLU A 1 316 ? -11.816 -7.888 -6.952 1.00 92.88 316 GLU A C 1
ATOM 2513 O O . GLU A 1 316 ? -12.740 -7.257 -6.449 1.00 92.88 316 GLU A O 1
ATOM 2518 N N . THR A 1 317 ? -11.836 -8.252 -8.246 1.00 90.75 317 THR A N 1
ATOM 2519 C CA . THR A 1 317 ? -12.930 -7.904 -9.180 1.00 90.75 317 THR A CA 1
ATOM 2520 C C . THR A 1 317 ? -13.824 -9.080 -9.557 1.00 90.75 317 THR A C 1
ATOM 2522 O O . THR A 1 317 ? -15.040 -8.973 -9.451 1.00 90.75 317 THR A O 1
ATOM 2525 N N . ASP A 1 318 ? -13.253 -10.196 -10.027 1.00 92.00 318 ASP A N 1
ATOM 2526 C CA . ASP A 1 318 ? -14.043 -11.312 -10.574 1.00 92.00 318 ASP A CA 1
ATOM 2527 C C . ASP A 1 318 ? -14.620 -12.204 -9.464 1.00 92.00 318 ASP A C 1
ATOM 2529 O O . ASP A 1 318 ? -15.669 -12.812 -9.667 1.00 92.00 318 ASP A O 1
ATOM 2533 N N . LEU A 1 319 ? -13.901 -12.350 -8.342 1.00 92.81 319 LEU A N 1
ATOM 2534 C CA . LEU A 1 319 ? -14.206 -13.339 -7.297 1.00 92.81 319 LEU A CA 1
ATOM 2535 C C . LEU A 1 319 ? -14.629 -12.737 -5.950 1.00 92.81 319 LEU A C 1
ATOM 2537 O O . LEU A 1 319 ? -15.192 -13.463 -5.140 1.00 92.81 319 LEU A O 1
ATOM 2541 N N . GLY A 1 320 ? -14.337 -11.459 -5.685 1.00 92.38 320 GLY A N 1
ATOM 2542 C CA . GLY A 1 320 ? -14.616 -10.826 -4.388 1.00 92.38 320 GLY A CA 1
ATOM 2543 C C . GLY A 1 320 ? -13.835 -11.434 -3.213 1.00 92.38 320 GLY A C 1
ATOM 2544 O O . GLY A 1 320 ? -14.338 -11.493 -2.099 1.00 92.38 320 GLY A O 1
ATOM 2545 N N . LEU A 1 321 ? -12.616 -11.918 -3.458 1.00 94.00 321 LEU A N 1
ATOM 2546 C CA . LEU A 1 321 ? -11.856 -12.772 -2.547 1.00 94.00 321 LEU A CA 1
ATOM 2547 C C . LEU A 1 321 ? -10.675 -12.022 -1.917 1.00 94.00 321 LEU A C 1
ATOM 2549 O O . LEU A 1 321 ? -9.792 -11.495 -2.609 1.00 94.00 321 LEU A O 1
ATOM 2553 N N . VAL A 1 322 ? -10.603 -12.031 -0.588 1.00 96.19 322 VAL A N 1
ATOM 2554 C CA . VAL A 1 322 ? -9.473 -11.472 0.157 1.00 96.19 322 VAL A CA 1
ATOM 2555 C C . VAL A 1 322 ? -8.214 -12.312 -0.076 1.00 96.19 322 VAL A C 1
ATOM 2557 O O . VAL A 1 322 ? -8.154 -13.495 0.245 1.00 96.19 322 VAL A O 1
ATOM 2560 N N . SER A 1 323 ? -7.165 -11.689 -0.621 1.00 97.25 323 SER A N 1
ATOM 2561 C CA . SER A 1 323 ? -5.917 -12.383 -0.972 1.00 97.25 323 SER A CA 1
ATOM 2562 C C . SER A 1 323 ? -4.665 -11.758 -0.352 1.00 97.25 323 SER A C 1
ATOM 2564 O O . SER A 1 323 ? -4.490 -10.527 -0.336 1.00 97.25 323 SER A O 1
ATOM 2566 N N . GLN A 1 324 ? -3.735 -12.601 0.108 1.00 98.06 324 GLN A N 1
ATOM 2567 C CA . GLN A 1 324 ? -2.417 -12.213 0.618 1.00 98.06 324 GLN A CA 1
ATOM 2568 C C . GLN A 1 324 ? -1.297 -12.911 -0.163 1.00 98.06 324 GLN A C 1
ATOM 2570 O O . GLN A 1 324 ? -1.058 -14.104 -0.011 1.00 98.06 324 GLN A O 1
ATOM 2575 N N . CYS A 1 325 ? -0.582 -12.138 -0.983 1.00 97.62 325 CYS A N 1
ATOM 2576 C CA . CYS A 1 325 ? 0.547 -12.635 -1.764 1.00 97.62 325 CYS A CA 1
ATOM 2577 C C . CYS A 1 325 ? 1.863 -12.580 -0.967 1.00 97.62 325 CYS A C 1
ATOM 2579 O O . CYS A 1 325 ? 2.142 -11.572 -0.311 1.00 97.62 325 CYS A O 1
ATOM 2581 N N . CYS A 1 326 ? 2.686 -13.621 -1.070 1.00 97.94 326 CYS A N 1
ATOM 2582 C CA . CYS A 1 326 ? 3.983 -13.764 -0.403 1.00 97.94 326 CYS A CA 1
ATOM 2583 C C . CYS A 1 326 ? 5.049 -14.186 -1.424 1.00 97.94 326 CYS A C 1
ATOM 2585 O O . CYS A 1 326 ? 4.804 -15.080 -2.224 1.00 97.94 326 CYS A O 1
ATOM 2587 N N . LEU A 1 327 ? 6.227 -13.555 -1.412 1.00 96.69 327 LEU A N 1
ATOM 2588 C CA . LEU A 1 327 ? 7.314 -13.912 -2.337 1.00 96.69 327 LEU A CA 1
ATOM 2589 C C . LEU A 1 327 ? 8.111 -15.124 -1.836 1.00 96.69 327 LEU A C 1
ATOM 2591 O O . LEU A 1 327 ? 8.369 -15.236 -0.633 1.00 96.69 327 LEU A O 1
ATOM 2595 N N . ALA A 1 328 ? 8.573 -15.957 -2.767 1.00 96.31 328 ALA A N 1
ATOM 2596 C CA . ALA A 1 328 ? 9.354 -17.169 -2.532 1.00 96.31 328 ALA A CA 1
ATOM 2597 C C . ALA A 1 328 ? 10.549 -16.951 -1.584 1.00 96.31 328 ALA A C 1
ATOM 2599 O O . ALA A 1 328 ? 10.680 -17.662 -0.585 1.00 96.31 328 ALA A O 1
ATOM 2600 N N . LYS A 1 329 ? 11.351 -15.888 -1.771 1.00 95.50 329 LYS A N 1
ATOM 2601 C CA . LYS A 1 329 ? 12.484 -15.583 -0.867 1.00 95.50 329 LYS A CA 1
ATOM 2602 C C . LYS A 1 329 ? 12.103 -15.409 0.601 1.00 95.50 329 LYS A C 1
ATOM 2604 O O . LYS A 1 329 ? 12.954 -15.561 1.478 1.00 95.50 329 LYS A O 1
ATOM 2609 N N . HIS A 1 330 ? 10.869 -14.997 0.884 1.00 96.44 330 HIS A N 1
ATOM 2610 C CA . HIS A 1 330 ? 10.390 -14.804 2.250 1.00 96.44 330 HIS A CA 1
ATOM 2611 C C . HIS A 1 330 ? 9.776 -16.077 2.823 1.00 96.44 330 HIS A C 1
ATOM 2613 O O . HIS A 1 330 ? 9.923 -16.306 4.022 1.00 96.44 330 HIS A O 1
ATOM 2619 N N . VAL A 1 331 ? 9.178 -16.908 1.967 1.00 95.94 331 VAL A N 1
ATOM 2620 C CA . VAL A 1 331 ? 8.710 -18.256 2.311 1.00 95.94 331 VAL A CA 1
ATOM 2621 C C . VAL A 1 331 ? 9.881 -19.139 2.730 1.00 95.94 331 VAL A C 1
ATOM 2623 O O . VAL A 1 331 ? 9.798 -19.786 3.759 1.00 95.94 331 VAL A O 1
ATOM 2626 N N . LEU A 1 332 ? 11.014 -19.089 2.022 1.00 93.50 332 LEU A N 1
ATOM 2627 C CA . LEU A 1 332 ? 12.203 -19.875 2.384 1.00 93.50 332 LEU A CA 1
ATOM 2628 C C . LEU A 1 332 ? 12.880 -19.396 3.676 1.00 93.50 332 LEU A C 1
ATOM 2630 O O . LEU A 1 332 ? 13.415 -20.195 4.434 1.00 93.50 332 LEU A O 1
ATOM 2634 N N . LYS A 1 333 ? 12.902 -18.078 3.920 1.00 94.69 333 LYS A N 1
ATOM 2635 C CA . LYS A 1 333 ? 13.634 -17.491 5.060 1.00 94.69 333 LYS A CA 1
ATOM 2636 C C . LYS A 1 333 ? 12.833 -17.442 6.359 1.00 94.69 333 LYS A C 1
ATOM 2638 O O . LYS A 1 333 ? 13.452 -17.316 7.409 1.00 94.69 333 LYS A O 1
ATOM 2643 N N . MET A 1 334 ? 11.501 -17.389 6.280 1.00 94.25 334 MET A N 1
ATOM 2644 C CA . MET A 1 334 ? 10.565 -17.340 7.419 1.00 94.25 334 MET A CA 1
ATOM 2645 C C . MET A 1 334 ? 10.983 -16.398 8.560 1.00 94.25 334 MET A C 1
ATOM 2647 O O . MET A 1 334 ? 10.848 -16.706 9.740 1.00 94.25 334 MET A O 1
ATOM 2651 N N . LYS A 1 335 ? 11.510 -15.208 8.230 1.00 96.62 335 LYS A N 1
ATOM 2652 C CA . LYS A 1 335 ? 11.959 -14.258 9.260 1.00 96.62 335 LYS A CA 1
ATOM 2653 C C . LYS A 1 335 ? 10.769 -13.864 10.151 1.00 96.62 335 LYS A C 1
ATOM 2655 O O . LYS A 1 335 ? 9.791 -13.353 9.599 1.00 96.62 335 LYS A O 1
ATOM 2660 N N . PRO A 1 336 ? 10.865 -13.942 11.494 1.00 95.56 336 PRO A N 1
ATOM 2661 C CA . PRO A 1 336 ? 9.743 -13.622 12.383 1.00 95.56 336 PRO A CA 1
ATOM 2662 C C . PRO A 1 336 ? 9.153 -12.231 12.133 1.00 95.56 336 PRO A C 1
ATOM 2664 O O . PRO A 1 336 ? 7.943 -12.073 12.026 1.00 95.56 336 PRO A O 1
ATOM 2667 N N . GLN A 1 337 ? 10.010 -11.228 11.909 1.00 95.38 337 GLN A N 1
ATOM 2668 C CA . GLN A 1 337 ? 9.572 -9.866 11.590 1.00 95.38 337 GLN A CA 1
ATOM 2669 C C . GLN A 1 337 ? 8.746 -9.784 10.294 1.00 95.38 337 GLN A C 1
ATOM 2671 O O . GLN A 1 337 ? 7.837 -8.961 10.199 1.00 95.38 337 GLN A O 1
ATOM 2676 N N . TYR A 1 338 ? 9.057 -10.611 9.290 1.00 97.44 338 TYR A N 1
ATOM 2677 C CA . TYR A 1 338 ? 8.269 -10.680 8.060 1.00 97.44 338 TYR A CA 1
ATOM 2678 C C . TYR A 1 338 ? 6.897 -11.296 8.339 1.00 97.44 338 TYR A C 1
ATOM 2680 O O . TYR A 1 338 ? 5.896 -10.688 7.973 1.00 97.44 338 TYR A O 1
ATOM 2688 N N . LEU A 1 339 ? 6.844 -12.434 9.040 1.00 98.00 339 LEU A N 1
ATOM 2689 C CA . LEU A 1 339 ? 5.586 -13.098 9.397 1.00 98.00 339 LEU A CA 1
ATOM 2690 C C . LEU A 1 339 ? 4.675 -12.169 10.207 1.00 98.00 339 LEU A C 1
ATOM 2692 O O . LEU A 1 339 ? 3.506 -12.020 9.872 1.00 98.00 339 LEU A O 1
ATOM 2696 N N . THR A 1 340 ? 5.222 -11.455 11.195 1.00 97.50 340 THR A N 1
ATOM 2697 C CA . THR A 1 340 ? 4.484 -10.442 11.964 1.00 97.50 340 THR A CA 1
ATOM 2698 C C . THR A 1 340 ? 3.929 -9.333 11.064 1.00 97.50 340 THR A C 1
ATOM 2700 O O . THR A 1 340 ? 2.769 -8.949 11.193 1.00 97.50 340 THR A O 1
ATOM 2703 N N . ASN A 1 341 ? 4.721 -8.824 10.116 1.00 97.75 341 ASN A N 1
ATOM 2704 C CA . ASN A 1 341 ? 4.255 -7.796 9.181 1.00 97.75 341 ASN A CA 1
ATOM 2705 C C . ASN A 1 341 ? 3.168 -8.323 8.228 1.00 97.75 341 ASN A C 1
ATOM 2707 O O . ASN A 1 341 ? 2.271 -7.567 7.854 1.00 97.75 341 ASN A O 1
ATOM 2711 N N . ILE A 1 342 ? 3.228 -9.599 7.832 1.00 98.12 342 ILE A N 1
ATOM 2712 C CA . ILE A 1 342 ? 2.170 -10.239 7.041 1.00 98.12 342 ILE A CA 1
ATOM 2713 C C . ILE A 1 342 ? 0.910 -10.438 7.885 1.00 98.12 342 ILE A C 1
ATOM 2715 O O . ILE A 1 342 ? -0.164 -10.075 7.412 1.00 98.12 342 ILE A O 1
ATOM 2719 N N . ALA A 1 343 ? 1.026 -10.897 9.132 1.00 98.06 343 ALA A N 1
ATOM 2720 C CA . ALA A 1 343 ? -0.101 -11.014 10.056 1.00 98.06 343 ALA A CA 1
ATOM 2721 C C . ALA A 1 343 ? -0.823 -9.665 10.227 1.00 98.06 343 ALA A C 1
ATOM 2723 O O . ALA A 1 343 ? -2.042 -9.602 10.104 1.00 98.06 343 ALA A O 1
ATOM 2724 N N . LEU A 1 344 ? -0.081 -8.557 10.380 1.00 97.94 344 LEU A N 1
ATOM 2725 C CA . LEU A 1 344 ? -0.658 -7.203 10.444 1.00 97.94 344 LEU A CA 1
ATOM 2726 C C . LEU A 1 344 ? -1.464 -6.841 9.187 1.00 97.94 344 LEU A C 1
ATOM 2728 O O . LEU A 1 344 ? -2.463 -6.128 9.279 1.00 97.94 344 LEU A O 1
ATOM 2732 N N . LYS A 1 345 ? -1.046 -7.310 8.007 1.00 97.94 345 LYS A N 1
ATOM 2733 C CA . LYS A 1 345 ? -1.774 -7.076 6.749 1.00 97.94 345 LYS A CA 1
ATOM 2734 C C . LYS A 1 345 ? -3.002 -7.970 6.630 1.00 97.94 345 LYS A C 1
ATOM 2736 O O . LYS A 1 345 ? -4.022 -7.494 6.143 1.00 97.94 345 LYS A O 1
ATOM 2741 N N . ILE A 1 346 ? -2.900 -9.237 7.031 1.00 98.31 346 ILE A N 1
ATOM 2742 C CA . ILE A 1 346 ? -4.029 -10.174 7.012 1.00 98.31 346 ILE A CA 1
ATOM 2743 C C . ILE A 1 346 ? -5.110 -9.662 7.957 1.00 98.31 346 ILE A C 1
ATOM 2745 O O . ILE A 1 346 ? -6.241 -9.499 7.518 1.00 98.31 346 ILE A O 1
ATOM 2749 N N . ASN A 1 347 ? -4.745 -9.300 9.189 1.00 97.88 347 ASN A N 1
ATOM 2750 C CA . ASN A 1 347 ? -5.678 -8.806 10.194 1.00 97.88 347 ASN A CA 1
ATOM 2751 C C . ASN A 1 347 ? -6.561 -7.666 9.674 1.00 97.88 347 ASN A C 1
ATOM 2753 O O . ASN A 1 347 ? -7.780 -7.752 9.751 1.00 97.88 347 ASN A O 1
ATOM 2757 N N . MET A 1 348 ? -5.957 -6.643 9.061 1.00 95.56 348 MET A N 1
ATOM 2758 C CA . MET A 1 348 ? -6.706 -5.515 8.492 1.00 95.56 348 MET A CA 1
ATOM 2759 C C . MET A 1 348 ? -7.618 -5.925 7.329 1.00 95.56 348 MET A C 1
ATOM 2761 O O . MET A 1 348 ? -8.682 -5.343 7.147 1.00 95.56 348 MET A O 1
ATOM 2765 N N . LYS A 1 349 ? -7.210 -6.913 6.525 1.00 95.81 349 LYS A N 1
ATOM 2766 C CA . LYS A 1 349 ? -7.995 -7.384 5.376 1.00 95.81 349 LYS A CA 1
ATOM 2767 C C . LYS A 1 349 ? -9.225 -8.188 5.779 1.00 95.81 349 LYS A C 1
ATOM 2769 O O . LYS A 1 349 ? -10.212 -8.151 5.058 1.00 95.81 349 LYS A O 1
ATOM 2774 N N . VAL A 1 350 ? -9.163 -8.885 6.911 1.00 95.06 350 VAL A N 1
ATOM 2775 C CA . VAL A 1 350 ? -10.279 -9.680 7.445 1.00 95.06 350 VAL A CA 1
ATOM 2776 C C . VAL A 1 350 ? -11.083 -8.915 8.510 1.00 95.06 350 VAL A C 1
ATOM 2778 O O . VAL A 1 350 ? -11.777 -9.506 9.328 1.00 95.06 350 VAL A O 1
ATOM 2781 N N . GLY A 1 351 ? -10.979 -7.578 8.531 1.00 92.50 351 GLY A N 1
ATOM 2782 C CA . GLY A 1 351 ? -11.791 -6.705 9.394 1.00 92.50 351 GLY A CA 1
ATOM 2783 C C . GLY A 1 351 ? -11.299 -6.539 10.841 1.00 92.50 351 GLY A C 1
ATOM 2784 O O . GLY A 1 351 ? -12.020 -5.996 11.689 1.00 92.50 351 GLY A O 1
ATOM 2785 N N . GLY A 1 352 ? -10.085 -6.999 11.145 1.00 95.12 352 GLY A N 1
ATOM 2786 C CA . GLY A 1 352 ? -9.388 -6.739 12.403 1.00 95.12 352 GLY A CA 1
ATOM 2787 C C . GLY A 1 352 ? -8.791 -5.328 12.478 1.00 95.12 352 GLY A C 1
ATOM 2788 O O . GLY A 1 352 ? -8.728 -4.596 11.492 1.00 95.12 352 GLY A O 1
ATOM 2789 N N . ARG A 1 353 ? -8.334 -4.941 13.675 1.00 94.94 353 ARG A N 1
ATOM 2790 C CA . ARG A 1 353 ? -7.668 -3.660 13.963 1.00 94.94 353 ARG A CA 1
ATOM 2791 C C . ARG A 1 353 ? -6.347 -3.905 14.675 1.00 94.94 353 ARG A C 1
ATOM 2793 O O . ARG A 1 353 ? -6.312 -4.490 15.757 1.00 94.94 353 ARG A O 1
ATOM 2800 N N . ASN A 1 354 ? -5.257 -3.427 14.085 1.00 95.75 354 ASN A N 1
ATOM 2801 C CA . ASN A 1 354 ? -3.917 -3.662 14.621 1.00 95.75 354 ASN A CA 1
ATOM 2802 C C . ASN A 1 354 ? -3.648 -2.849 15.893 1.00 95.75 354 ASN A C 1
ATOM 2804 O O . ASN A 1 354 ? -3.246 -3.403 16.913 1.00 95.75 354 ASN A O 1
ATOM 2808 N N . THR A 1 355 ? -3.867 -1.538 15.826 1.00 94.38 355 THR A N 1
ATOM 2809 C CA . THR A 1 355 ? -3.528 -0.572 16.879 1.00 94.38 355 THR A CA 1
ATOM 2810 C C . THR A 1 355 ? -4.499 0.594 16.847 1.00 94.38 355 THR A C 1
ATOM 2812 O O . THR A 1 355 ? -4.936 0.978 15.764 1.00 94.38 355 THR A O 1
ATOM 2815 N N . VAL A 1 356 ? -4.757 1.201 18.001 1.00 95.19 356 VAL A N 1
ATOM 2816 C CA . VAL A 1 356 ? -5.564 2.424 18.129 1.00 95.19 356 VAL A CA 1
ATOM 2817 C C . VAL A 1 356 ? -4.754 3.482 18.879 1.00 95.19 356 VAL A C 1
ATOM 2819 O O . VAL A 1 356 ? -3.816 3.152 19.611 1.00 95.19 356 VAL A O 1
ATOM 2822 N N . LEU A 1 357 ? -5.084 4.759 18.700 1.00 95.38 357 LEU A N 1
ATOM 2823 C CA . LEU A 1 357 ? -4.496 5.817 19.523 1.00 95.38 357 LEU A CA 1
ATOM 2824 C C . LEU A 1 357 ? -5.195 5.829 20.880 1.00 95.38 357 LEU A C 1
ATOM 2826 O O . LEU A 1 357 ? -6.425 5.854 20.923 1.00 95.38 357 LEU A O 1
ATOM 2830 N N . LEU A 1 358 ? -4.428 5.853 21.973 1.00 94.62 358 LEU A N 1
ATOM 2831 C CA . LEU A 1 358 ? -5.000 5.899 23.321 1.00 94.62 358 LEU A CA 1
ATOM 2832 C C . LEU A 1 358 ? -5.956 7.091 23.468 1.00 94.62 358 LEU A C 1
ATOM 2834 O O . LEU A 1 358 ? -7.091 6.914 23.898 1.00 94.62 358 LEU A O 1
ATOM 2838 N N . ASP A 1 359 ? -5.538 8.269 22.995 1.00 93.31 359 ASP A N 1
ATOM 2839 C CA . ASP A 1 359 ? -6.345 9.496 23.014 1.00 93.31 359 ASP A CA 1
ATOM 2840 C C . ASP A 1 359 ? -7.670 9.359 22.258 1.00 93.31 359 ASP A C 1
ATOM 2842 O O . ASP A 1 359 ? -8.660 9.983 22.630 1.00 93.31 359 ASP A O 1
ATOM 2846 N N . ALA A 1 360 ? -7.719 8.545 21.202 1.00 91.81 360 ALA A N 1
ATOM 2847 C CA . ALA A 1 360 ? -8.954 8.322 20.460 1.00 91.81 360 ALA A CA 1
ATOM 2848 C C . ALA A 1 360 ? -9.942 7.462 21.263 1.00 91.81 360 ALA A C 1
ATOM 2850 O O . ALA A 1 360 ? -11.133 7.772 21.283 1.00 91.81 360 ALA A O 1
ATOM 2851 N N . VAL A 1 361 ? -9.434 6.448 21.976 1.00 90.44 361 VAL A N 1
ATOM 2852 C CA . VAL A 1 361 ? -10.223 5.557 22.847 1.00 90.44 361 VAL A CA 1
ATOM 2853 C C . VAL A 1 361 ? -10.803 6.315 24.038 1.00 90.44 361 VAL A C 1
ATOM 2855 O O . VAL A 1 361 ? -11.982 6.167 24.341 1.00 90.44 361 VAL A O 1
ATOM 2858 N N . VAL A 1 362 ? -10.005 7.165 24.691 1.00 91.81 362 VAL A N 1
ATOM 2859 C CA . VAL A 1 362 ? -10.464 7.959 25.848 1.00 91.81 362 VAL A CA 1
ATOM 2860 C C . VAL A 1 362 ? -11.243 9.219 25.453 1.00 91.81 362 VAL A C 1
ATOM 2862 O O . VAL A 1 362 ? -11.655 9.986 26.316 1.00 91.81 362 VAL A O 1
ATOM 2865 N N . GLY A 1 363 ? -11.442 9.460 24.155 1.00 89.44 363 GLY A N 1
ATOM 2866 C CA . GLY A 1 363 ? -12.225 10.592 23.662 1.00 89.44 363 GLY A CA 1
ATOM 2867 C C . GLY A 1 363 ? -11.497 11.945 23.661 1.00 89.44 363 GLY A C 1
ATOM 2868 O O . GLY A 1 363 ? -12.135 12.983 23.482 1.00 89.44 363 GLY A O 1
ATOM 2869 N N . ASN A 1 364 ? -10.172 11.950 23.807 1.00 91.00 364 ASN A N 1
ATOM 2870 C CA . ASN A 1 364 ? -9.337 13.147 23.916 1.00 91.00 364 ASN A CA 1
ATOM 2871 C C . ASN A 1 364 ? -8.642 13.556 22.612 1.00 91.00 364 ASN A C 1
ATOM 2873 O O . ASN A 1 364 ? -7.905 14.543 22.610 1.00 91.00 364 ASN A O 1
ATOM 2877 N N . LEU A 1 365 ? -8.870 12.857 21.491 1.00 89.62 365 LEU A N 1
ATOM 2878 C CA . LEU A 1 365 ? -8.249 13.235 20.223 1.00 89.62 365 LEU A CA 1
ATOM 2879 C C . LEU A 1 365 ? -8.801 14.598 19.749 1.00 89.62 365 LEU A C 1
ATOM 2881 O O . LEU A 1 365 ? -9.992 14.703 19.409 1.00 89.62 365 LEU A O 1
ATOM 2885 N N . PRO A 1 366 ? -7.971 15.661 19.700 1.00 85.81 366 PRO A N 1
ATOM 2886 C CA . PRO A 1 366 ? -8.459 17.012 19.457 1.00 85.81 366 PRO A CA 1
ATOM 2887 C C . PRO A 1 366 ? -9.169 17.122 18.111 1.00 85.81 366 PRO A C 1
ATOM 2889 O O . PRO A 1 366 ? -8.669 16.649 17.095 1.00 85.81 366 PRO A O 1
ATOM 2892 N N . ARG A 1 367 ? -10.331 17.789 18.090 1.00 85.75 367 ARG A N 1
ATOM 2893 C CA . ARG A 1 367 ? -11.155 18.020 16.882 1.00 85.75 367 ARG A CA 1
ATOM 2894 C C . ARG A 1 367 ? -11.678 16.754 16.186 1.00 85.75 367 ARG A C 1
ATOM 2896 O O . ARG A 1 367 ? -12.345 16.894 15.164 1.00 85.75 367 ARG A O 1
ATOM 2903 N N . VAL A 1 368 ? -11.431 15.562 16.724 1.00 91.00 368 VAL A N 1
ATOM 2904 C CA . VAL A 1 368 ? -11.908 14.294 16.154 1.00 91.00 368 VAL A CA 1
ATOM 2905 C C . VAL A 1 368 ? -12.889 13.625 17.108 1.00 91.00 368 VAL A C 1
ATOM 2907 O O . VAL A 1 368 ? -14.036 13.402 16.731 1.00 91.00 368 VAL A O 1
ATOM 2910 N N . SER A 1 369 ? -12.493 13.377 18.357 1.00 89.81 369 SER A N 1
ATOM 2911 C CA . SER A 1 369 ? -13.300 12.593 19.302 1.00 89.81 369 SER A CA 1
ATOM 2912 C C . SER A 1 369 ? -14.511 13.332 19.876 1.00 89.81 369 SER A C 1
ATOM 2914 O O . SER A 1 369 ? -15.450 12.704 20.341 1.00 89.81 369 SER A O 1
ATOM 2916 N N . ASN A 1 370 ? -14.538 14.665 19.836 1.00 88.62 370 ASN A N 1
ATOM 2917 C CA . ASN A 1 370 ? -15.601 15.458 20.468 1.00 88.62 370 ASN A CA 1
ATOM 2918 C C . ASN A 1 370 ? -16.918 15.508 19.673 1.00 88.62 370 ASN A C 1
ATOM 2920 O O . ASN A 1 370 ? -17.923 16.045 20.138 1.00 88.62 370 ASN A O 1
ATOM 2924 N N . THR A 1 371 ? -16.913 15.084 18.415 1.00 90.25 371 THR A N 1
ATOM 2925 C CA . THR A 1 371 ? -18.089 15.126 17.541 1.00 90.25 371 THR A CA 1
ATOM 2926 C C . THR A 1 371 ? -17.889 14.117 16.416 1.00 90.25 371 THR A C 1
ATOM 2928 O O . THR A 1 371 ? -16.761 14.060 15.924 1.00 90.25 371 THR A O 1
ATOM 2931 N N . PRO A 1 372 ? -18.929 13.393 15.950 1.00 91.62 372 PRO A N 1
ATOM 2932 C CA . PRO A 1 372 ? -18.809 12.485 14.811 1.00 91.62 372 PRO A CA 1
ATOM 2933 C C . PRO A 1 372 ? -18.060 13.131 13.642 1.00 91.62 372 PRO A C 1
ATOM 2935 O O . PRO A 1 372 ? -18.536 14.102 13.045 1.00 91.62 372 PRO A O 1
ATOM 2938 N N . THR A 1 373 ? -16.857 12.628 13.373 1.00 92.12 373 THR A N 1
ATOM 2939 C CA . THR A 1 373 ? -15.912 13.193 12.405 1.00 92.12 373 THR A CA 1
ATOM 2940 C C . THR A 1 373 ? -15.497 12.102 11.432 1.00 92.12 373 THR A C 1
ATOM 2942 O O . THR A 1 373 ? -15.028 11.054 11.862 1.00 92.12 373 THR A O 1
ATOM 2945 N N . ILE A 1 374 ? -15.640 12.367 10.135 1.00 92.88 374 ILE A N 1
ATOM 2946 C CA . ILE A 1 374 ? -15.129 11.508 9.062 1.00 92.88 374 ILE A CA 1
ATOM 2947 C C . ILE A 1 374 ? -13.843 12.117 8.493 1.00 92.88 374 ILE A C 1
ATOM 2949 O O . ILE A 1 374 ? -13.770 13.331 8.265 1.00 92.88 374 ILE A O 1
ATOM 2953 N N . ILE A 1 375 ? -12.824 11.286 8.277 1.00 94.88 375 ILE A N 1
ATOM 2954 C CA . ILE A 1 375 ? -11.537 11.699 7.709 1.00 94.88 375 ILE A CA 1
ATOM 2955 C C . ILE A 1 375 ? -11.379 11.081 6.326 1.00 94.88 375 ILE A C 1
ATOM 2957 O O . ILE A 1 375 ? -11.424 9.865 6.178 1.00 94.88 375 ILE A O 1
ATOM 2961 N N . PHE A 1 376 ? -11.172 11.924 5.323 1.00 93.12 376 PHE A N 1
ATOM 2962 C CA . PHE A 1 376 ? -10.914 11.545 3.944 1.00 93.12 376 PHE A CA 1
ATOM 2963 C C . PHE A 1 376 ? -9.430 11.660 3.604 1.00 93.12 376 PHE A C 1
ATOM 2965 O O . PHE A 1 376 ? -8.748 12.581 4.057 1.00 93.12 376 PHE A O 1
ATOM 2972 N N . GLY A 1 377 ? -8.971 10.765 2.738 1.00 91.62 377 GLY A N 1
ATOM 2973 C CA . GLY A 1 377 ? -7.724 10.869 1.991 1.00 91.62 377 GLY A CA 1
ATOM 2974 C C . GLY A 1 377 ? -8.031 10.767 0.501 1.00 91.62 377 GLY A C 1
ATOM 2975 O O . GLY A 1 377 ? -8.832 9.928 0.106 1.00 91.62 377 GLY A O 1
ATOM 2976 N N . ALA A 1 378 ? -7.433 11.601 -0.334 1.00 88.06 378 ALA A N 1
ATOM 2977 C CA . ALA A 1 378 ? -7.632 11.556 -1.776 1.00 88.06 378 ALA A CA 1
ATOM 2978 C C . ALA A 1 378 ? -6.306 11.730 -2.506 1.00 88.06 378 ALA A C 1
ATOM 2980 O O . ALA A 1 378 ? -5.480 12.526 -2.068 1.00 88.06 378 ALA A O 1
ATOM 2981 N N . ASP A 1 379 ? -6.111 11.013 -3.605 1.00 88.62 379 ASP A N 1
ATOM 2982 C CA . ASP A 1 379 ? -4.902 11.082 -4.424 1.00 88.62 379 ASP A CA 1
ATOM 2983 C C . ASP A 1 379 ? -5.209 10.730 -5.884 1.00 88.62 379 ASP A C 1
ATOM 2985 O O . ASP A 1 379 ? -6.204 10.054 -6.169 1.00 88.62 379 ASP A O 1
ATOM 2989 N N . VAL A 1 380 ? -4.364 11.190 -6.806 1.00 85.69 380 VAL A N 1
ATOM 2990 C CA . VAL A 1 380 ? -4.439 10.833 -8.225 1.00 85.69 380 VAL A CA 1
ATOM 2991 C C . VAL A 1 380 ? -3.087 10.300 -8.677 1.00 85.69 380 VAL A C 1
ATOM 2993 O O . VAL A 1 380 ? -2.058 10.947 -8.527 1.00 85.69 380 VAL A O 1
ATOM 2996 N N . SER A 1 381 ? -3.100 9.107 -9.265 1.00 87.38 381 SER A N 1
ATOM 2997 C CA . SER A 1 381 ? -1.924 8.492 -9.876 1.00 87.38 381 SER A CA 1
ATOM 2998 C C . SER A 1 381 ? -1.989 8.622 -11.395 1.00 87.38 381 SER A C 1
ATOM 3000 O O . SER A 1 381 ? -2.986 8.247 -12.018 1.00 87.38 381 SER A O 1
ATOM 3002 N N . HIS A 1 382 ? -0.916 9.131 -11.997 1.00 84.94 382 HIS A N 1
ATOM 3003 C CA . HIS A 1 382 ? -0.784 9.252 -13.447 1.00 84.94 382 HIS A CA 1
ATOM 3004 C C . HIS A 1 382 ? 0.034 8.097 -14.041 1.00 84.94 382 HIS A C 1
ATOM 3006 O O . HIS A 1 382 ? 0.963 7.610 -13.393 1.00 84.94 382 HIS A O 1
ATOM 3012 N N . PRO A 1 383 ? -0.267 7.680 -15.282 1.00 79.56 383 PRO A N 1
ATOM 3013 C CA . PRO A 1 383 ? 0.531 6.681 -15.984 1.00 79.56 383 PRO A CA 1
ATOM 3014 C C . PRO A 1 383 ? 1.934 7.213 -16.299 1.00 79.56 383 PRO A C 1
ATOM 3016 O O . PRO A 1 383 ? 2.112 8.399 -16.590 1.00 79.56 383 PRO A O 1
ATOM 3019 N N . HIS A 1 384 ? 2.937 6.332 -16.304 1.00 69.56 384 HIS A N 1
ATOM 3020 C CA . HIS A 1 384 ? 4.311 6.720 -16.634 1.00 69.56 384 HIS A CA 1
ATOM 3021 C C . HIS A 1 384 ? 4.444 7.191 -18.092 1.00 69.56 384 HIS A C 1
ATOM 3023 O O . HIS A 1 384 ? 3.708 6.763 -18.981 1.00 69.56 384 HIS A O 1
ATOM 3029 N N . HIS A 1 385 ? 5.461 8.013 -18.372 1.00 54.75 385 HIS A N 1
ATOM 3030 C CA . HIS A 1 385 ? 5.727 8.582 -19.704 1.00 54.75 385 HIS A CA 1
ATOM 3031 C C . HIS A 1 385 ? 5.994 7.555 -20.833 1.00 54.75 385 HIS A C 1
ATOM 3033 O O . HIS A 1 385 ? 6.061 7.960 -21.989 1.00 54.75 385 HIS A O 1
ATOM 3039 N N . GLY A 1 386 ? 6.114 6.255 -20.530 1.00 52.03 386 GLY A N 1
ATOM 3040 C CA . GLY A 1 386 ? 6.257 5.162 -21.509 1.00 52.03 386 GLY A CA 1
ATOM 3041 C C . GLY A 1 386 ? 5.087 4.167 -21.549 1.00 52.03 386 GLY A C 1
ATOM 3042 O O . GLY A 1 386 ? 5.105 3.232 -22.347 1.00 52.03 386 GLY A O 1
ATOM 3043 N N . GLU A 1 387 ? 4.073 4.341 -20.699 1.00 56.47 387 GLU A N 1
ATOM 3044 C CA . GLU A 1 387 ? 2.825 3.584 -20.804 1.00 56.47 387 GLU A CA 1
ATOM 3045 C C . GLU A 1 387 ? 1.999 4.136 -21.980 1.00 56.47 387 GLU A C 1
ATOM 3047 O O . GLU A 1 387 ? 2.069 5.327 -22.300 1.00 56.47 387 GLU A O 1
ATOM 3052 N N . GLY A 1 388 ? 1.265 3.260 -22.678 1.00 55.69 388 GLY A N 1
ATOM 3053 C CA . GLY A 1 388 ? 0.581 3.591 -23.933 1.00 55.69 388 GLY A CA 1
ATOM 3054 C C . GLY A 1 388 ? -0.268 4.865 -23.843 1.00 55.69 388 GLY A C 1
ATOM 3055 O O . GLY A 1 388 ? -0.826 5.185 -22.795 1.00 55.69 388 GLY A O 1
ATOM 3056 N N . ARG A 1 389 ? -0.405 5.599 -24.961 1.00 61.47 389 ARG A N 1
ATOM 3057 C CA . ARG A 1 389 ? -1.069 6.922 -24.997 1.00 61.47 389 ARG A CA 1
ATOM 3058 C C . ARG A 1 389 ? -2.492 6.950 -24.412 1.00 61.47 389 ARG A C 1
ATOM 3060 O O . ARG A 1 389 ? -2.954 8.032 -24.064 1.00 61.47 389 ARG A O 1
ATOM 3067 N N . SER A 1 390 ? -3.141 5.791 -24.294 1.00 70.06 390 SER A N 1
ATOM 3068 C CA . SER A 1 390 ? -4.508 5.603 -23.802 1.00 70.06 390 SER A CA 1
ATOM 3069 C C . SER A 1 390 ? -4.630 5.291 -22.300 1.00 70.06 390 SER A C 1
ATOM 3071 O O . SER A 1 390 ? -5.757 5.139 -21.828 1.00 70.06 390 SER A O 1
ATOM 3073 N N . SER A 1 391 ? -3.537 5.153 -21.539 1.00 80.25 391 SER A N 1
ATOM 3074 C CA . SER A 1 391 ? -3.645 4.866 -20.100 1.00 80.25 391 SER A CA 1
ATOM 3075 C C . SER A 1 391 ? -4.309 6.040 -19.353 1.00 80.25 391 SER A C 1
ATOM 3077 O O . SER A 1 391 ? -3.862 7.180 -19.522 1.00 80.25 391 SER A O 1
ATOM 3079 N N . PRO A 1 392 ? -5.362 5.805 -18.547 1.00 88.44 392 PRO A N 1
ATOM 3080 C CA . PRO A 1 392 ? -6.036 6.855 -17.786 1.00 88.44 392 PRO A CA 1
ATOM 3081 C C . PRO A 1 392 ? -5.251 7.230 -16.522 1.00 88.44 392 PRO A C 1
ATOM 3083 O O . PRO A 1 392 ? -4.418 6.458 -16.046 1.00 88.44 392 PRO A O 1
ATOM 3086 N N . SER A 1 393 ? -5.560 8.390 -15.941 1.00 87.62 393 SER A N 1
ATOM 3087 C CA . SER A 1 393 ? -5.213 8.646 -14.537 1.00 87.62 393 SER A CA 1
ATOM 3088 C C . SER A 1 393 ? -6.185 7.890 -13.632 1.00 87.62 393 SER A C 1
ATOM 3090 O O . SER A 1 393 ? -7.344 7.686 -13.999 1.00 87.62 393 SER A O 1
ATOM 3092 N N . ILE A 1 394 ? -5.747 7.503 -12.437 1.00 91.31 394 ILE A N 1
ATOM 3093 C CA . ILE A 1 394 ? -6.592 6.818 -11.453 1.00 91.31 394 ILE A CA 1
ATOM 3094 C C . ILE A 1 394 ? -6.732 7.716 -10.231 1.00 91.31 394 ILE A C 1
ATOM 3096 O O . ILE A 1 394 ? -5.746 7.984 -9.547 1.00 91.31 394 ILE A O 1
ATOM 3100 N N . ALA A 1 395 ? -7.956 8.157 -9.948 1.00 90.94 395 ALA A N 1
ATOM 3101 C CA . ALA A 1 395 ? -8.286 8.839 -8.706 1.00 90.94 395 ALA A CA 1
ATOM 3102 C C . ALA A 1 395 ? -8.699 7.826 -7.641 1.00 90.94 395 ALA A C 1
ATOM 3104 O O . ALA A 1 395 ? -9.534 6.956 -7.896 1.00 90.94 395 ALA A O 1
ATOM 3105 N N . ALA A 1 396 ? -8.154 7.976 -6.439 1.00 94.06 396 ALA A N 1
ATOM 3106 C CA . ALA A 1 396 ? -8.497 7.182 -5.272 1.00 94.06 396 ALA A CA 1
ATOM 3107 C C . ALA A 1 396 ? -8.952 8.103 -4.138 1.00 94.06 396 ALA A C 1
ATOM 3109 O O . ALA A 1 396 ? -8.261 9.060 -3.793 1.00 94.06 396 ALA A O 1
ATOM 3110 N N . VAL A 1 397 ? -10.103 7.803 -3.540 1.00 93.62 397 VAL A N 1
ATOM 3111 C CA . VAL A 1 397 ? -10.621 8.494 -2.356 1.00 93.62 397 VAL A CA 1
ATOM 3112 C C . VAL A 1 397 ? -10.917 7.459 -1.287 1.00 93.62 397 VAL A C 1
ATOM 3114 O O . VAL A 1 397 ? -11.742 6.567 -1.483 1.00 93.62 397 VAL A O 1
ATOM 3117 N N . VAL A 1 398 ? -10.266 7.596 -0.141 1.00 96.44 398 VAL A N 1
ATOM 3118 C CA . VAL A 1 398 ? -10.504 6.804 1.061 1.00 96.44 398 VAL A CA 1
ATOM 3119 C C . VAL A 1 398 ? -11.222 7.634 2.115 1.00 96.44 398 VAL A C 1
ATOM 3121 O O . VAL A 1 398 ? -11.021 8.845 2.190 1.00 96.44 398 VAL A O 1
ATOM 3124 N N . ALA A 1 399 ? -12.032 6.995 2.953 1.00 96.31 399 ALA A N 1
ATOM 3125 C CA . ALA A 1 399 ? -12.663 7.643 4.097 1.00 96.31 399 ALA A CA 1
ATOM 3126 C C . ALA A 1 399 ? -12.715 6.713 5.307 1.00 96.31 399 ALA A C 1
ATOM 3128 O O . ALA A 1 399 ? -12.922 5.506 5.146 1.00 96.31 399 ALA A O 1
ATOM 3129 N N . SER A 1 400 ? -12.562 7.274 6.505 1.00 96.81 400 SER A N 1
ATOM 3130 C CA . SER A 1 400 ? -12.700 6.532 7.757 1.00 96.81 400 SER A CA 1
ATOM 3131 C C . SER A 1 400 ? -14.103 5.934 7.884 1.00 96.81 400 SER A C 1
ATOM 3133 O O . SER A 1 400 ? -15.071 6.560 7.459 1.00 96.81 400 SER A O 1
ATOM 3135 N N . GLN A 1 401 ? -14.219 4.744 8.466 1.00 95.69 401 GLN A N 1
ATOM 3136 C CA . GLN A 1 401 ? -15.476 3.992 8.618 1.00 95.69 401 GLN A CA 1
ATOM 3137 C C . GLN A 1 401 ? -15.862 3.770 10.084 1.00 95.69 401 GLN A C 1
ATOM 3139 O O . GLN A 1 401 ? -16.934 3.248 10.371 1.00 95.69 401 GLN A O 1
ATOM 3144 N N . ASP A 1 402 ? -15.004 4.182 11.011 1.00 93.94 402 ASP A N 1
ATOM 3145 C CA . ASP A 1 402 ? -15.201 4.106 12.450 1.00 93.94 402 ASP A CA 1
ATOM 3146 C C . ASP A 1 402 ? -14.909 5.457 13.117 1.00 93.94 402 ASP A C 1
ATOM 3148 O O . ASP A 1 402 ? -14.095 6.262 12.660 1.00 93.94 402 ASP A O 1
ATOM 3152 N N . TRP A 1 403 ? -15.600 5.704 14.224 1.00 94.50 403 TRP A N 1
ATOM 3153 C CA . TRP A 1 403 ? -15.432 6.870 15.083 1.00 94.50 403 TRP A CA 1
ATOM 3154 C C . TRP A 1 403 ? -15.767 6.446 16.522 1.00 94.50 403 TRP A C 1
ATOM 3156 O O . TRP A 1 403 ? -16.724 5.689 16.693 1.00 94.50 403 TRP A O 1
ATOM 3166 N N . PRO A 1 404 ? -15.016 6.893 17.547 1.00 92.94 404 PRO A N 1
ATOM 3167 C CA . PRO A 1 404 ? -13.962 7.918 17.527 1.00 92.94 404 PRO A CA 1
ATOM 3168 C C . PRO A 1 404 ? -12.545 7.422 17.196 1.00 92.94 404 PRO A C 1
ATOM 3170 O O . PRO A 1 404 ? -11.636 8.241 17.109 1.00 92.94 404 PRO A O 1
ATOM 3173 N N . GLU A 1 405 ? -12.338 6.117 17.009 1.00 91.69 405 GLU A N 1
ATOM 3174 C CA . GLU A 1 405 ? -10.998 5.515 16.898 1.00 91.69 405 GLU A CA 1
ATOM 3175 C C . GLU A 1 405 ? -10.291 5.758 15.549 1.00 91.69 405 GLU A C 1
ATOM 3177 O O . GLU A 1 405 ? -9.061 5.813 15.513 1.00 91.69 405 GLU A O 1
ATOM 3182 N N . VAL A 1 406 ? -11.052 5.951 14.462 1.00 93.50 406 VAL A N 1
ATOM 3183 C CA . VAL A 1 406 ? -10.570 6.277 13.102 1.00 93.50 406 VAL A CA 1
ATOM 3184 C C . VAL A 1 406 ? -9.454 5.335 12.609 1.00 93.50 406 VAL A C 1
ATOM 3186 O O . VAL A 1 406 ? -8.386 5.765 12.162 1.00 93.50 406 VAL A O 1
ATOM 3189 N N . THR A 1 407 ? -9.693 4.029 12.690 1.00 92.38 407 THR A N 1
ATOM 3190 C CA . THR A 1 407 ? -8.732 2.975 12.322 1.00 92.38 407 THR A CA 1
ATOM 3191 C C . THR A 1 407 ? -9.067 2.224 11.039 1.00 92.38 407 THR A C 1
ATOM 3193 O O . THR A 1 407 ? -8.169 1.674 10.399 1.00 92.38 407 THR A O 1
ATOM 3196 N N . ASN A 1 408 ? -10.331 2.232 10.627 1.00 93.38 408 ASN A N 1
ATOM 3197 C CA . ASN A 1 408 ? -10.829 1.526 9.458 1.00 93.38 408 ASN A CA 1
ATOM 3198 C C . ASN A 1 408 ? -11.121 2.518 8.341 1.00 93.38 408 ASN A C 1
ATOM 3200 O O . ASN A 1 408 ? -11.732 3.556 8.573 1.00 93.38 408 ASN A O 1
ATOM 3204 N N . TYR A 1 409 ? -10.722 2.188 7.115 1.00 96.00 409 TYR A N 1
ATOM 3205 C CA . TYR A 1 409 ? -10.953 3.028 5.943 1.00 96.00 409 TYR A CA 1
ATOM 3206 C C . TYR A 1 409 ? -11.541 2.198 4.807 1.00 96.00 409 TYR A C 1
ATOM 3208 O O . TYR A 1 409 ? -11.081 1.089 4.541 1.00 96.00 409 TYR A O 1
ATOM 3216 N N . ALA A 1 410 ? -12.524 2.761 4.111 1.00 95.00 410 ALA A N 1
ATOM 3217 C CA . ALA A 1 410 ? -12.986 2.256 2.825 1.00 95.00 410 ALA A CA 1
ATOM 3218 C C . ALA A 1 410 ? -12.343 3.085 1.716 1.00 95.00 410 ALA A C 1
ATOM 3220 O O . ALA A 1 410 ? -12.114 4.280 1.903 1.00 95.00 410 ALA A O 1
ATOM 3221 N N . GLY A 1 411 ? -12.072 2.470 0.567 1.00 94.81 411 GLY A N 1
ATOM 3222 C CA . GLY A 1 411 ? -11.508 3.134 -0.605 1.00 94.81 411 GLY A CA 1
ATOM 3223 C C . GLY A 1 411 ? -12.419 3.011 -1.816 1.00 94.81 411 GLY A C 1
ATOM 3224 O O . GLY A 1 411 ? -12.989 1.954 -2.062 1.00 94.81 411 GLY A O 1
ATOM 3225 N N . LEU A 1 412 ? -12.527 4.094 -2.576 1.00 94.31 412 LEU A N 1
ATOM 3226 C CA . LEU A 1 412 ? -13.173 4.142 -3.880 1.00 94.31 412 LEU A CA 1
ATOM 3227 C C . LEU A 1 412 ? -12.144 4.595 -4.904 1.00 94.31 412 LEU A C 1
ATOM 3229 O O . LEU A 1 412 ? -11.378 5.524 -4.648 1.00 94.31 412 LEU A O 1
ATOM 3233 N N . VAL A 1 413 ? -12.138 3.947 -6.063 1.00 93.19 413 VAL A N 1
ATOM 3234 C CA . VAL A 1 413 ? -11.238 4.274 -7.170 1.00 93.19 413 VAL A CA 1
ATOM 3235 C C . VAL A 1 413 ? -12.049 4.545 -8.427 1.00 93.19 413 VAL A C 1
ATOM 3237 O O . VAL A 1 413 ? -13.030 3.848 -8.690 1.00 93.19 413 VAL A O 1
ATOM 3240 N N . ARG A 1 414 ? -11.663 5.554 -9.213 1.00 90.62 414 ARG A N 1
ATOM 3241 C CA . ARG A 1 414 ? -12.226 5.776 -10.550 1.00 90.62 414 ARG A CA 1
ATOM 3242 C C . ARG A 1 414 ? -11.142 6.159 -11.557 1.00 90.62 414 ARG A C 1
ATOM 3244 O O . ARG A 1 414 ? -10.249 6.939 -11.222 1.00 90.62 414 ARG A O 1
ATOM 3251 N N . PRO A 1 415 ? -11.225 5.637 -12.792 1.00 91.56 415 PRO A N 1
ATOM 3252 C CA . PRO A 1 415 ? -10.427 6.151 -13.889 1.00 91.56 415 PRO A CA 1
ATOM 3253 C C . PRO A 1 415 ? -10.922 7.548 -14.279 1.00 91.56 415 PRO A C 1
ATOM 3255 O O . PRO A 1 415 ? -12.116 7.842 -14.199 1.00 91.56 415 PRO A O 1
ATOM 3258 N N . GLN A 1 416 ? -10.004 8.393 -14.726 1.00 88.38 416 GLN A N 1
ATOM 3259 C CA . GLN A 1 416 ? -10.299 9.710 -15.278 1.00 88.38 416 GLN A CA 1
ATOM 3260 C C . GLN A 1 416 ? -9.348 10.044 -16.427 1.00 88.38 416 GLN A C 1
ATOM 3262 O O . GLN A 1 416 ? -8.432 9.276 -16.742 1.00 88.38 416 GLN A O 1
ATOM 3267 N N . ALA A 1 417 ? -9.582 11.187 -17.071 1.00 86.44 417 ALA A N 1
ATOM 3268 C CA . ALA A 1 417 ? -8.761 11.637 -18.184 1.00 86.44 417 ALA A CA 1
ATOM 3269 C C . ALA A 1 417 ? -7.260 11.654 -17.825 1.00 86.44 417 ALA A C 1
ATOM 3271 O O . ALA A 1 417 ? -6.843 11.855 -16.678 1.00 86.44 417 ALA A O 1
ATOM 3272 N N . ARG A 1 418 ? -6.425 11.372 -18.825 1.00 82.19 418 ARG A N 1
ATOM 3273 C CA . ARG A 1 418 ? -4.979 11.236 -18.646 1.00 82.19 418 ARG A CA 1
ATOM 3274 C C . ARG A 1 418 ? -4.363 12.565 -18.196 1.00 82.19 418 ARG A C 1
ATOM 3276 O O . ARG A 1 418 ? -4.634 13.594 -18.798 1.00 82.19 418 ARG A O 1
ATOM 3283 N N . HIS A 1 419 ? -3.507 12.514 -17.175 1.00 81.12 419 HIS A N 1
ATOM 3284 C CA . HIS A 1 419 ? -2.903 13.679 -16.508 1.00 81.12 419 HIS A CA 1
ATOM 3285 C C . HIS A 1 419 ? -3.905 14.689 -15.918 1.00 81.12 419 HIS A C 1
ATOM 3287 O O . HIS A 1 419 ? -3.523 15.804 -15.578 1.00 81.12 419 HIS A O 1
ATOM 3293 N N . GLU A 1 420 ? -5.174 14.304 -15.759 1.00 81.75 420 GLU A N 1
ATOM 3294 C CA . GLU A 1 420 ? -6.153 15.102 -15.026 1.00 81.75 420 GLU A CA 1
ATOM 3295 C C . GLU A 1 420 ? -5.876 15.006 -13.523 1.00 81.75 420 GLU A C 1
ATOM 3297 O O . GLU A 1 420 ? -5.884 13.899 -12.990 1.00 81.75 420 GLU A O 1
ATOM 3302 N N . GLU A 1 421 ? -5.658 16.133 -12.840 1.00 80.88 421 GLU A N 1
ATOM 3303 C CA . GLU A 1 421 ? -5.435 16.189 -11.381 1.00 80.88 421 GLU A CA 1
ATOM 3304 C C . GLU A 1 421 ? -6.746 16.400 -10.596 1.00 80.88 421 GLU A C 1
ATOM 3306 O O . GLU A 1 421 ? -6.871 16.045 -9.417 1.00 80.88 421 GLU A O 1
ATOM 3311 N N . ILE A 1 422 ? -7.757 16.984 -11.249 1.00 80.00 422 ILE A N 1
ATOM 3312 C CA . ILE A 1 422 ? -9.076 17.217 -10.657 1.00 80.00 422 ILE A CA 1
ATOM 3313 C C . ILE A 1 422 ? -9.838 15.894 -10.611 1.00 80.00 422 ILE A C 1
ATOM 3315 O O . ILE A 1 422 ? -9.933 15.175 -11.601 1.00 80.00 422 ILE A O 1
ATOM 3319 N N . ILE A 1 423 ? -10.398 15.559 -9.449 1.00 82.25 423 ILE A N 1
ATOM 3320 C CA . ILE A 1 423 ? -11.141 14.309 -9.273 1.00 82.25 423 ILE A CA 1
ATOM 3321 C C . ILE A 1 423 ? -12.552 14.496 -9.834 1.00 82.25 423 ILE A C 1
ATOM 3323 O O . ILE A 1 423 ? -13.464 14.927 -9.130 1.00 82.25 423 ILE A O 1
ATOM 3327 N N . GLN A 1 424 ? -12.743 14.149 -11.105 1.00 81.19 424 GLN A N 1
ATOM 3328 C CA . GLN A 1 424 ? -14.022 14.336 -11.805 1.00 81.19 424 GLN A CA 1
ATOM 3329 C C . GLN A 1 424 ? -15.168 13.537 -11.162 1.00 81.19 424 GLN A C 1
ATOM 3331 O O . GLN A 1 424 ? -16.303 13.991 -11.118 1.00 81.19 424 GLN A O 1
ATOM 3336 N N . GLY A 1 425 ? -14.870 12.357 -10.606 1.00 82.25 425 GLY A N 1
ATOM 3337 C CA . GLY A 1 425 ? -15.852 11.488 -9.947 1.00 82.25 425 GLY A CA 1
ATOM 3338 C C . GLY A 1 425 ? -16.108 11.787 -8.466 1.00 82.25 425 GLY A C 1
ATOM 3339 O O . GLY A 1 425 ? -16.753 10.977 -7.792 1.00 82.25 425 GLY A O 1
ATOM 3340 N N . LEU A 1 426 ? -15.578 12.894 -7.934 1.00 82.75 426 LEU A N 1
ATOM 3341 C CA . LEU A 1 426 ? -15.715 13.240 -6.516 1.00 82.75 426 LEU A CA 1
ATOM 3342 C C . LEU A 1 426 ? -17.186 13.492 -6.151 1.00 82.75 426 LEU A C 1
ATOM 3344 O O . LEU A 1 426 ? -17.662 13.021 -5.112 1.00 82.75 426 LEU A O 1
ATOM 3348 N N . PHE A 1 427 ? -17.906 14.153 -7.062 1.00 79.19 427 PHE A N 1
ATOM 3349 C CA . PHE A 1 427 ? -19.339 14.423 -7.018 1.00 79.19 427 PHE A CA 1
ATOM 3350 C C . PHE A 1 427 ? -19.946 14.176 -8.401 1.00 79.19 427 PHE A C 1
ATOM 3352 O O . PHE A 1 427 ? -19.340 14.537 -9.403 1.00 79.19 427 PHE A O 1
ATOM 3359 N N . ASN A 1 428 ? -21.152 13.613 -8.454 1.00 72.12 428 ASN A N 1
ATOM 3360 C CA . ASN A 1 428 ? -21.931 13.549 -9.688 1.00 72.12 428 ASN A CA 1
ATOM 3361 C C . ASN A 1 428 ? -23.116 14.517 -9.566 1.00 72.12 428 ASN A C 1
ATOM 3363 O O . ASN A 1 428 ? -23.955 14.360 -8.671 1.00 72.12 428 ASN A O 1
ATOM 3367 N N . GLU A 1 429 ? -23.196 15.492 -10.465 1.00 61.47 429 GLU A N 1
ATOM 3368 C CA . GLU A 1 429 ? -24.393 16.304 -10.690 1.00 61.47 429 GLU A CA 1
ATOM 3369 C C . GLU A 1 429 ? -25.133 15.678 -11.878 1.00 61.47 429 GLU A C 1
ATOM 3371 O O . GLU A 1 429 ? -24.545 15.521 -12.942 1.00 61.47 429 GLU A O 1
ATOM 3376 N N . ASN A 1 430 ? -26.382 15.242 -11.695 1.00 52.16 430 ASN A N 1
ATOM 3377 C CA . ASN A 1 430 ? -27.216 14.889 -12.847 1.00 52.16 430 ASN A CA 1
ATOM 3378 C C . ASN A 1 430 ? -27.994 16.135 -13.276 1.00 52.16 430 ASN A C 1
ATOM 3380 O O . ASN A 1 430 ? -28.382 16.930 -12.418 1.00 52.16 430 ASN A O 1
ATOM 3384 N N . ASP A 1 431 ? -28.301 16.220 -14.572 1.00 43.66 431 ASP A N 1
ATOM 3385 C CA . ASP A 1 431 ? -29.105 17.243 -15.268 1.00 43.66 431 ASP A CA 1
ATOM 3386 C C . ASP A 1 431 ? -30.568 17.376 -14.787 1.00 43.66 431 ASP A C 1
ATOM 3388 O O . ASP A 1 431 ? -31.441 17.856 -15.508 1.00 43.66 431 ASP A O 1
ATOM 3392 N N . CYS A 1 432 ? -30.899 16.973 -13.559 1.00 43.16 432 CYS A N 1
ATOM 3393 C CA . CYS A 1 432 ? -32.100 17.484 -12.924 1.00 43.16 432 CYS A CA 1
ATOM 3394 C C . CYS A 1 432 ? -31.786 18.926 -12.516 1.00 43.16 432 CYS A C 1
ATOM 3396 O O . CYS A 1 432 ? -31.033 19.148 -11.569 1.00 43.16 432 CYS A O 1
ATOM 3398 N N . GLY A 1 433 ? -32.342 19.908 -13.233 1.00 47.12 433 GLY A N 1
ATOM 3399 C CA . GLY A 1 433 ? -32.122 21.357 -13.063 1.00 47.12 433 GLY A CA 1
ATOM 3400 C C . GLY A 1 433 ? -32.344 21.950 -11.655 1.00 47.12 433 GLY A C 1
ATOM 3401 O O . GLY A 1 433 ? -32.432 23.163 -11.509 1.00 47.12 433 GLY A O 1
ATOM 3402 N N . SER A 1 434 ? -32.419 21.130 -10.602 1.00 49.97 434 SER A N 1
ATOM 3403 C CA . SER A 1 434 ? -32.396 21.501 -9.188 1.00 49.97 434 SER A CA 1
ATOM 3404 C C . SER A 1 434 ? -30.986 21.582 -8.569 1.00 49.97 434 SER A C 1
ATOM 3406 O O . SER A 1 434 ? -30.859 21.978 -7.404 1.00 49.97 434 SER A O 1
ATOM 3408 N N . GLY A 1 435 ? -29.914 21.212 -9.284 1.00 49.25 435 GLY A N 1
ATOM 3409 C CA . GLY A 1 435 ? -28.541 21.247 -8.747 1.00 49.25 435 GLY A CA 1
ATOM 3410 C C . GLY A 1 435 ? -28.345 20.310 -7.545 1.00 49.25 435 GLY A C 1
ATOM 3411 O O . GLY A 1 435 ? -27.714 20.674 -6.544 1.00 49.25 435 GLY A O 1
ATOM 3412 N N . CYS A 1 436 ? -28.972 19.132 -7.594 1.00 45.28 436 CYS A N 1
ATOM 3413 C CA . CYS A 1 436 ? -28.852 18.083 -6.585 1.00 45.28 436 CYS A CA 1
ATOM 3414 C C . CYS A 1 436 ? -27.763 17.075 -6.986 1.00 45.28 436 CYS A C 1
ATOM 3416 O O . CYS A 1 436 ? -27.784 16.540 -8.090 1.00 45.28 436 CYS A O 1
ATOM 3418 N N . ILE A 1 437 ? -26.847 16.756 -6.060 1.00 52.41 437 ILE A N 1
ATOM 3419 C CA . ILE A 1 437 ? -25.884 15.663 -6.259 1.00 52.41 437 ILE A CA 1
ATOM 3420 C C . ILE A 1 437 ? -26.626 14.327 -6.281 1.00 52.41 437 ILE A C 1
ATOM 3422 O O . ILE A 1 437 ? -27.218 13.891 -5.283 1.00 52.41 437 ILE A O 1
ATOM 3426 N N . SER A 1 438 ? -26.546 13.655 -7.423 1.00 61.69 438 SER A N 1
ATOM 3427 C CA . SER A 1 438 ? -27.090 12.318 -7.634 1.00 61.69 438 SER A CA 1
ATOM 3428 C C . SER A 1 438 ? -26.164 11.241 -7.058 1.00 61.69 438 SER A C 1
ATOM 3430 O O . SER A 1 438 ? -26.656 10.211 -6.590 1.00 61.69 438 SER A O 1
ATOM 3432 N N . GLY A 1 439 ? -24.848 11.487 -6.985 1.00 75.06 439 GLY A N 1
ATOM 3433 C CA . GLY A 1 439 ? -23.845 10.455 -6.686 1.00 75.06 439 GLY A CA 1
ATOM 3434 C C . GLY A 1 439 ? -22.425 10.978 -6.439 1.00 75.06 439 GLY A C 1
ATOM 3435 O O . GLY A 1 439 ? -22.213 12.154 -6.162 1.00 75.06 439 GLY A O 1
ATOM 3436 N N . GLY A 1 440 ? -21.437 10.093 -6.545 1.00 84.94 440 GLY A N 1
ATOM 3437 C CA . GLY A 1 440 ? -20.016 10.429 -6.418 1.00 84.94 440 GLY A CA 1
ATOM 3438 C C . GLY A 1 440 ? -19.373 9.850 -5.161 1.00 84.94 440 GLY A C 1
ATOM 3439 O O . GLY A 1 440 ? -20.059 9.466 -4.208 1.00 84.94 440 GLY A O 1
ATOM 3440 N N . MET A 1 441 ? -18.040 9.805 -5.165 1.00 87.94 441 MET A N 1
ATOM 3441 C CA . MET A 1 441 ? -17.255 9.113 -4.136 1.00 87.94 441 MET A CA 1
ATOM 3442 C C . MET A 1 441 ? -17.521 9.641 -2.721 1.00 87.94 441 MET A C 1
ATOM 3444 O O . MET A 1 441 ? -17.578 8.863 -1.771 1.00 87.94 441 MET A O 1
ATOM 3448 N N . ILE A 1 442 ? -17.720 10.956 -2.557 1.00 85.81 442 ILE A N 1
ATOM 3449 C CA . ILE A 1 442 ? -18.000 11.537 -1.234 1.00 85.81 442 ILE A CA 1
ATOM 3450 C C . ILE A 1 442 ? -19.324 11.019 -0.679 1.00 85.81 442 ILE A C 1
ATOM 3452 O O . ILE A 1 442 ? -19.394 10.619 0.480 1.00 85.81 442 ILE A O 1
ATOM 3456 N N . LYS A 1 443 ? -20.378 11.008 -1.499 1.00 84.19 443 LYS A N 1
ATOM 3457 C CA . LYS A 1 443 ? -21.707 10.561 -1.073 1.00 84.19 443 LYS A CA 1
ATOM 3458 C C . LYS A 1 443 ? -21.692 9.085 -0.679 1.00 84.19 443 LYS A C 1
ATOM 3460 O O . LYS A 1 443 ? -22.257 8.732 0.352 1.00 84.19 443 LYS A O 1
ATOM 3465 N N . GLU A 1 444 ? -21.034 8.245 -1.471 1.00 90.81 444 GLU A N 1
ATOM 3466 C CA . GLU A 1 444 ? -20.882 6.817 -1.178 1.00 90.81 444 GLU A CA 1
ATOM 3467 C C . GLU A 1 444 ? -20.181 6.597 0.174 1.00 90.81 444 GLU A C 1
ATOM 3469 O O . GLU A 1 444 ? -20.689 5.856 1.018 1.00 90.81 444 GLU A O 1
ATOM 3474 N N . HIS A 1 445 ? -19.098 7.332 0.442 1.00 93.38 445 HIS A N 1
ATOM 3475 C CA . HIS A 1 445 ? -18.398 7.287 1.730 1.00 93.38 445 HIS A CA 1
ATOM 3476 C C . HIS A 1 445 ? -19.230 7.803 2.904 1.00 93.38 445 HIS A C 1
ATOM 3478 O O . HIS A 1 445 ? -19.187 7.211 3.978 1.00 93.38 445 HIS A O 1
ATOM 3484 N N . LEU A 1 446 ? -20.015 8.869 2.723 1.00 88.56 446 LEU A N 1
ATOM 3485 C CA . LEU A 1 446 ? -20.904 9.384 3.772 1.00 88.56 446 LEU A CA 1
ATOM 3486 C C . LEU A 1 446 ? -21.994 8.369 4.140 1.00 88.56 446 LEU A C 1
ATOM 3488 O O . LEU A 1 446 ? -22.286 8.183 5.322 1.00 88.56 446 LEU A O 1
ATOM 3492 N N . ILE A 1 447 ? -22.570 7.688 3.144 1.00 88.75 447 ILE A N 1
ATOM 3493 C CA . ILE A 1 447 ? -23.539 6.606 3.366 1.00 88.75 447 ILE A CA 1
ATOM 3494 C C . ILE A 1 447 ? -22.863 5.438 4.090 1.00 88.75 447 ILE A C 1
ATOM 3496 O O . ILE A 1 447 ? -23.421 4.913 5.053 1.00 88.75 447 ILE A O 1
ATOM 3500 N N . SER A 1 448 ? -21.665 5.044 3.653 1.00 93.50 448 SER A N 1
ATOM 3501 C CA . SER A 1 448 ? -20.905 3.955 4.273 1.00 93.50 448 SER A CA 1
ATOM 3502 C C . SER A 1 448 ? -20.554 4.257 5.733 1.00 93.50 448 SER A C 1
ATOM 3504 O O . SER A 1 448 ? -20.791 3.424 6.609 1.00 93.50 448 SER A O 1
ATOM 3506 N N . PHE A 1 449 ? -20.103 5.478 6.029 1.00 92.81 449 PHE A N 1
ATOM 3507 C CA . PHE A 1 449 ? -19.828 5.929 7.393 1.00 92.81 449 PHE A CA 1
ATOM 3508 C C . PHE A 1 449 ? -21.083 5.892 8.269 1.00 92.81 449 PHE A C 1
ATOM 3510 O O . PHE A 1 449 ? -21.033 5.400 9.394 1.00 92.81 449 PHE A O 1
ATOM 3517 N N . MET A 1 450 ? -22.222 6.364 7.755 1.00 92.12 450 MET A N 1
ATOM 3518 C CA . MET A 1 450 ? -23.487 6.342 8.492 1.00 92.12 450 MET A CA 1
ATOM 3519 C C . MET A 1 450 ? -23.958 4.915 8.781 1.00 92.12 450 MET A C 1
ATOM 3521 O O . MET A 1 450 ? -24.410 4.637 9.887 1.00 92.12 450 MET A O 1
ATOM 3525 N N . ARG A 1 451 ? -23.812 4.000 7.816 1.00 94.19 451 ARG A N 1
ATOM 3526 C CA . ARG A 1 451 ? -24.122 2.574 8.002 1.00 94.19 451 ARG A CA 1
ATOM 3527 C C . ARG A 1 451 ? -23.204 1.909 9.025 1.00 94.19 451 ARG A C 1
ATOM 3529 O O . ARG A 1 451 ? -23.669 1.074 9.787 1.00 94.19 451 ARG A O 1
ATOM 3536 N N . SER A 1 452 ? -21.927 2.286 9.039 1.00 93.19 452 SER A N 1
ATOM 3537 C CA . SER A 1 452 ? -20.908 1.650 9.882 1.00 93.19 452 SER A CA 1
ATOM 3538 C C . SER A 1 452 ? -20.901 2.184 11.316 1.00 93.19 452 SER A C 1
ATOM 3540 O O . SER A 1 452 ? -20.651 1.431 12.250 1.00 93.19 452 SER A O 1
ATOM 3542 N N . THR A 1 453 ? -21.187 3.476 11.503 1.00 92.88 453 THR A N 1
ATOM 3543 C CA . THR A 1 453 ? -21.124 4.147 12.815 1.00 92.88 453 THR A CA 1
ATOM 3544 C C . THR A 1 453 ? -22.491 4.444 13.427 1.00 92.88 453 THR A C 1
ATOM 3546 O O . THR A 1 453 ? -22.562 4.802 14.597 1.00 92.88 453 THR A O 1
ATOM 3549 N N . GLY A 1 454 ? -23.576 4.383 12.647 1.00 92.12 454 GLY A N 1
ATOM 3550 C CA . GLY A 1 454 ? -24.896 4.873 13.060 1.00 92.12 454 GLY A CA 1
ATOM 3551 C C . GLY A 1 454 ? -24.996 6.403 13.152 1.00 92.12 454 GLY A C 1
ATOM 3552 O O . GLY A 1 454 ? -26.052 6.932 13.499 1.00 92.12 454 GLY A O 1
ATOM 3553 N N . HIS A 1 455 ? -23.928 7.139 12.828 1.00 88.88 455 HIS A N 1
ATOM 3554 C CA . HIS A 1 455 ? -23.864 8.588 12.973 1.00 88.88 455 HIS A CA 1
ATOM 3555 C C . HIS A 1 455 ? -23.742 9.305 11.629 1.00 88.88 455 HIS A C 1
ATOM 3557 O O . HIS A 1 455 ? -23.000 8.905 10.735 1.00 88.88 455 HIS A O 1
ATOM 3563 N N . ILE A 1 456 ? -24.420 10.450 11.515 1.00 86.12 456 ILE A N 1
ATOM 3564 C CA . ILE A 1 456 ? -24.140 11.416 10.449 1.00 86.12 456 ILE A CA 1
ATOM 3565 C C . ILE A 1 456 ? -22.886 12.196 10.859 1.00 86.12 456 ILE A C 1
ATOM 3567 O O . ILE A 1 456 ? -22.876 12.786 11.949 1.00 86.12 456 ILE A O 1
ATOM 3571 N N . PRO A 1 457 ? -21.835 12.243 10.023 1.00 86.50 457 PRO A N 1
ATOM 3572 C CA . PRO A 1 457 ? -20.642 12.997 10.357 1.00 86.50 457 PRO A CA 1
ATOM 3573 C C . PRO A 1 457 ? -20.993 14.483 10.434 1.00 86.50 457 PRO A C 1
ATOM 3575 O O . PRO A 1 457 ? -21.538 15.067 9.497 1.00 86.50 457 PRO A O 1
ATOM 3578 N N . ARG A 1 458 ? -20.665 15.112 11.564 1.00 86.69 458 ARG A N 1
ATOM 3579 C CA . ARG A 1 458 ? -20.826 16.560 11.752 1.00 86.69 458 ARG A CA 1
ATOM 3580 C C . ARG A 1 458 ? -19.586 17.347 11.357 1.00 86.69 458 ARG A C 1
ATOM 3582 O O . ARG A 1 458 ? -19.650 18.569 11.233 1.00 86.69 458 ARG A O 1
ATOM 3589 N N . ARG A 1 459 ? -18.465 16.652 11.166 1.00 85.88 459 ARG A N 1
ATOM 3590 C CA . ARG A 1 459 ? -17.196 17.226 10.736 1.00 85.88 459 ARG A CA 1
ATOM 3591 C C . ARG A 1 459 ? -16.557 16.345 9.675 1.00 85.88 459 ARG A C 1
ATOM 3593 O O . ARG A 1 459 ? -16.587 15.123 9.775 1.00 85.88 459 ARG A O 1
ATOM 3600 N N . ILE A 1 460 ? -15.967 16.997 8.682 1.00 86.50 460 ILE A N 1
ATOM 3601 C CA . ILE A 1 460 ? -15.202 16.364 7.612 1.00 86.50 460 ILE A CA 1
ATOM 3602 C C . ILE A 1 460 ? -13.782 16.922 7.684 1.00 86.50 460 ILE A C 1
ATOM 3604 O O . ILE A 1 460 ? -13.606 18.142 7.683 1.00 86.50 460 ILE A O 1
ATOM 3608 N N . ILE A 1 461 ? -12.788 16.041 7.749 1.00 87.69 461 ILE A N 1
ATOM 3609 C CA . ILE A 1 461 ? -11.372 16.372 7.551 1.00 87.69 461 ILE A CA 1
ATOM 3610 C C . ILE A 1 461 ? -10.968 15.763 6.213 1.00 87.69 461 ILE A C 1
ATOM 3612 O O . ILE A 1 461 ? -11.246 14.594 5.982 1.00 87.69 461 ILE A O 1
ATOM 3616 N N . PHE A 1 462 ? -10.349 16.532 5.320 1.00 85.81 462 PHE A N 1
ATOM 3617 C CA . PHE A 1 462 ? -10.018 16.063 3.973 1.00 85.81 462 PHE A CA 1
ATOM 3618 C C . PHE A 1 462 ? -8.538 16.288 3.669 1.00 85.81 462 PHE A C 1
ATOM 3620 O O . PHE A 1 462 ? -8.095 17.429 3.530 1.00 85.81 462 PHE A O 1
ATOM 3627 N N . TYR A 1 463 ? -7.781 15.199 3.558 1.00 86.06 463 TYR A N 1
ATOM 3628 C CA . TYR A 1 463 ? -6.386 15.201 3.135 1.00 86.06 463 TYR A CA 1
ATOM 3629 C C . TYR A 1 463 ? -6.299 14.918 1.634 1.00 86.06 463 TYR A C 1
ATOM 3631 O O . TYR A 1 463 ? -6.762 13.880 1.171 1.00 86.06 463 TYR A O 1
ATOM 3639 N N . ARG A 1 464 ? -5.680 15.820 0.866 1.00 80.31 464 ARG A N 1
ATOM 3640 C CA . ARG A 1 464 ? -5.384 15.614 -0.559 1.00 80.31 464 ARG A CA 1
ATOM 3641 C C . ARG A 1 464 ? -3.880 15.415 -0.734 1.00 80.31 464 ARG A C 1
ATOM 3643 O O . ARG A 1 464 ? -3.109 16.320 -0.418 1.00 80.31 464 ARG A O 1
ATOM 3650 N N . GLY A 1 465 ? -3.480 14.232 -1.198 1.00 66.56 465 GLY A N 1
ATOM 3651 C CA . GLY A 1 465 ? -2.121 13.934 -1.648 1.00 66.56 465 GLY A CA 1
ATOM 3652 C C . GLY A 1 465 ? -1.741 14.811 -2.838 1.00 66.56 465 GLY A C 1
ATOM 3653 O O . GLY A 1 465 ? -2.625 15.323 -3.507 1.00 66.56 465 GLY A O 1
ATOM 3654 N N . MET A 1 466 ? -0.443 15.048 -3.023 1.00 54.78 466 MET A N 1
ATOM 3655 C CA . MET A 1 466 ? 0.203 15.684 -4.185 1.00 54.78 466 MET A CA 1
ATOM 3656 C C . MET A 1 466 ? -0.613 16.755 -4.939 1.00 54.78 466 MET A C 1
ATOM 3658 O O . MET A 1 466 ? -1.381 16.454 -5.839 1.00 54.78 466 MET A O 1
ATOM 3662 N N . LEU A 1 467 ? -0.360 18.033 -4.647 1.00 51.28 467 LEU A N 1
ATOM 3663 C CA . LEU A 1 467 ? -0.697 19.130 -5.558 1.00 51.28 467 LEU A CA 1
ATOM 3664 C C . LEU A 1 467 ? 0.608 19.811 -5.974 1.00 51.28 467 LEU A C 1
ATOM 3666 O O . LEU A 1 467 ? 1.296 20.402 -5.140 1.00 51.28 467 LEU A O 1
ATOM 3670 N N . SER A 1 468 ? 0.968 19.726 -7.256 1.00 43.22 468 SER A N 1
ATOM 3671 C CA . SER A 1 468 ? 2.018 20.584 -7.809 1.00 43.22 468 SER A CA 1
ATOM 3672 C C . SER A 1 468 ? 1.471 22.009 -7.886 1.00 43.22 468 SER A C 1
ATOM 3674 O O . SER A 1 468 ? 0.467 22.258 -8.551 1.00 43.22 468 SER A O 1
ATOM 3676 N N . ALA A 1 469 ? 2.108 22.949 -7.189 1.00 40.00 469 ALA A N 1
ATOM 3677 C CA . ALA A 1 469 ? 1.712 24.355 -7.134 1.00 40.00 469 ALA A CA 1
ATOM 3678 C C . ALA A 1 469 ? 2.063 25.125 -8.423 1.00 40.00 469 ALA A C 1
ATOM 3680 O O . ALA A 1 469 ? 2.594 26.229 -8.359 1.00 40.00 469 ALA A O 1
ATOM 3681 N N . LYS A 1 470 ? 1.776 24.563 -9.603 1.00 40.06 470 LYS A N 1
ATOM 3682 C CA . LYS A 1 470 ? 1.693 25.361 -10.831 1.00 40.06 470 LYS A CA 1
ATOM 3683 C C . LYS A 1 470 ? 0.364 26.118 -10.799 1.00 40.06 470 LYS A C 1
ATOM 3685 O O . LYS A 1 470 ? -0.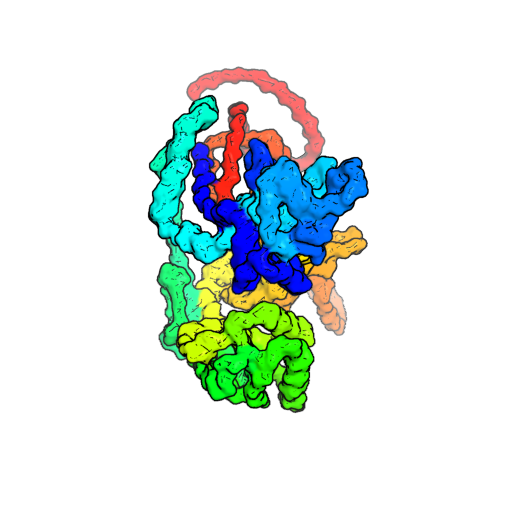631 25.617 -11.304 1.00 40.06 470 LYS A O 1
ATOM 3690 N N . ASP A 1 471 ? 0.332 27.239 -10.078 1.00 35.03 471 ASP A N 1
ATOM 3691 C CA . ASP A 1 471 ? -0.670 28.327 -10.094 1.00 35.03 471 ASP A CA 1
ATOM 3692 C C . ASP A 1 471 ? -2.178 27.993 -9.931 1.00 35.03 471 ASP A C 1
ATOM 3694 O O . ASP A 1 471 ? -3.013 28.894 -9.876 1.00 35.03 471 ASP A O 1
ATOM 3698 N N . GLY A 1 472 ? -2.567 26.725 -9.764 1.00 39.28 472 GLY A N 1
ATOM 3699 C CA . GLY A 1 472 ? -3.969 26.280 -9.747 1.00 39.28 472 GLY A CA 1
ATOM 3700 C C . GLY A 1 472 ? -4.581 26.010 -8.368 1.00 39.28 472 GLY A C 1
ATOM 3701 O O . GLY A 1 472 ? -5.758 25.666 -8.284 1.00 39.28 472 GLY A O 1
ATOM 3702 N N . SER A 1 473 ? -3.838 26.146 -7.265 1.00 40.44 473 SER A N 1
ATOM 3703 C CA . SER A 1 473 ? -4.306 25.729 -5.927 1.00 40.44 473 SER A CA 1
ATOM 3704 C C . SER A 1 473 ? -5.500 26.544 -5.401 1.00 40.44 473 SER A C 1
ATOM 3706 O O . SER A 1 473 ? -6.365 25.997 -4.716 1.00 40.44 473 SER A O 1
ATOM 3708 N N . ILE A 1 474 ? -5.601 27.826 -5.772 1.00 40.88 474 ILE A N 1
ATOM 3709 C CA . ILE A 1 474 ? -6.737 28.701 -5.425 1.00 40.88 474 ILE A CA 1
ATOM 3710 C C . ILE A 1 474 ? -7.979 28.365 -6.275 1.00 40.88 474 ILE A C 1
ATOM 3712 O O . ILE A 1 474 ? -9.091 28.335 -5.748 1.00 40.88 474 ILE A O 1
ATOM 3716 N N . TRP A 1 475 ? -7.795 28.025 -7.557 1.00 40.62 475 TRP A N 1
ATOM 3717 C CA . TRP A 1 475 ? -8.862 27.535 -8.447 1.00 40.62 475 TRP A CA 1
ATOM 3718 C C . TRP A 1 475 ? -9.363 26.135 -8.057 1.00 40.62 475 TRP A C 1
ATOM 3720 O O . TRP A 1 475 ? -10.545 25.821 -8.168 1.00 40.62 475 TRP A O 1
ATOM 3730 N N . PHE A 1 476 ? -8.494 25.287 -7.515 1.00 46.22 476 PHE A N 1
ATOM 3731 C CA . PHE A 1 476 ? -8.872 23.952 -7.053 1.00 46.22 476 PHE A CA 1
ATOM 3732 C C . PHE A 1 476 ? -9.783 23.993 -5.814 1.00 46.22 476 PHE A C 1
ATOM 3734 O O . PHE A 1 476 ? -10.727 23.205 -5.696 1.00 46.22 476 PHE A O 1
ATOM 3741 N N . LEU A 1 477 ? -9.524 24.938 -4.900 1.00 45.41 477 LEU A N 1
ATOM 3742 C CA . LEU A 1 477 ? -10.368 25.216 -3.734 1.00 45.41 477 LEU A CA 1
ATOM 3743 C C . LEU A 1 477 ? -11.779 25.645 -4.159 1.00 45.41 477 LEU A C 1
ATOM 3745 O O . LEU A 1 477 ? -12.758 25.239 -3.528 1.00 45.41 477 LEU A O 1
ATOM 3749 N N . SER A 1 478 ? -11.903 26.411 -5.248 1.00 45.09 478 SER A N 1
ATOM 3750 C CA . SER A 1 478 ? -13.213 26.815 -5.755 1.00 45.09 478 SER A CA 1
ATOM 3751 C C . SER A 1 478 ? -13.959 25.669 -6.443 1.00 45.09 478 SER A C 1
ATOM 3753 O O . SER A 1 478 ? -15.151 25.502 -6.199 1.00 45.09 478 SER A O 1
ATOM 3755 N N . MET A 1 479 ? -13.278 24.824 -7.220 1.00 46.41 479 MET A N 1
ATOM 3756 C CA . MET A 1 479 ? -13.937 23.765 -7.996 1.00 46.41 479 MET A CA 1
ATOM 3757 C C . MET A 1 479 ? -14.288 22.504 -7.193 1.00 46.41 479 MET A C 1
ATOM 3759 O O . MET A 1 479 ? -15.309 21.889 -7.479 1.00 46.41 479 MET A O 1
ATOM 3763 N N . ASN A 1 480 ? -13.516 22.127 -6.164 1.00 45.69 480 ASN A N 1
ATOM 3764 C CA . ASN A 1 480 ? -13.819 20.926 -5.364 1.00 45.69 480 ASN A CA 1
ATOM 3765 C C . ASN A 1 480 ? -14.594 21.222 -4.068 1.00 45.69 480 ASN A C 1
ATOM 3767 O O . ASN A 1 480 ? -15.436 20.422 -3.656 1.00 45.69 480 ASN A O 1
ATOM 3771 N N . PHE A 1 481 ? -14.350 22.360 -3.403 1.00 46.50 481 PHE A N 1
ATOM 3772 C CA . PHE A 1 481 ? -14.909 22.613 -2.064 1.00 46.50 481 PHE A CA 1
ATOM 3773 C C . PHE A 1 481 ? -16.159 23.504 -2.036 1.00 46.50 481 PHE A C 1
ATOM 3775 O O . PHE A 1 481 ? -16.986 23.317 -1.134 1.00 46.50 481 PHE A O 1
ATOM 3782 N N . LEU A 1 482 ? -16.364 24.431 -2.992 1.00 44.31 482 LEU A N 1
ATOM 3783 C CA . LEU A 1 482 ? -17.663 25.126 -3.085 1.00 44.31 482 LEU A CA 1
ATOM 3784 C C . LEU A 1 482 ? -18.818 24.134 -3.302 1.00 44.31 482 LEU A C 1
ATOM 3786 O O . LEU A 1 482 ? -19.840 24.298 -2.620 1.00 44.31 482 LEU A O 1
ATOM 3790 N N . PRO A 1 483 ? -18.668 23.094 -4.149 1.00 48.41 483 PRO A N 1
ATOM 3791 C CA . PRO A 1 483 ? -19.652 22.025 -4.230 1.00 48.41 483 PRO A CA 1
ATOM 3792 C C . PRO A 1 483 ? -19.790 21.253 -2.909 1.00 48.41 483 PRO A C 1
ATOM 3794 O O . PRO A 1 483 ? -20.875 21.166 -2.345 1.00 48.41 483 PRO A O 1
ATOM 3797 N N . LEU A 1 484 ? -18.696 20.802 -2.284 1.00 46.16 484 LEU A N 1
ATOM 3798 C CA . LEU A 1 484 ? -18.786 20.054 -1.016 1.00 46.16 484 LEU A CA 1
ATOM 3799 C C . LEU A 1 484 ? -19.681 20.752 0.037 1.00 46.16 484 LEU A C 1
ATOM 3801 O O . LEU A 1 484 ? -20.543 20.128 0.658 1.00 46.16 484 LEU A O 1
ATOM 3805 N N . LYS A 1 485 ? -19.530 22.070 0.203 1.00 44.69 485 LYS A N 1
ATOM 3806 C CA . LYS A 1 485 ? -20.267 22.871 1.193 1.00 44.69 485 LYS A CA 1
ATOM 3807 C C . LYS A 1 485 ? -21.729 23.142 0.820 1.00 44.69 485 LYS A C 1
ATOM 3809 O O . LYS A 1 485 ? -22.593 23.084 1.701 1.00 44.69 485 LYS A O 1
ATOM 3814 N N . ARG A 1 486 ? -22.023 23.464 -0.447 1.00 45.56 486 ARG A N 1
ATOM 3815 C CA . ARG A 1 486 ? -23.409 23.666 -0.918 1.00 45.56 486 ARG A CA 1
ATOM 3816 C C . ARG A 1 486 ? -24.202 22.367 -0.846 1.00 45.56 486 ARG A C 1
ATOM 3818 O O . ARG A 1 486 ? -25.373 22.377 -0.460 1.00 45.56 486 ARG A O 1
ATOM 3825 N N . HIS A 1 487 ? -23.562 21.250 -1.157 1.00 51.16 487 HIS A N 1
ATOM 3826 C CA . HIS A 1 487 ? -24.278 20.017 -1.415 1.00 51.16 487 HIS A CA 1
ATOM 3827 C C . HIS A 1 487 ? -24.385 19.091 -0.197 1.00 51.16 487 HIS A C 1
ATOM 3829 O O . HIS A 1 487 ? -25.433 18.466 -0.045 1.00 51.16 487 HIS A O 1
ATOM 3835 N N . VAL A 1 488 ? -23.426 19.091 0.746 1.00 48.34 488 VAL A N 1
ATOM 3836 C CA . VAL A 1 488 ? -23.592 18.404 2.052 1.00 48.34 488 VAL A CA 1
ATOM 3837 C C . VAL A 1 488 ? -24.776 18.983 2.837 1.00 48.34 488 VAL A C 1
ATOM 3839 O O . VAL A 1 488 ? -25.560 18.232 3.417 1.00 48.34 488 VAL A O 1
ATOM 3842 N N . ARG A 1 489 ? -24.980 20.310 2.794 1.00 46.94 489 ARG A N 1
ATOM 3843 C CA . ARG A 1 489 ? -26.156 20.959 3.402 1.00 46.94 489 ARG A CA 1
ATOM 3844 C C . ARG A 1 489 ? -27.472 20.470 2.784 1.00 46.94 489 ARG A C 1
ATOM 3846 O O . ARG A 1 489 ? -28.393 20.141 3.522 1.00 46.94 489 ARG A O 1
ATOM 3853 N N . ARG A 1 490 ? -27.559 20.378 1.451 1.00 44.00 490 ARG A N 1
ATOM 3854 C CA . ARG A 1 490 ? -28.770 19.914 0.742 1.00 44.00 490 ARG A CA 1
ATOM 3855 C C . ARG A 1 490 ? -29.070 18.429 0.975 1.00 44.00 490 ARG A C 1
ATOM 3857 O O . ARG A 1 490 ? -30.233 18.056 1.079 1.00 44.00 490 ARG A O 1
ATOM 3864 N N . TRP A 1 491 ? -28.040 17.592 1.092 1.00 42.38 491 TRP A N 1
ATOM 3865 C CA . TRP A 1 491 ? -28.201 16.150 1.302 1.00 42.38 491 TRP A CA 1
ATOM 3866 C C . TRP A 1 491 ? -28.774 15.805 2.686 1.00 42.38 491 TRP A C 1
ATOM 3868 O O . TRP A 1 491 ? -29.658 14.959 2.800 1.00 42.38 491 TRP A O 1
ATOM 3878 N N . ILE A 1 492 ? -28.336 16.513 3.731 1.00 39.62 492 ILE A N 1
ATOM 3879 C CA . ILE A 1 492 ? -28.858 16.345 5.098 1.00 39.62 492 ILE A CA 1
ATOM 3880 C C . ILE A 1 492 ? -30.339 16.752 5.174 1.00 39.62 492 ILE A C 1
ATOM 3882 O O . ILE A 1 492 ? -31.134 16.042 5.785 1.00 39.62 492 ILE A O 1
ATOM 3886 N N . LEU A 1 493 ? -30.735 17.832 4.488 1.00 35.97 493 LEU A N 1
ATOM 3887 C CA . LEU A 1 493 ? -32.143 18.233 4.369 1.00 35.97 493 LEU A CA 1
ATOM 3888 C C . LEU A 1 493 ? -33.013 17.147 3.709 1.00 35.97 493 LEU A C 1
ATOM 3890 O O . LEU A 1 493 ? -34.140 16.923 4.149 1.00 35.97 493 LEU A O 1
ATOM 3894 N N . PHE A 1 494 ? -32.481 16.443 2.704 1.00 38.88 494 PHE A N 1
ATOM 3895 C CA . PHE A 1 494 ? -33.182 15.356 2.013 1.00 38.88 494 PHE A CA 1
ATOM 3896 C C . PHE A 1 494 ? -33.364 14.103 2.890 1.00 38.88 494 PHE A C 1
ATOM 3898 O O . PHE A 1 494 ? -34.422 13.483 2.844 1.00 38.88 494 PHE A O 1
ATOM 3905 N N . ILE A 1 495 ? -32.376 13.749 3.725 1.00 35.47 495 ILE A N 1
ATOM 3906 C CA . ILE A 1 495 ? -32.490 12.634 4.690 1.00 35.47 495 ILE A CA 1
ATOM 3907 C C . ILE A 1 495 ? -33.536 12.941 5.766 1.00 35.47 495 ILE A C 1
ATOM 3909 O O . ILE A 1 495 ? -34.361 12.083 6.072 1.00 35.47 495 ILE A O 1
ATOM 3913 N N . ILE A 1 496 ? -33.540 14.167 6.299 1.00 36.41 496 ILE A N 1
ATOM 3914 C CA . ILE A 1 496 ? -34.523 14.600 7.305 1.00 36.41 496 ILE A CA 1
ATOM 3915 C C . ILE A 1 496 ? -35.958 14.499 6.753 1.00 36.41 496 ILE A C 1
ATOM 3917 O O . ILE A 1 496 ? -36.868 14.152 7.496 1.00 36.41 496 ILE A O 1
ATOM 3921 N N . HIS A 1 497 ? -36.159 14.722 5.448 1.00 35.06 497 HIS A N 1
ATOM 3922 C CA . HIS A 1 497 ? -37.476 14.639 4.799 1.00 35.06 497 HIS A CA 1
ATOM 3923 C C . HIS A 1 497 ? -37.917 13.218 4.391 1.00 35.06 497 HIS A C 1
ATOM 3925 O O . HIS A 1 497 ? -39.073 13.044 4.016 1.00 35.06 497 HIS A O 1
ATOM 3931 N N . LYS A 1 498 ? -37.040 12.201 4.432 1.00 29.20 498 LYS A N 1
ATOM 3932 C CA . LYS A 1 498 ? -37.345 10.829 3.963 1.00 29.20 498 LYS A CA 1
ATOM 3933 C C . LYS A 1 498 ? -37.391 9.749 5.052 1.00 29.20 498 LYS A C 1
ATOM 3935 O O . LYS A 1 498 ? -37.521 8.572 4.719 1.00 29.20 498 LYS A O 1
ATOM 3940 N N . LEU A 1 499 ? -37.335 10.113 6.333 1.00 27.81 499 LEU A N 1
ATOM 3941 C CA . LEU A 1 499 ? -37.701 9.195 7.418 1.00 27.81 499 LEU A CA 1
ATOM 3942 C C . LEU A 1 499 ? -39.227 8.961 7.385 1.00 27.81 499 LEU A C 1
ATOM 3944 O O . LEU A 1 499 ? -39.975 9.935 7.464 1.00 27.81 499 LEU A O 1
ATOM 3948 N N . PRO A 1 500 ? -39.719 7.714 7.247 1.00 29.25 500 PRO A N 1
ATOM 3949 C CA . PRO A 1 500 ? -41.151 7.458 7.239 1.00 29.25 500 PRO A CA 1
ATOM 3950 C C . PRO A 1 500 ? -41.726 7.696 8.640 1.00 29.25 500 PRO A C 1
ATOM 3952 O O . PRO A 1 500 ? -41.371 7.009 9.596 1.00 29.25 500 PRO A O 1
ATOM 3955 N N . LEU A 1 501 ? -42.622 8.679 8.750 1.00 30.03 501 LEU A N 1
ATOM 3956 C CA . LEU A 1 501 ? -43.505 8.860 9.900 1.00 30.03 501 LEU A CA 1
ATOM 3957 C C . LEU A 1 501 ? -44.439 7.644 9.982 1.00 30.03 501 LEU A C 1
ATOM 3959 O O . LEU A 1 501 ? -45.391 7.538 9.210 1.00 30.03 501 LEU A O 1
ATOM 3963 N N . LEU A 1 502 ? -44.164 6.722 10.908 1.00 25.44 502 LEU A N 1
ATOM 3964 C CA . LEU A 1 502 ? -45.140 5.722 11.339 1.00 25.44 502 LEU A CA 1
ATOM 3965 C C . LEU A 1 502 ? -46.345 6.457 11.943 1.00 25.44 502 LEU A C 1
ATOM 3967 O O . LEU A 1 502 ? -46.256 7.068 13.006 1.00 25.44 502 LEU A O 1
ATOM 3971 N N . TRP A 1 503 ? -47.463 6.427 11.223 1.00 26.67 503 TRP A N 1
ATOM 3972 C CA . TRP A 1 503 ? -48.745 6.988 11.636 1.00 26.67 503 TRP A CA 1
ATOM 3973 C C . TRP A 1 503 ? -49.390 6.090 12.701 1.00 26.67 503 TRP A C 1
ATOM 3975 O O . TRP A 1 503 ? -49.829 4.986 12.390 1.00 26.67 503 TRP A O 1
ATOM 3985 N N . PHE A 1 504 ? -49.508 6.578 13.937 1.00 24.33 504 PHE A N 1
ATOM 3986 C CA . PHE A 1 504 ? -50.515 6.091 14.883 1.00 24.33 504 PHE A CA 1
ATOM 3987 C C . PHE A 1 504 ? -51.706 7.052 14.857 1.00 24.33 504 PHE A C 1
ATOM 3989 O O . PHE A 1 504 ? -51.558 8.257 15.056 1.00 24.33 504 PHE A O 1
ATOM 3996 N N . ARG A 1 505 ? -52.887 6.508 14.558 1.00 27.20 505 ARG A N 1
ATOM 3997 C CA . ARG A 1 505 ? -54.161 7.221 14.430 1.00 27.20 505 ARG A CA 1
ATOM 3998 C C . ARG A 1 505 ? -55.010 6.915 15.664 1.00 27.20 505 ARG A C 1
ATOM 4000 O O . ARG A 1 505 ? -55.310 5.749 15.877 1.00 27.20 505 ARG A O 1
ATOM 4007 N N . ASN A 1 506 ? -55.351 7.942 16.446 1.00 23.45 506 ASN A N 1
ATOM 4008 C CA . ASN A 1 506 ? -56.542 8.078 17.313 1.00 23.45 506 ASN A CA 1
ATOM 4009 C C . ASN A 1 506 ? -56.424 9.435 18.034 1.00 23.45 506 ASN A C 1
ATOM 4011 O O . ASN A 1 506 ? -55.431 9.687 18.701 1.00 23.45 506 ASN A O 1
ATOM 4015 N N . SER A 1 507 ? -57.186 10.461 17.652 1.00 25.88 507 SER A N 1
ATOM 4016 C CA . SER A 1 507 ? -58.597 10.771 17.950 1.00 25.88 507 SER A CA 1
ATOM 4017 C C . SER A 1 507 ? -58.728 11.761 19.118 1.00 25.88 507 SER A C 1
ATOM 4019 O O . SER A 1 507 ? -58.235 11.516 20.213 1.00 25.88 507 SER A O 1
ATOM 4021 N N . THR A 1 508 ? -59.495 12.824 18.844 1.00 25.94 508 THR A N 1
ATOM 4022 C CA . THR A 1 508 ? -60.195 13.751 19.761 1.00 25.94 508 THR A CA 1
ATOM 4023 C C . THR A 1 508 ? -59.426 14.881 20.479 1.00 25.94 508 THR A C 1
ATOM 4025 O O . THR A 1 508 ? -58.774 14.691 21.494 1.00 25.94 508 THR A O 1
ATOM 4028 N N . THR A 1 509 ? -59.651 16.090 19.935 1.00 26.86 509 THR A N 1
ATOM 4029 C CA . THR A 1 509 ? -60.037 17.363 20.593 1.00 26.86 509 THR A CA 1
ATOM 4030 C C . THR A 1 509 ? -59.167 17.997 21.687 1.00 26.86 509 THR A C 1
ATOM 4032 O O . THR A 1 50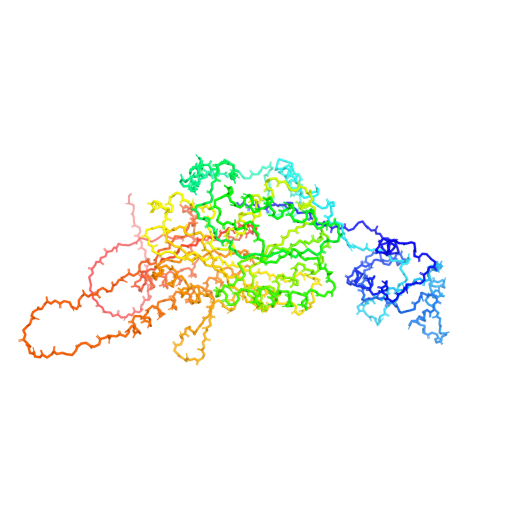9 ? -59.143 17.562 22.829 1.00 26.86 509 THR A O 1
ATOM 4035 N N . HIS A 1 510 ? -58.592 19.149 21.305 1.00 30.98 510 HIS A N 1
ATOM 4036 C CA . HIS A 1 510 ? -58.433 20.402 22.059 1.00 30.98 510 HIS A CA 1
ATOM 4037 C C . HIS A 1 510 ? -58.366 20.322 23.591 1.00 30.98 510 HIS A C 1
ATOM 4039 O O . HIS A 1 510 ? -59.386 20.499 24.234 1.00 30.98 510 HIS A O 1
ATOM 4045 N N . VAL A 1 511 ? -57.151 20.225 24.138 1.00 25.92 511 VAL A N 1
ATOM 4046 C CA . VAL A 1 511 ? -56.567 21.098 25.180 1.00 25.92 511 VAL A CA 1
ATOM 4047 C C . VAL A 1 511 ? -55.069 20.776 25.188 1.00 25.92 511 VAL A C 1
ATOM 4049 O O . VAL A 1 511 ? -54.722 19.639 25.466 1.00 25.92 511 VAL A O 1
ATOM 4052 N N . CYS A 1 512 ? -54.192 21.729 24.854 1.00 24.28 512 CYS A N 1
ATOM 4053 C CA . CYS A 1 512 ? -52.859 21.860 25.467 1.00 24.28 512 CYS A CA 1
ATOM 4054 C C . CYS A 1 512 ? -52.071 23.015 24.843 1.00 24.28 512 CYS A C 1
ATOM 4056 O O . CYS A 1 512 ? -51.490 22.934 23.763 1.00 24.28 512 CYS A O 1
ATOM 4058 N N . SER A 1 513 ? -52.047 24.099 25.600 1.00 24.45 513 SER A N 1
ATOM 4059 C CA . SER A 1 513 ? -50.906 24.971 25.830 1.00 24.45 513 SER A CA 1
ATOM 4060 C C . SER A 1 513 ? -49.545 24.314 25.532 1.00 24.45 513 SER A C 1
ATOM 4062 O O . SER A 1 513 ? -49.190 23.295 26.115 1.00 24.45 513 SER A O 1
ATOM 4064 N N . LEU A 1 514 ? -48.752 24.987 24.698 1.00 29.86 514 LEU A N 1
ATOM 4065 C CA . LEU A 1 514 ? -47.322 25.209 24.925 1.00 29.86 514 LEU A CA 1
ATOM 4066 C C . LEU A 1 514 ? -46.418 23.981 25.183 1.00 29.86 514 LEU A C 1
ATOM 4068 O O . LEU A 1 514 ? -45.711 23.971 26.182 1.00 29.86 514 LEU A O 1
ATOM 4072 N N . VAL A 1 515 ? -46.310 23.015 24.263 1.00 24.84 515 VAL A N 1
ATOM 4073 C CA . VAL A 1 515 ? -45.115 22.144 24.189 1.00 24.84 515 VAL A CA 1
ATOM 4074 C C . VAL A 1 515 ? -44.796 21.798 22.725 1.00 24.84 515 VAL A C 1
ATOM 4076 O O . VAL A 1 515 ? -45.630 21.289 21.984 1.00 24.84 515 VAL A O 1
ATOM 4079 N N . THR A 1 516 ? -43.545 22.057 22.325 1.00 28.55 516 THR A N 1
ATOM 4080 C CA . THR A 1 516 ? -42.844 21.536 21.128 1.00 28.55 516 THR A CA 1
ATOM 4081 C C . THR A 1 516 ? -43.278 21.994 19.725 1.00 28.55 516 THR A C 1
ATOM 4083 O O . THR A 1 516 ? -43.664 21.199 18.880 1.00 28.55 516 THR A O 1
ATOM 4086 N N . MET A 1 517 ? -42.992 23.259 19.394 1.00 25.77 517 MET A N 1
ATOM 4087 C CA . MET A 1 517 ? -42.489 23.607 18.047 1.00 25.77 517 MET A CA 1
ATOM 4088 C C . MET A 1 517 ? -41.190 24.427 18.111 1.00 25.77 517 MET A C 1
ATOM 4090 O O . MET A 1 517 ? -40.896 25.277 17.279 1.00 25.77 517 MET A O 1
ATOM 4094 N N . VAL A 1 518 ? -40.384 24.121 19.129 1.00 29.73 518 VAL A N 1
ATOM 4095 C CA . VAL A 1 518 ? -38.952 24.418 19.194 1.00 29.73 518 VAL A CA 1
ATOM 4096 C C . VAL A 1 518 ? -38.259 23.076 19.400 1.00 29.73 518 VAL A C 1
ATOM 4098 O O . VAL A 1 518 ? -37.858 22.722 20.501 1.00 29.73 518 VAL A O 1
ATOM 4101 N N . LEU A 1 519 ? -38.176 22.273 18.341 1.00 26.28 519 LEU A N 1
ATOM 4102 C CA . LEU A 1 519 ? -37.281 21.119 18.308 1.00 26.28 519 LEU A CA 1
ATOM 4103 C C . LEU A 1 519 ? -36.275 21.318 17.184 1.00 26.28 519 LEU A C 1
ATOM 4105 O O . LEU A 1 519 ? -36.416 20.839 16.067 1.00 26.28 519 LEU A O 1
ATOM 4109 N N . GLY A 1 520 ? -35.237 22.068 17.550 1.00 28.00 520 GLY A N 1
ATOM 4110 C CA . GLY A 1 520 ? -33.879 21.739 17.156 1.00 28.00 520 GLY A CA 1
ATOM 4111 C C . GLY A 1 520 ? -33.530 21.987 15.699 1.00 28.00 520 GLY A C 1
ATOM 4112 O O . GLY A 1 520 ? -33.104 21.068 15.005 1.00 28.00 520 GLY A O 1
ATOM 4113 N N . ALA A 1 521 ? -33.505 23.256 15.291 1.00 27.98 521 ALA A N 1
ATOM 4114 C CA . ALA A 1 521 ? -32.429 23.696 14.415 1.00 27.98 521 ALA A CA 1
ATOM 4115 C C . ALA A 1 521 ? -31.094 23.426 15.142 1.00 27.98 521 ALA A C 1
ATOM 4117 O O . ALA A 1 521 ? -30.567 24.284 15.850 1.00 27.98 521 ALA A O 1
ATOM 4118 N N . GLN A 1 522 ? -30.557 22.206 15.032 1.00 26.16 522 GLN A N 1
ATOM 4119 C CA . GLN A 1 522 ? -29.159 21.955 15.360 1.00 26.16 522 GLN A CA 1
ATOM 4120 C C . GLN A 1 522 ? -28.339 22.766 14.359 1.00 26.16 522 GLN A C 1
ATOM 4122 O O . GLN A 1 522 ? -28.087 22.340 13.233 1.00 26.16 522 GLN A O 1
ATOM 4127 N N . PHE A 1 523 ? -27.950 23.971 14.770 1.00 29.20 523 PHE A N 1
ATOM 4128 C CA . PHE A 1 523 ? -26.914 24.750 14.115 1.00 29.20 523 PHE A CA 1
ATOM 4129 C C . PHE A 1 523 ? -25.649 23.884 14.043 1.00 29.20 523 PHE A C 1
ATOM 4131 O O . PHE A 1 523 ? -24.913 23.741 15.019 1.00 29.20 523 PHE A O 1
ATOM 4138 N N . PHE A 1 524 ? -25.388 23.269 12.889 1.00 32.91 524 PHE A N 1
ATOM 4139 C CA . PHE A 1 524 ? -24.099 22.640 12.625 1.00 32.91 524 PHE A CA 1
ATOM 4140 C C . PHE A 1 524 ? -23.026 23.734 12.566 1.00 32.91 524 PHE A C 1
ATOM 4142 O O . PHE A 1 524 ? -23.000 24.554 11.646 1.00 32.91 524 PHE A O 1
ATOM 4149 N N . LYS A 1 525 ? -22.111 23.723 13.539 1.00 26.67 525 LYS A N 1
ATOM 4150 C CA . LYS A 1 525 ? -20.841 24.455 13.496 1.00 26.67 525 LYS A CA 1
ATOM 4151 C C . LYS A 1 525 ? -19.839 23.644 12.672 1.00 26.67 525 LYS A C 1
ATOM 4153 O O . LYS A 1 525 ? -19.193 22.730 13.175 1.00 26.67 525 LYS A O 1
ATOM 4158 N N . VAL A 1 526 ? -19.706 23.972 11.395 1.00 28.75 526 VAL A N 1
ATOM 4159 C CA . VAL A 1 526 ? -18.490 23.641 10.634 1.00 28.75 526 VAL A CA 1
ATOM 4160 C C . VAL A 1 526 ? -17.457 24.692 11.093 1.00 28.75 526 VAL A C 1
ATOM 4162 O O . VAL A 1 526 ? -17.861 25.845 11.082 1.00 28.75 526 VAL A O 1
ATOM 4165 N N . GLU A 1 527 ? -16.211 24.366 11.519 1.00 29.39 527 GLU A N 1
ATOM 4166 C CA . GLU A 1 527 ? -15.159 25.316 12.018 1.00 29.39 527 GLU A CA 1
ATOM 4167 C C . GLU A 1 527 ? -13.833 25.372 11.176 1.00 29.39 527 GLU A C 1
ATOM 4169 O O . GLU A 1 527 ? -13.324 24.304 10.858 1.00 29.39 527 GLU A O 1
ATOM 4174 N N . MET A 1 528 ? -13.296 26.563 10.755 1.00 27.78 528 MET A N 1
ATOM 4175 C CA . MET A 1 528 ? -12.152 26.824 9.801 1.00 27.78 528 MET A CA 1
ATOM 4176 C C . MET A 1 528 ? -10.981 27.386 10.563 1.00 27.78 528 MET A C 1
ATOM 4178 O O . MET A 1 528 ? -11.032 28.505 11.054 1.00 27.78 528 MET A O 1
ATOM 4182 N N . TYR A 1 529 ? -9.881 26.656 10.541 1.00 26.98 529 TYR A N 1
ATOM 4183 C CA . TYR A 1 529 ? -8.583 27.177 10.914 1.00 26.98 529 TYR A CA 1
ATOM 4184 C C . TYR A 1 529 ? -7.645 26.962 9.730 1.00 26.98 529 TYR A C 1
ATOM 4186 O O . TYR A 1 529 ? -7.319 25.825 9.400 1.00 26.98 529 TYR A O 1
ATOM 4194 N N . CYS A 1 530 ? -7.220 28.060 9.105 1.00 25.50 530 CYS A N 1
ATOM 4195 C CA . CYS A 1 530 ? -5.993 28.112 8.318 1.00 25.50 530 CYS A CA 1
ATOM 4196 C C . CYS A 1 530 ? -4.920 28.702 9.235 1.00 25.50 530 CYS A C 1
ATOM 4198 O O . CYS A 1 530 ? -5.000 29.879 9.586 1.00 25.50 530 CYS A O 1
ATOM 4200 N N . GLN A 1 531 ? -3.919 27.918 9.639 1.00 25.23 531 GLN A N 1
ATOM 4201 C CA . GLN A 1 531 ? -2.689 28.511 10.165 1.00 25.23 531 GLN A CA 1
ATOM 4202 C C . GLN A 1 531 ? -1.899 29.079 8.983 1.00 25.23 531 GLN A C 1
ATOM 4204 O O . GLN A 1 531 ? -1.004 28.437 8.445 1.00 25.23 531 GLN A O 1
ATOM 4209 N N . VAL A 1 532 ? -2.243 30.301 8.576 1.00 25.98 532 VAL A N 1
ATOM 4210 C CA . VAL A 1 532 ? -1.266 31.177 7.929 1.00 25.98 532 VAL A CA 1
ATOM 4211 C C . VAL A 1 532 ? -0.309 31.581 9.043 1.00 25.98 532 VAL A C 1
ATOM 4213 O O . VAL A 1 532 ? -0.706 32.259 9.992 1.00 25.98 532 VAL A O 1
ATOM 4216 N N . LEU A 1 533 ? 0.923 31.074 8.986 1.00 24.25 533 LEU A N 1
ATOM 4217 C CA . LEU A 1 533 ? 1.985 31.492 9.893 1.00 24.25 533 LEU A CA 1
ATOM 4218 C C . LEU A 1 533 ? 2.076 33.021 9.870 1.00 24.25 533 LEU A C 1
ATOM 4220 O O . LEU A 1 533 ? 2.160 33.664 8.827 1.00 24.25 533 LEU A O 1
ATOM 4224 N N . TRP A 1 534 ? 1.960 33.565 11.068 1.00 24.11 534 TRP A N 1
ATOM 4225 C CA . TRP A 1 534 ? 1.783 34.965 11.390 1.00 24.11 534 TRP A CA 1
ATOM 4226 C C . TRP A 1 534 ? 2.938 35.825 10.864 1.00 24.11 534 TRP A C 1
ATOM 4228 O O . TRP A 1 534 ? 4.073 35.680 11.305 1.00 24.11 534 TRP A O 1
ATOM 4238 N N . LEU A 1 535 ? 2.626 36.770 9.978 1.00 25.50 535 LEU A N 1
ATOM 4239 C CA . LEU A 1 535 ? 3.397 37.995 9.778 1.00 25.50 535 LEU A CA 1
ATOM 4240 C C . LEU A 1 535 ? 2.405 39.142 9.553 1.00 25.50 535 LEU A C 1
ATOM 4242 O O . LEU A 1 535 ? 2.177 39.593 8.436 1.00 25.50 535 LEU A O 1
ATOM 4246 N N . ILE A 1 536 ? 1.801 39.626 10.642 1.00 26.89 536 ILE A N 1
ATOM 4247 C CA . ILE A 1 536 ? 1.352 41.020 10.687 1.00 26.89 536 ILE A CA 1
ATOM 4248 C C . ILE A 1 536 ? 2.430 41.800 11.425 1.00 26.89 536 ILE A C 1
ATOM 4250 O O . ILE A 1 536 ? 2.412 41.946 12.644 1.00 26.89 536 ILE A O 1
ATOM 4254 N N . LYS A 1 537 ? 3.357 42.350 10.649 1.00 28.56 537 LYS A N 1
ATOM 4255 C CA . LYS A 1 537 ? 3.815 43.717 10.874 1.00 28.56 537 LYS A CA 1
ATOM 4256 C C . LYS A 1 537 ? 4.261 44.289 9.532 1.00 28.56 537 LYS A C 1
ATOM 4258 O O . LYS A 1 537 ? 5.283 43.879 9.000 1.00 28.56 537 LYS A O 1
ATOM 4263 N N . LYS A 1 538 ? 3.483 45.277 9.065 1.00 34.81 538 LYS A N 1
ATOM 4264 C CA . LYS A 1 538 ? 3.747 46.184 7.933 1.00 34.81 538 LYS A CA 1
ATOM 4265 C C . LYS A 1 538 ? 3.686 45.539 6.530 1.00 34.81 538 LYS A C 1
ATOM 4267 O O . LYS A 1 538 ? 4.611 44.846 6.143 1.00 34.81 538 LYS A O 1
ATOM 4272 N N . TYR A 1 539 ? 2.601 45.804 5.783 1.00 28.20 539 TYR A N 1
ATOM 4273 C CA . TYR A 1 539 ? 2.562 46.414 4.428 1.00 28.20 539 TYR A CA 1
ATOM 4274 C C . TYR A 1 539 ? 1.298 46.060 3.593 1.00 28.20 539 TYR A C 1
ATOM 4276 O O . TYR A 1 539 ? 0.775 44.955 3.663 1.00 28.20 539 TYR A O 1
ATOM 4284 N N . ALA A 1 540 ? 0.850 47.094 2.858 1.00 32.09 540 ALA A N 1
ATOM 4285 C CA . ALA A 1 540 ? -0.173 47.314 1.814 1.00 32.09 540 ALA A CA 1
ATOM 4286 C C . ALA A 1 540 ? -1.065 46.170 1.263 1.00 32.09 540 ALA A C 1
ATOM 4288 O O . ALA A 1 540 ? -0.590 45.147 0.780 1.00 32.09 540 ALA A O 1
ATOM 4289 N N . ILE A 1 541 ? -2.377 46.447 1.211 1.00 34.94 541 ILE A N 1
ATOM 4290 C CA . ILE A 1 541 ? -3.442 45.649 0.577 1.00 34.94 541 ILE A CA 1
ATOM 4291 C C . ILE A 1 541 ? -3.758 46.239 -0.824 1.00 34.94 541 ILE A C 1
ATOM 4293 O O . ILE A 1 541 ? -3.989 47.445 -0.902 1.00 34.94 541 ILE A O 1
ATOM 4297 N N . PRO A 1 542 ? -3.808 45.454 -1.922 1.00 29.34 542 PRO A N 1
ATOM 4298 C CA . PRO A 1 542 ? -4.183 45.946 -3.259 1.00 29.34 542 PRO A CA 1
ATOM 4299 C C . PRO A 1 542 ? -5.703 46.190 -3.401 1.00 29.34 542 PRO A C 1
ATOM 4301 O O . PRO A 1 542 ? -6.501 45.522 -2.746 1.00 29.34 542 PRO A O 1
ATOM 4304 N N . LEU A 1 543 ? -6.134 47.111 -4.282 1.00 31.75 543 LEU A N 1
ATOM 4305 C CA . LEU A 1 543 ? -7.553 47.495 -4.486 1.00 31.75 543 LEU A CA 1
ATOM 4306 C C . LEU A 1 543 ? -8.482 46.331 -4.904 1.00 31.75 543 LEU A C 1
ATOM 4308 O O . LEU A 1 543 ? -9.684 46.373 -4.644 1.00 31.75 543 LEU A O 1
ATOM 4312 N N . THR A 1 544 ? -7.942 45.255 -5.482 1.00 34.91 544 THR A N 1
ATOM 4313 C CA . THR A 1 544 ? -8.681 44.007 -5.750 1.00 34.91 544 THR A CA 1
ATOM 4314 C C . THR A 1 544 ? -9.069 43.282 -4.465 1.00 34.91 544 THR A C 1
ATOM 4316 O O . THR A 1 544 ? -10.129 42.655 -4.410 1.00 34.91 544 THR A O 1
ATOM 4319 N N . LEU A 1 545 ? -8.277 43.450 -3.397 1.00 31.92 545 LEU A N 1
ATOM 4320 C CA . LEU A 1 545 ? -8.629 42.954 -2.079 1.00 31.92 545 LEU A CA 1
ATOM 4321 C C . LEU A 1 545 ? -9.741 43.780 -1.423 1.00 31.92 545 LEU A C 1
ATOM 4323 O O . LEU A 1 545 ? -10.469 43.225 -0.613 1.00 31.92 545 LEU A O 1
ATOM 4327 N N . ILE A 1 546 ? -9.908 45.068 -1.759 1.00 33.16 546 ILE A N 1
ATOM 4328 C CA . ILE A 1 546 ? -11.013 45.904 -1.249 1.00 33.16 546 ILE A CA 1
ATOM 4329 C C . ILE A 1 546 ? -12.339 45.444 -1.861 1.00 33.16 546 ILE A C 1
ATOM 4331 O O . ILE A 1 546 ? -13.304 45.285 -1.122 1.00 33.16 546 ILE A O 1
ATOM 4335 N N . PHE A 1 547 ? -12.375 45.094 -3.151 1.00 29.70 547 PHE A N 1
ATOM 4336 C CA . PHE A 1 547 ? -13.555 44.455 -3.750 1.00 29.70 547 PHE A CA 1
ATOM 4337 C C . PHE A 1 547 ? -13.832 43.068 -3.154 1.00 29.70 547 PHE A C 1
ATOM 4339 O O . PHE A 1 547 ? -14.986 42.765 -2.850 1.00 29.70 547 PHE A O 1
ATOM 4346 N N . THR A 1 548 ? -12.805 42.252 -2.872 1.00 32.59 548 THR A N 1
ATOM 4347 C CA . THR A 1 548 ? -13.018 41.001 -2.122 1.00 32.59 548 THR A CA 1
ATOM 4348 C C . THR A 1 548 ? -13.312 41.221 -0.644 1.00 32.59 548 THR A C 1
ATOM 4350 O O . THR A 1 548 ? -13.965 40.373 -0.069 1.00 32.59 548 THR A O 1
ATOM 4353 N N . CYS A 1 549 ? -12.898 42.315 -0.004 1.00 30.42 549 CYS A N 1
ATOM 4354 C CA . CYS A 1 549 ? -13.213 42.624 1.393 1.00 30.42 549 CYS A CA 1
ATOM 4355 C C . CYS A 1 549 ? -14.615 43.208 1.521 1.00 30.42 549 CYS A C 1
ATOM 4357 O O . CYS A 1 549 ? -15.280 42.895 2.493 1.00 30.42 549 CYS A O 1
ATOM 4359 N N . VAL A 1 550 ? -15.104 43.968 0.540 1.00 30.95 550 VAL A N 1
ATOM 4360 C CA . VAL A 1 550 ? -16.512 44.375 0.434 1.00 30.95 550 VAL A CA 1
ATOM 4361 C C . VAL A 1 550 ? -17.380 43.157 0.107 1.00 30.95 550 VAL A C 1
ATOM 4363 O O . VAL A 1 550 ? -18.406 42.975 0.751 1.00 30.95 550 VAL A O 1
ATOM 4366 N N . ALA A 1 551 ? -16.931 42.242 -0.764 1.00 31.05 551 ALA A N 1
ATOM 4367 C CA . ALA A 1 551 ? -17.603 40.958 -0.985 1.00 31.05 551 ALA A CA 1
ATOM 4368 C C . ALA A 1 551 ? -17.532 40.034 0.247 1.00 31.05 551 ALA A C 1
ATOM 4370 O O . ALA A 1 551 ? -18.518 39.391 0.583 1.00 31.05 551 ALA A O 1
ATOM 4371 N N . MET A 1 552 ? -16.407 39.999 0.970 1.00 29.58 552 MET A N 1
ATOM 4372 C CA . MET A 1 552 ? -16.214 39.215 2.198 1.00 29.58 552 MET A CA 1
ATOM 4373 C C . MET A 1 552 ? -16.913 39.842 3.406 1.00 29.58 552 MET A C 1
ATOM 4375 O O . MET A 1 552 ? -17.311 39.093 4.284 1.00 29.58 552 MET A O 1
ATOM 4379 N N . LEU A 1 553 ? -17.103 41.166 3.470 1.00 28.94 553 LEU A N 1
ATOM 4380 C CA . LEU A 1 553 ? -17.890 41.862 4.498 1.00 28.94 553 LEU A CA 1
ATOM 4381 C C . LEU A 1 553 ? -19.391 41.750 4.207 1.00 28.94 553 LEU A C 1
ATOM 4383 O O . LEU A 1 553 ? -20.149 41.469 5.131 1.00 28.94 553 LEU A O 1
ATOM 4387 N N . ALA A 1 554 ? -19.804 41.820 2.937 1.00 29.34 554 ALA A N 1
ATOM 4388 C CA . ALA A 1 554 ? -21.159 41.466 2.508 1.00 29.34 554 ALA A CA 1
ATOM 4389 C C . ALA A 1 554 ? -21.469 39.970 2.755 1.00 29.34 554 ALA A C 1
ATOM 4391 O O . ALA A 1 554 ? -22.584 39.616 3.135 1.00 29.34 554 ALA A O 1
ATOM 4392 N N . LEU A 1 555 ? -20.466 39.086 2.637 1.00 29.78 555 LEU A N 1
ATOM 4393 C CA . LEU A 1 555 ? -20.549 37.666 3.023 1.00 29.78 555 LEU A CA 1
ATOM 4394 C C . LEU A 1 555 ? -20.407 37.434 4.540 1.00 29.78 555 LEU A C 1
ATOM 4396 O O . LEU A 1 555 ? -20.870 36.408 5.045 1.00 29.78 555 LEU A O 1
ATOM 4400 N N . ARG A 1 556 ? -19.800 38.368 5.288 1.00 31.31 556 ARG A N 1
ATOM 4401 C CA . ARG A 1 556 ? -19.634 38.294 6.753 1.00 31.31 556 ARG A CA 1
ATOM 4402 C C . ARG A 1 556 ? -20.955 38.524 7.479 1.00 31.31 556 ARG A C 1
ATOM 4404 O O . ARG A 1 556 ? -21.142 37.943 8.544 1.00 31.31 556 ARG A O 1
ATOM 4411 N N . GLU A 1 557 ? -21.874 39.296 6.902 1.00 31.44 557 GLU A N 1
ATOM 4412 C CA . GLU A 1 557 ? -23.231 39.434 7.447 1.00 31.44 557 GLU A CA 1
ATOM 4413 C C . GLU A 1 557 ? -24.160 38.259 7.103 1.00 31.44 557 GLU A C 1
ATOM 4415 O O . GLU A 1 557 ? -25.210 38.119 7.722 1.00 31.44 557 GLU A O 1
ATOM 4420 N N . SER A 1 558 ? -23.777 37.355 6.191 1.00 29.59 558 SER A N 1
ATOM 4421 C CA . SER A 1 558 ? -24.690 36.317 5.683 1.00 29.59 558 SER A CA 1
ATOM 4422 C C . SER A 1 558 ? -24.234 34.858 5.851 1.00 29.59 558 SER A C 1
ATOM 4424 O O . SER A 1 558 ? -25.013 33.949 5.556 1.00 29.59 558 SER A O 1
ATOM 4426 N N . ALA A 1 559 ? -23.038 34.558 6.377 1.00 27.86 559 ALA A N 1
ATOM 4427 C CA . ALA A 1 559 ? -22.645 33.157 6.573 1.00 27.86 559 ALA A CA 1
ATOM 4428 C C . ALA A 1 559 ? -21.570 32.920 7.652 1.00 27.86 559 ALA A C 1
ATOM 4430 O O . ALA A 1 559 ? -20.372 32.973 7.385 1.00 27.86 559 ALA A O 1
ATOM 4431 N N . GLY A 1 560 ? -21.991 32.508 8.853 1.00 29.89 560 GLY A N 1
ATOM 4432 C CA . GLY A 1 560 ? -21.103 31.864 9.829 1.00 29.89 560 GLY A CA 1
ATOM 4433 C C . GLY A 1 560 ? -20.631 30.498 9.317 1.00 29.89 560 GLY A C 1
ATOM 4434 O O . GLY A 1 560 ? -21.444 29.581 9.187 1.00 29.89 560 GLY A O 1
ATOM 4435 N N . LEU A 1 561 ? -19.347 30.358 8.959 1.00 27.84 561 LEU A N 1
ATOM 4436 C CA . LEU A 1 561 ? -18.823 29.150 8.306 1.00 27.84 561 LEU A CA 1
ATOM 4437 C C . LEU A 1 561 ? -17.316 29.004 8.398 1.00 27.84 561 LEU A C 1
ATOM 4439 O O . LEU A 1 561 ? -16.572 29.969 8.249 1.00 27.84 561 LEU A O 1
ATOM 4443 N N . PHE A 1 562 ? -16.882 27.775 8.669 1.00 29.02 562 PHE A N 1
ATOM 4444 C CA . PHE A 1 562 ? -15.587 27.485 9.263 1.00 29.02 562 PHE A CA 1
ATOM 4445 C C . PHE A 1 562 ? -15.354 25.939 8.810 1.00 29.02 562 PHE A C 1
ATOM 4447 O O . PHE A 1 562 ? -16.308 25.198 8.725 1.00 29.02 562 PHE A O 1
ATOM 4454 N N . VAL A 1 563 ? -14.171 25.456 8.337 1.00 32.03 563 VAL A N 1
ATOM 4455 C CA . VAL A 1 563 ? -13.613 24.160 7.786 1.00 32.03 563 VAL A CA 1
ATOM 4456 C C . VAL A 1 563 ? -12.051 24.039 7.995 1.00 32.03 563 VAL A C 1
ATOM 4458 O O . VAL A 1 563 ? -11.312 24.927 7.576 1.00 32.03 563 VAL A O 1
ATOM 4461 N N . ILE A 1 564 ? -11.461 22.988 8.594 1.00 30.38 564 ILE A N 1
ATOM 4462 C CA . ILE A 1 564 ? -9.979 22.908 8.816 1.00 30.38 564 ILE A CA 1
ATOM 4463 C C . ILE A 1 564 ? -9.256 22.203 7.649 1.00 30.38 564 ILE A C 1
ATOM 4465 O O . ILE A 1 564 ? -9.601 21.072 7.316 1.00 30.38 564 ILE A O 1
ATOM 4469 N N . MET A 1 565 ? -8.229 22.843 7.068 1.00 28.14 565 MET A N 1
ATOM 4470 C CA . MET A 1 565 ? -7.377 22.295 5.996 1.00 28.14 565 MET A CA 1
ATOM 4471 C C . MET A 1 565 ? -5.908 22.191 6.428 1.00 28.14 565 MET A C 1
ATOM 4473 O O . MET A 1 565 ? -5.382 23.102 7.065 1.00 28.14 565 MET A O 1
ATOM 4477 N N . PHE A 1 566 ? -5.224 21.130 5.990 1.00 27.34 566 PHE A N 1
ATOM 4478 C CA . PHE A 1 566 ? -3.765 21.010 6.045 1.00 27.34 566 PHE A CA 1
ATOM 4479 C C . PHE A 1 566 ? -3.221 20.728 4.640 1.00 27.34 566 PHE A C 1
ATOM 4481 O O . PHE A 1 566 ? -3.601 19.738 4.020 1.00 27.34 566 PHE A O 1
ATOM 4488 N N . SER A 1 567 ? -2.320 21.584 4.150 1.00 28.70 567 SER A N 1
ATOM 4489 C CA . SER A 1 567 ? -1.537 21.354 2.930 1.00 28.70 567 SER A CA 1
ATOM 4490 C C . SER A 1 567 ? -0.049 21.415 3.268 1.00 28.70 567 SER A C 1
ATOM 4492 O O . SER A 1 567 ? 0.416 22.421 3.802 1.00 28.70 567 SER A O 1
ATOM 4494 N N . GLY A 1 568 ? 0.705 20.361 2.961 1.00 25.34 568 GLY A N 1
ATOM 4495 C CA . GLY A 1 568 ? 2.167 20.402 2.978 1.00 25.34 568 GLY A CA 1
ATOM 4496 C C . GLY A 1 568 ? 2.687 20.825 1.606 1.00 25.34 568 GLY A C 1
ATOM 4497 O O . GLY A 1 568 ? 2.337 20.201 0.610 1.00 25.34 568 GLY A O 1
ATOM 4498 N N . THR A 1 569 ? 3.511 21.872 1.543 1.00 26.78 569 THR A N 1
ATOM 4499 C CA . THR A 1 569 ? 4.125 22.368 0.299 1.00 26.78 569 THR A CA 1
ATOM 4500 C C . THR A 1 569 ? 5.635 22.528 0.471 1.00 26.78 569 THR A C 1
ATOM 4502 O O . THR A 1 569 ? 6.075 23.137 1.444 1.00 26.78 569 THR A O 1
ATOM 4505 N N . ARG A 1 570 ? 6.422 22.051 -0.502 1.00 24.00 570 ARG A N 1
ATOM 4506 C CA . ARG A 1 570 ? 7.781 22.546 -0.790 1.00 24.00 570 ARG A CA 1
ATOM 4507 C C . ARG A 1 570 ? 7.615 23.706 -1.774 1.00 24.00 570 ARG A C 1
ATOM 4509 O O . ARG A 1 570 ? 6.988 23.522 -2.813 1.00 24.00 570 ARG A O 1
ATOM 4516 N N . THR A 1 571 ? 8.082 24.897 -1.422 1.00 27.52 571 THR A N 1
ATOM 4517 C CA . THR A 1 571 ? 7.907 26.113 -2.227 1.00 27.52 571 THR A CA 1
ATOM 4518 C C . THR A 1 571 ? 9.174 26.444 -3.013 1.00 27.52 571 THR A C 1
ATOM 4520 O O . THR A 1 571 ? 10.280 26.245 -2.529 1.00 27.52 571 THR A O 1
ATOM 4523 N N . THR A 1 572 ? 9.007 26.995 -4.212 1.00 25.58 572 THR A N 1
ATOM 4524 C CA . THR A 1 572 ? 10.017 27.739 -4.979 1.00 25.58 572 THR A CA 1
ATOM 4525 C C . THR A 1 572 ? 9.258 28.815 -5.757 1.00 25.58 572 THR A C 1
ATOM 4527 O O . THR A 1 572 ? 8.547 28.451 -6.680 1.00 25.58 572 THR A O 1
ATOM 4530 N N . LEU A 1 573 ? 9.327 30.107 -5.375 1.00 25.97 573 LEU A N 1
ATOM 4531 C CA . LEU A 1 573 ? 9.037 31.259 -6.267 1.00 25.97 573 LEU A CA 1
ATOM 4532 C C . LEU A 1 573 ? 9.318 32.646 -5.632 1.00 25.97 573 LEU A C 1
ATOM 4534 O O . LEU A 1 573 ? 9.194 32.833 -4.421 1.00 25.97 573 LEU A O 1
ATOM 4538 N N . ARG A 1 574 ? 9.723 33.594 -6.501 1.00 23.33 574 ARG A N 1
ATOM 4539 C CA . ARG A 1 574 ? 10.173 34.991 -6.267 1.00 23.33 574 ARG A CA 1
ATOM 4540 C C . ARG A 1 574 ? 9.014 36.024 -6.272 1.00 23.33 574 ARG A C 1
ATOM 4542 O O . ARG A 1 574 ? 7.981 35.734 -6.865 1.00 23.33 574 ARG A O 1
ATOM 4549 N N . PRO A 1 575 ? 9.195 37.247 -5.711 1.00 30.02 575 PRO A N 1
ATOM 4550 C CA . PRO A 1 575 ? 8.191 38.326 -5.720 1.00 30.02 575 PRO A CA 1
ATOM 4551 C C . PRO A 1 575 ? 8.603 39.611 -6.484 1.00 30.02 575 PRO A C 1
ATOM 4553 O O . PRO A 1 575 ? 9.788 39.912 -6.621 1.00 30.02 575 PRO A O 1
ATOM 4556 N N . THR A 1 576 ? 7.611 40.422 -6.872 1.00 24.98 576 THR A N 1
ATOM 4557 C CA . THR A 1 576 ? 7.740 41.818 -7.352 1.00 24.98 576 THR A CA 1
ATOM 4558 C C . THR A 1 576 ? 7.007 42.807 -6.423 1.00 24.98 576 THR A C 1
ATOM 4560 O O . THR A 1 576 ? 6.021 42.460 -5.775 1.00 24.98 576 THR A O 1
ATOM 4563 N N . LEU A 1 577 ? 7.538 44.035 -6.325 1.00 25.05 577 LEU A N 1
ATOM 4564 C CA . LEU A 1 577 ? 7.209 45.126 -5.384 1.00 25.05 577 LEU A CA 1
ATOM 4565 C C . LEU A 1 577 ? 6.462 46.289 -6.066 1.00 25.05 577 LEU A C 1
ATOM 4567 O O . LEU A 1 577 ? 6.826 46.633 -7.185 1.00 25.05 577 LEU A O 1
ATOM 4571 N N . CYS A 1 578 ? 5.567 46.992 -5.343 1.00 21.78 578 CYS A N 1
ATOM 4572 C CA . CYS A 1 578 ? 5.489 48.470 -5.371 1.00 21.78 578 CYS A CA 1
ATOM 4573 C C . CYS A 1 578 ? 4.688 49.088 -4.188 1.00 21.78 578 CYS A C 1
ATOM 4575 O O . CYS A 1 578 ? 3.815 48.443 -3.611 1.00 21.78 578 CYS A O 1
ATOM 4577 N N . LYS A 1 579 ? 5.039 50.334 -3.810 1.00 27.78 579 LYS A N 1
ATOM 4578 C CA . LYS A 1 579 ? 4.618 51.147 -2.633 1.00 27.78 579 LYS A CA 1
ATOM 4579 C C . LYS A 1 579 ? 3.278 51.891 -2.836 1.00 27.78 579 LYS A C 1
ATOM 4581 O O . LYS A 1 579 ? 3.017 52.298 -3.954 1.00 27.78 579 LYS A O 1
ATOM 4586 N N . PHE A 1 580 ? 2.521 52.176 -1.758 1.00 21.03 580 PHE A N 1
ATOM 4587 C CA . PHE A 1 580 ? 2.119 53.530 -1.276 1.00 21.03 580 PHE A CA 1
ATOM 4588 C C . PHE A 1 580 ? 1.194 53.466 -0.027 1.00 21.03 580 PHE A C 1
ATOM 4590 O O . PHE A 1 580 ? 0.592 52.439 0.273 1.00 21.03 580 PHE A O 1
ATOM 4597 N N . SER A 1 581 ? 1.188 54.559 0.744 1.00 29.61 581 SER A N 1
ATOM 4598 C CA . SER A 1 581 ? 0.649 54.777 2.104 1.00 29.61 581 SER A CA 1
ATOM 4599 C C . SER A 1 581 ? -0.791 55.320 2.109 1.00 29.61 581 SER A C 1
ATOM 4601 O O . SER A 1 581 ? -1.065 56.172 1.273 1.00 29.61 581 SER A O 1
ATOM 4603 N N . LEU A 1 582 ? -1.653 54.923 3.070 1.00 21.66 582 LEU A N 1
ATOM 4604 C CA . LEU A 1 582 ? -2.597 55.818 3.784 1.00 21.66 582 LEU A CA 1
ATOM 4605 C C . LEU A 1 582 ? -3.332 55.110 4.954 1.00 21.66 582 LEU A C 1
ATOM 4607 O O . LEU A 1 582 ? -3.701 53.941 4.852 1.00 21.66 582 LEU A O 1
ATOM 4611 N N . THR A 1 583 ? -3.572 55.842 6.048 1.00 26.23 583 THR A N 1
ATOM 4612 C CA . THR A 1 583 ? -4.236 55.418 7.303 1.00 26.23 583 THR A CA 1
ATOM 4613 C C . THR A 1 583 ? -5.619 56.080 7.418 1.00 26.23 583 THR A C 1
ATOM 4615 O O . THR A 1 583 ? -5.699 57.284 7.197 1.00 26.23 583 THR A O 1
ATOM 4618 N N . ILE A 1 584 ? -6.682 55.354 7.813 1.00 22.12 584 ILE A N 1
ATOM 4619 C CA . ILE A 1 584 ? -8.001 55.925 8.190 1.00 22.12 584 ILE A CA 1
ATOM 4620 C C . ILE A 1 584 ? -8.567 55.204 9.433 1.00 22.12 584 ILE A C 1
ATOM 4622 O O . ILE A 1 584 ? -8.614 53.975 9.479 1.00 22.12 584 ILE A O 1
ATOM 4626 N N . TYR A 1 585 ? -9.000 55.988 10.428 1.00 24.59 585 TYR A N 1
ATOM 4627 C CA . TYR A 1 585 ? -9.753 55.600 11.635 1.00 24.59 585 TYR A CA 1
ATOM 4628 C C . TYR A 1 585 ? -11.254 55.906 11.444 1.00 24.59 585 TYR A C 1
ATOM 4630 O O . TYR A 1 585 ? -11.549 56.945 10.864 1.00 24.59 585 TYR A O 1
ATOM 4638 N N . ALA A 1 586 ? -12.180 55.097 11.996 1.00 23.17 586 ALA A N 1
ATOM 4639 C CA . ALA A 1 586 ? -13.502 55.565 12.469 1.00 23.17 586 ALA A CA 1
ATOM 4640 C C . ALA A 1 586 ? -14.295 54.518 13.288 1.00 23.17 586 ALA A C 1
ATOM 4642 O O . ALA A 1 586 ? -14.171 53.308 13.115 1.00 23.17 586 ALA A O 1
ATOM 4643 N N . ILE A 1 587 ? -15.107 55.069 14.193 1.00 23.84 587 ILE A N 1
ATOM 4644 C CA . ILE A 1 587 ? -15.786 54.521 15.374 1.00 23.84 587 ILE A CA 1
ATOM 4645 C C . ILE A 1 587 ? -17.215 54.029 15.053 1.00 23.84 587 ILE A C 1
ATOM 4647 O O . ILE A 1 587 ? -17.841 54.465 14.095 1.00 23.84 587 ILE A O 1
ATOM 4651 N N . ARG A 1 588 ? -17.729 53.109 15.882 1.00 23.75 588 ARG A N 1
ATOM 4652 C CA . ARG A 1 588 ? -19.041 52.441 15.790 1.00 23.75 588 ARG A CA 1
ATOM 4653 C C . ARG A 1 588 ? -20.145 53.220 16.520 1.00 23.75 588 ARG A C 1
ATOM 4655 O O . ARG A 1 588 ? -20.001 53.470 17.713 1.00 23.75 588 ARG A O 1
ATOM 4662 N N . THR A 1 589 ? -21.297 53.428 15.882 1.00 24.45 589 THR A N 1
ATOM 4663 C CA . THR A 1 589 ? -22.582 53.723 16.552 1.00 24.45 589 THR A CA 1
ATOM 4664 C C . THR A 1 589 ? -23.678 52.762 16.065 1.00 24.45 589 THR A C 1
ATOM 4666 O O . THR A 1 589 ? -23.644 52.272 14.938 1.00 24.45 589 THR A O 1
ATOM 4669 N N . ARG A 1 590 ? -24.587 52.374 16.972 1.00 26.52 590 ARG A N 1
ATOM 4670 C CA . ARG A 1 590 ? -25.650 51.363 16.788 1.00 26.52 590 ARG A CA 1
ATOM 4671 C C . ARG A 1 590 ? -27.005 52.050 16.556 1.00 26.52 590 ARG A C 1
ATOM 4673 O O . ARG A 1 590 ? -27.360 52.885 17.377 1.00 26.52 590 ARG A O 1
ATOM 4680 N N . GLY A 1 591 ? -27.797 51.574 15.584 1.00 27.75 591 GLY A N 1
ATOM 4681 C CA . GLY A 1 591 ? -29.269 51.664 15.631 1.00 27.75 591 GLY A CA 1
ATOM 4682 C C . GLY A 1 591 ? -30.008 51.990 14.319 1.00 27.75 591 GLY A C 1
ATOM 4683 O O . GLY A 1 591 ? -30.063 53.148 13.942 1.00 27.75 591 GLY A O 1
ATOM 4684 N N . ALA A 1 592 ? -30.688 50.971 13.763 1.00 27.38 592 ALA A N 1
ATOM 4685 C CA . ALA A 1 592 ? -31.940 51.025 12.966 1.00 27.38 592 ALA A CA 1
ATOM 4686 C C . ALA A 1 592 ? -31.898 51.586 11.499 1.00 27.38 592 ALA A C 1
ATOM 4688 O O . ALA A 1 592 ? -30.841 52.027 11.065 1.00 27.38 592 ALA A O 1
ATOM 4689 N N . PRO A 1 593 ? -32.958 51.411 10.662 1.00 35.50 593 PRO A N 1
ATOM 4690 C CA . PRO A 1 593 ? -32.911 50.598 9.429 1.00 35.50 593 PRO A CA 1
ATOM 4691 C C . PRO A 1 593 ? -33.253 51.350 8.110 1.00 35.50 593 PRO A C 1
ATOM 4693 O O . PRO A 1 593 ? -33.786 52.448 8.144 1.00 35.50 593 PRO A O 1
ATOM 4696 N N . LEU A 1 594 ? -33.040 50.675 6.962 1.00 28.92 594 LEU A N 1
ATOM 4697 C CA . LEU A 1 594 ? -33.528 50.983 5.590 1.00 28.92 594 LEU A CA 1
ATOM 4698 C C . LEU A 1 594 ? -33.026 52.268 4.888 1.00 28.92 594 LEU A C 1
ATOM 4700 O O . LEU A 1 594 ? -33.466 53.357 5.219 1.00 28.92 594 LEU A O 1
ATOM 4704 N N . LEU A 1 595 ? -32.217 52.099 3.824 1.00 24.86 595 LEU A N 1
ATOM 4705 C CA . LEU A 1 595 ? -32.367 52.648 2.450 1.00 24.86 595 LEU A CA 1
ATOM 4706 C C . LEU A 1 595 ? -31.016 52.708 1.704 1.00 24.86 595 LEU A C 1
ATOM 4708 O O . LEU A 1 595 ? -29.993 53.120 2.239 1.00 24.86 595 LEU A O 1
ATOM 4712 N N . PHE A 1 596 ? -31.033 52.267 0.445 1.00 28.58 596 PHE A N 1
ATOM 4713 C CA . PHE A 1 596 ? -29.945 52.378 -0.532 1.00 28.58 596 PHE A CA 1
ATOM 4714 C C . PHE A 1 596 ? -29.698 53.846 -0.920 1.00 28.58 596 PHE A C 1
ATOM 4716 O O . PHE A 1 596 ? -30.669 54.516 -1.253 1.00 28.58 596 PHE A O 1
ATOM 4723 N N . GLN A 1 597 ? -28.434 54.288 -1.026 1.00 23.28 597 GLN A N 1
ATOM 4724 C CA . GLN A 1 597 ? -27.929 55.091 -2.162 1.00 23.28 597 GLN A CA 1
ATOM 4725 C C . GLN A 1 597 ? -26.413 55.361 -2.073 1.00 23.28 597 GLN A C 1
ATOM 4727 O O . GLN A 1 597 ? -25.874 55.674 -1.015 1.00 23.28 597 GLN A O 1
ATOM 4732 N N . LEU A 1 598 ? -25.732 55.228 -3.219 1.00 26.97 598 LEU A N 1
ATOM 4733 C CA . LEU A 1 598 ? -24.364 55.696 -3.463 1.00 26.97 598 LEU A CA 1
ATOM 4734 C C . LEU A 1 598 ? -24.308 57.230 -3.433 1.00 26.97 598 LEU A C 1
ATOM 4736 O O . LEU A 1 598 ? -25.156 57.848 -4.063 1.00 26.97 598 LEU A O 1
ATOM 4740 N N . CYS A 1 599 ? -23.239 57.808 -2.870 1.00 22.39 599 CYS A N 1
ATOM 4741 C CA . CYS A 1 599 ? -22.666 59.077 -3.342 1.00 22.39 599 CYS A CA 1
ATOM 4742 C C . CYS A 1 599 ? -21.187 59.221 -2.929 1.00 22.39 599 CYS A C 1
ATOM 4744 O O . CYS A 1 599 ? -20.833 59.108 -1.757 1.00 22.39 599 CYS A O 1
ATOM 4746 N N . LEU A 1 600 ? -20.332 59.465 -3.927 1.00 22.89 600 LEU A N 1
ATOM 4747 C CA . LEU A 1 600 ? -18.970 60.001 -3.814 1.00 22.89 600 LEU A CA 1
ATOM 4748 C C . LEU A 1 600 ? -19.057 61.500 -3.514 1.00 22.89 600 LEU A C 1
ATOM 4750 O O . LEU A 1 600 ? -19.836 62.163 -4.187 1.00 22.89 600 LEU A O 1
ATOM 4754 N N . LEU A 1 601 ? -18.216 62.036 -2.621 1.00 21.70 601 LEU A N 1
ATOM 4755 C CA . LEU A 1 601 ? -17.710 63.415 -2.719 1.00 21.70 601 LEU A CA 1
ATOM 4756 C C . LEU A 1 601 ? -16.510 63.657 -1.783 1.00 21.70 601 LEU A C 1
ATOM 4758 O O . LEU A 1 601 ? -16.500 63.267 -0.618 1.00 21.70 601 LEU A O 1
ATOM 4762 N N . PHE A 1 602 ? -15.483 64.273 -2.369 1.00 20.77 602 PHE A N 1
ATOM 4763 C CA . PHE A 1 602 ? -14.231 64.755 -1.781 1.00 20.77 602 PHE A CA 1
ATOM 4764 C C . PHE A 1 602 ? -14.444 66.048 -0.983 1.00 20.77 602 PHE A C 1
ATOM 4766 O O . PHE A 1 602 ? -15.246 66.860 -1.424 1.00 20.77 602 PHE A O 1
ATOM 4773 N N . THR A 1 603 ? -13.620 66.284 0.055 1.00 20.81 603 THR A N 1
ATOM 4774 C CA . THR A 1 603 ? -12.973 67.590 0.359 1.00 20.81 603 THR A CA 1
ATOM 4775 C C . THR A 1 603 ? -11.968 67.480 1.527 1.00 20.81 603 THR A C 1
ATOM 4777 O O . THR A 1 603 ? -12.290 66.970 2.595 1.00 20.81 603 THR A O 1
ATOM 4780 N N . MET A 1 604 ? -10.744 67.966 1.290 1.00 18.84 604 MET A N 1
ATOM 4781 C CA . MET A 1 604 ? -9.693 68.408 2.244 1.00 18.84 604 MET A CA 1
ATOM 4782 C C . MET A 1 604 ? -10.005 69.848 2.745 1.00 18.84 604 MET A C 1
ATOM 4784 O O . MET A 1 604 ? -10.932 70.425 2.174 1.00 18.84 604 MET A O 1
ATOM 4788 N N . PRO A 1 605 ? -9.222 70.540 3.622 1.00 29.88 605 PRO A N 1
ATOM 4789 C CA . PRO A 1 605 ? -8.145 70.173 4.580 1.00 29.88 605 PRO A CA 1
ATOM 4790 C C . PRO A 1 605 ? -8.286 70.877 5.980 1.00 29.88 605 PRO A C 1
ATOM 4792 O O . PRO A 1 605 ? -9.261 71.580 6.213 1.00 29.88 605 PRO A O 1
ATOM 4795 N N . ILE A 1 606 ? -7.255 70.757 6.855 1.00 21.89 606 ILE A N 1
ATOM 4796 C CA . ILE A 1 606 ? -6.663 71.774 7.795 1.00 21.89 606 ILE A CA 1
ATOM 4797 C C . ILE A 1 606 ? -6.377 71.249 9.238 1.00 21.89 606 ILE A C 1
ATOM 4799 O O . ILE A 1 606 ? -7.268 71.102 10.063 1.00 21.89 606 ILE A O 1
ATOM 4803 N N . PHE A 1 607 ? -5.086 70.961 9.496 1.00 21.42 607 PHE A N 1
ATOM 4804 C CA . PHE A 1 607 ? -4.196 71.421 10.596 1.00 21.42 607 PHE A CA 1
ATOM 4805 C C . PHE A 1 607 ? -4.737 71.766 12.016 1.00 21.42 607 PHE A C 1
ATOM 4807 O O . PHE A 1 607 ? -5.494 72.716 12.151 1.00 21.42 607 PHE A O 1
ATOM 4814 N N . TRP A 1 608 ? -4.195 71.149 13.093 1.00 21.78 608 TRP A N 1
ATOM 4815 C CA . TRP A 1 608 ? -3.140 71.706 13.991 1.00 21.78 608 TRP A CA 1
ATOM 4816 C C . TRP A 1 608 ? -2.774 70.801 15.197 1.00 21.78 608 TRP A C 1
ATOM 4818 O O . TRP A 1 608 ? -3.508 69.901 15.588 1.00 21.78 608 TRP A O 1
ATOM 4828 N N . HIS A 1 609 ? -1.582 71.083 15.734 1.00 21.38 609 HIS A N 1
ATOM 4829 C CA . HIS A 1 609 ? -0.809 70.474 16.828 1.00 21.38 609 HIS A CA 1
ATOM 4830 C C . HIS A 1 609 ? -1.502 70.358 18.205 1.00 21.38 609 HIS A C 1
ATOM 4832 O O . HIS A 1 609 ? -2.067 71.336 18.688 1.00 21.38 609 HIS A O 1
ATOM 4838 N N . ARG A 1 610 ? -1.227 69.268 18.939 1.00 27.19 610 ARG A N 1
ATOM 4839 C CA . ARG A 1 610 ? -0.174 69.238 19.977 1.00 27.19 610 ARG A CA 1
ATOM 4840 C C . ARG A 1 610 ? 0.309 67.816 20.230 1.00 27.19 610 ARG A C 1
ATOM 4842 O O . ARG A 1 610 ? -0.553 66.914 20.287 1.00 27.19 610 ARG A O 1
#

Sequence (610 aa):
HFSLADISCKPFINPLPVINLVALLLNRDISDDPFDFCERLKVSKDLCDVEVNFTLEKNADKKYRITGLTSQGSSQLPCPCDDSGTGKTVVEYFKETYRRTIRSRVPCLKVRDQEKPTTYLPMEVCEISDAKQISYLLSVACQHPMDHEKTILQTVNPYNEDPHAKEFGITFENKLTIVKGRVLPPPVLKFNDQGKVKEFLPKVGKWNMRLKQMVKGGEVNTWACINFASDITHAAAVAFCDELAVMCVISGMNFKGDPVLPLVNAKPNHVRPFLKKHYQRFMEILRPLHKELDLLIVILPDKNGTLYGDIKRICETDLGLVSQCCLAKHVLKMKPQYLTNIALKINMKVGGRNTVLLDAVVGNLPRVSNTPTIIFGADVSHPHHGEGRSSPSIAAVVASQDWPEVTNYAGLVRPQARHEEIIQGLFNENDCGSGCISGGMIKEHLISFMRSTGHIPRRIIFYRGMLSAKDGSIWFLSMNFLPLKRHVRRWILFIIHKLPLLWFRNSTTHVCSLVTMVLGAQFFKVEMYCQVLWLIKKYAIPLTLIFTCVAMLALRESAGLFVIMFSGTRTTLRPTLCKFSLTIYAIRTRGAPLLFQLCLLFTMPIFWHR

pLDDT: mean 71.42, std 25.74, range [18.84, 98.31]

Organism: Aegilops tauschii subsp. strangulata (NCBI:txid200361)

Secondary structure (DSSP, 8-state):
------------PPPEEHHHHHHHHHTS--SSSPPPHHHHHHHHHHHTT-EEEETTSS-TT-EEEEEEEEEEEGGGPBPTT-TT-S--BHHHHHHHHS-------SEEEEEE-SSSS-EEE-GGGEEES----HHHHHHHH---HHHHHHHHHHHHGGGGT-HHHHHTT----SSPPP-----PPPPPEE--TTSS--EE--BTTB---TT---SB--EESSEEEEE--TTS-HHHHHHHHHHHHHHHHHTT-EE-SS-SS--EE--GGGHHHHHHHHHHHHHHHHGGGT----EEEEEE-SS-TTHHHHHHHIIIIII---EEEEEHHHHHH--HHHHHHHHHHHHHHTT-B--EEHHHHTT-STTTTTS-EEEEEEEEEPPPTTS-TTPPEEEEEEEE-SSSS---EEEEEEEESTT--S-GGG-EE-S-TTT-EEE-HHHHHHHHHHHHHSS--SEEEEEE-----SS-HHHHHHHHHHHHHHHHHHHHHHHHH-S--------------S--S-------------------SS----HHHHHHHHHHHHHHTT----------------------------------------------------

Foldseek 3Di:
DDFDDADDDDFWDDWDQLLVVLCVQVVHRQLPDEDDPVSQVSSFLQQAQFWKAQQQDPDRPDIWGFHGWDPFFQVPAFFPPPPVPPRDGNQRCCCVPRVDHDRGRYTWTFTDDPPDPTHTHRSRRIITRTDDDDPVRVVVVPDDPVVRLVVRLVVCQCVQVPPVCVVVVHDDDSDDDDDDDDDDFAFWKAFDPVFPDGIDGDDPPDDDCVSTAFNFAFAFPEEAEEEQAPPADLVLLLVLLQLLQVLLVSNPHHGDRDHLDRYYYDHLPCVQVVVVVVLVVSCVSCVVVVHHGLEYEYEAEPPHVCSVVVNCCCQVPVPVHHYDYDYPVCSNVVDSRVSNVSSCVSRLSNPHGGIFGPCLVVQNPPPQSVFQEKEKEKEKAADDPSPDPPAFIKIKMKMFQDPDRRGHIDMDIDTDHHPDGQPPQQFDQDPPVPRATPHGDVVVRQVSSCVRYVDRHLAYHYHYPDDDPPPCPVVSCVPNPVCVVVHVVVVVVVVVVPDDDPDDDDDDDDDDPDDDPPPDPPPRAAAADDPPPDDPDDDDDDVVVVVVVVVVVVVVVPDDHHHYYDDDDDDRDDDDDDDDDDDDDDDDDDDDDDDDDDDDDDDDDDDDDD

InterPro domains:
  IPR003100 PAZ domain [PF02170] (40-135)
  IPR003100 PAZ domain [PS50821] (17-130)
  IPR003165 Piwi domain [PF02171] (296-464)
  IPR003165 Piwi domain [PS50822] (295-464)
  IPR003165 Piwi domain [SM00950] (295-525)
  IPR012337 Ribonuclease H-like superfamily [SSF53098] (289-464)
  IPR032472 Argonaute linker 2 domain [PF16488] (152-191)
  IPR032473 Protein argonaute, Mid domain [PF16487] (202-276)
  IPR036085 PAZ domain superfamily [SSF101690] (11-160)
  IPR036397 Ribonuclease H superfamily [G3DSA:3.30.420.10] (365-473)